Protein 4D6K (pdb70)

Radius of gyration: 29.52 Å; Cα contacts (8 Å, |Δi|>4): 409; chains: 6; bounding box: 36×89×62 Å

Secondary structure (DSSP, 8-state):
-TTHHHHHHHHHHHHHHHHHHHHHHHTTHHHHHHHHHHHHHHS-TT--HHHHHHHHHHHHHHHHGGGG--------/-HHHHHHHHHHHHHHHHHHHHHHHHHTTHHHHHHHHHHHHHHH-TT--HHHHHHHHHHHHHHHHGGGG-/--HHHHHHHHHHHHHHHHHHHHHHTTHHHHHHHHHHHHHHH-TT--HHHHHHHHHHHHHHHHGGGG-/-TT-THHHHHHHHHHHHHHHHHHHHHHHHTTHHHHHHHHHHHHHH-SS---HHHHHHHHHHHHHHHHGGGG-/-HHHHHHHHHHHHHHHHHHHHHHHHHTTHHHHHHHHHHHHHH---HHHHHHHHHHHHHHHHGGGG--/-HHHHHHHHHHHHHHHHHHHHHTTHHHHHHHHHHHHHTS-----HHHHHHHHHHHHHHHHGGGG-

Sequence (416 aa):
DPAISMDLLRRAVLQPSSINEEIQTVFNKYMKFFQKAALNVRDNVGEEVDAEQLIQEACRSCCLEQAKLLFSDELPGIKDPAISMDLLRAVLQPSINEEIQTVFNKYMKFFQKAALNVRDNVGEEVDAEQLIQEACRSCLEQAKLLFSAISMDLLRRAVLQPSSINEEIQTVFNKYMKFFQKAALNVRDNVGEEVDAEQLIQEACRSCCLEQAKLLFSSFTDPAISMDLLRRAVLQPSSINEEIQTVFNKYMKFFQKAALNVRDNVGEEVDAEQLIQEACRSCCLEQAKLLFSDPAISMDLLRAVLQPSSINEEIQTVFNKYMKFFQKAALNVRDNVGDAEQLIQEACRSCLEQAKLLFSDSMDLLRAVLQPSSINEEIQTVFNKYMKFFQKAALNVRDNVGEEVDAEQLIQEACRSCCLEQAKLLFS

GO terms:
  GO:0005634 nucleus (C, IDA)
  GO:0003677 DNA binding (F, IDA)
  GO:0031491 nucleosome binding (F, IDA)
  GO:0042803 protein homodimerization activity (F, IDA)
  GO:0000118 histone deacetylase complex (C, IDA)
  GO:0005515 protein binding (F, IPI)
  GO:0005654 nucleoplasm (C, TAS)
  GO:0005654 nucleoplasm (C, IDA)
  GO:0005694 chromosome (C, IDA)
  GO:0005730 nucleolus (C, IDA)
  GO:0006325 chromatin organization (P, IDA)

InterPro domains:
  IPR026064 Terminal deoxynucleotidyltransferase-interacting factor 1 [PTHR23399] (1-328)
  IPR041384 DNTTIP1, dimerisation domain [PF18192] (66-131)
  IPR049121 TdIF1, C-terminal [PF21229] (211-307)

Solvent-accessible surface area: 22385 Å² total; per-residue (Å²): 145,80,24,101,42,8,65,114,37,43,58,103,19,21,83,45,0,31,127,39,0,58,78,6,0,90,114,25,32,98,13,0,80,83,22,0,75,71,17,95,105,125,70,28,168,141,14,86,10,101,84,13,14,33,64,6,0,78,38,0,0,73,65,0,34,84,36,8,50,184,216,59,59,26,10,154,126,36,37,103,56,5,55,120,15,25,50,44,0,5,17,14,0,1,39,36,0,58,76,7,0,80,113,18,29,85,94,0,79,147,20,0,70,81,4,100,108,113,61,24,168,128,24,79,9,101,95,24,14,25,73,6,0,72,37,0,0,71,68,0,34,127,59,9,103,92,46,47,22,48,44,28,38,14,70,14,8,28,52,0,0,88,44,0,49,79,7,0,89,114,22,31,124,85,0,82,151,19,0,94,87,11,96,114,112,72,24,148,138,10,79,17,102,98,15,13,41,68,8,0,72,46,0,0,74,64,0,32,127,57,8,92,98,81,92,47,51,27,0,31,4,49,43,34,42,30,84,20,16,79,38,0,30,117,40,0,58,81,7,0,91,114,18,33,129,88,0,80,128,17,0,65,67,20,115,105,125,48,92,134,168,24,81,11,102,97,39,15,42,70,4,0,71,33,0,0,71,72,0,36,84,24,8,92,131,33,49,101,53,5,57,120,14,24,51,58,9,15,84,52,0,30,123,43,0,55,79,7,0,86,111,20,31,130,86,0,82,141,15,0,78,73,44,133,113,121,104,125,128,11,103,98,52,14,38,94,8,0,63,43,0,0,74,65,0,35,129,58,10,53,148,94,16,113,118,32,50,48,97,18,15,85,44,0,31,128,39,0,59,82,7,0,89,112,19,29,53,20,0,54,81,20,0,41,67,8,101,90,121,76,74,58,166,38,80,10,82,96,15,15,19,63,6,0,70,41,0,0,72,65,0,33,129,59,8,91

Nearest PDB structures (foldseek):
  4d6k-assembly1_A  TM=1.004E+00  e=2.657E-08  Homo sapiens
  4biz-assembly2_D  TM=3.777E-01  e=4.155E+00  Escherichia coli K-12
  4d6k-assembly3_D  TM=1.014E+00  e=1.732E-10  Homo sapiens
  4biz-assembly2_D  TM=3.624E-01  e=3.843E+00  Escherichia coli K-12
  4d6k-assembly1_B  TM=1.015E+00  e=1.263E-09  Homo sapiens

Foldseek 3Di:
DVCCVVVVVCVVCVVVVVVVVVVVVVVVLVVLQVVLVVVCVVPHPPRDSVVSSVVVSVVVVVLCCVVVPVVRDDPD/DVVVVVVVVVVVCVVVVVVVVVVVVVVVLVVLLVVLVVVCVPPHDPRDSVVSSVVVSVVVVVVVCVVVD/DCVVVVVCVVCVVVVVVVVVVVVVVCLVVLLVVLVVVCVVPHDPRDSVVSSVVVSVVVVVVCCVVVD/DVVPPCPVVVVVCVVCVVVVVVVVVVVVVVVLVVLQVVLVVVCVPDPDDGDSVVSSVVVSVVVVVVCCVVVD/DVVVVVVVVCVVCVVVVVVVLVVVVVVVLVVLQVVLVVVCVVPVPSVVSSVVVSVVVVVVCCVVVDD/DVVVVCVVCVVVVVVVLVVVVVVVLVVLLVVLCCVVPVNPDPDDSVVSSVVVSVVVVVVVCVVVD

Organism: Homo sapiens (NCBI:txid9606)

B-factor: mean 36.53, std 17.02, range [12.86, 111.18]

Structure (mmCIF, N/CA/C/O backbone):
data_4D6K
#
_entry.id   4D6K
#
_cell.length_a   54.910
_cell.length_b   103.051
_cell.length_c   108.931
_cell.angle_alpha   90.00
_cell.angle_beta   90.00
_cell.angle_gamma   90.00
#
_symmetry.space_group_name_H-M   'P 21 21 21'
#
loop_
_entity.id
_entity.type
_entity.pdbx_description
1 polymer 'DEOXYNUCLEOTIDYLTRANSFERASE TERMINAL-INTERACTING PROTEIN 1'
2 water water
#
loop_
_atom_site.group_PDB
_atom_site.id
_atom_site.type_symbol
_atom_site.label_atom_id
_atom_site.label_alt_id
_atom_site.label_comp_id
_atom_site.label_asym_id
_atom_site.label_entity_id
_atom_site.label_seq_id
_atom_site.pdbx_PDB_ins_code
_atom_site.Cartn_x
_atom_site.Cartn_y
_atom_site.Cartn_z
_atom_site.occupancy
_atom_site.B_iso_or_equiv
_atom_site.auth_seq_id
_atom_site.auth_comp_id
_atom_site.auth_asym_id
_atom_site.auth_atom_id
_atom_site.pdbx_PDB_model_num
ATOM 1 N N . ASP A 1 7 ? 54.992 5.030 32.700 1.00 53.85 62 ASP A N 1
ATOM 2 C CA . ASP A 1 7 ? 53.977 6.075 32.414 1.00 52.81 62 ASP A CA 1
ATOM 3 C C . ASP A 1 7 ? 54.725 7.432 32.366 1.00 51.84 62 ASP A C 1
ATOM 4 O O . ASP A 1 7 ? 55.376 7.810 33.344 1.00 50.43 62 ASP A O 1
ATOM 9 N N . PRO A 1 8 ? 54.685 8.145 31.215 1.00 48.22 63 PRO A N 1
ATOM 10 C CA . PRO A 1 8 ? 55.348 9.466 31.071 1.00 47.32 63 PRO A CA 1
ATOM 11 C C . PRO A 1 8 ? 54.946 10.523 32.119 1.00 44.23 63 PRO A C 1
ATOM 12 O O . PRO A 1 8 ? 55.751 11.383 32.466 1.00 41.22 63 PRO A O 1
ATOM 16 N N . ALA A 1 9 ? 53.715 10.457 32.631 1.00 44.91 64 ALA A N 1
ATOM 17 C CA . ALA A 1 9 ? 53.274 11.417 33.659 1.00 43.16 64 ALA A CA 1
ATOM 18 C C . ALA A 1 9 ? 54.050 11.323 35.015 1.00 41.54 64 ALA A C 1
ATOM 19 O O . ALA A 1 9 ? 53.987 12.230 35.841 1.00 40.91 64 ALA A O 1
ATOM 21 N N . ILE A 1 10 ? 54.836 10.271 35.204 1.00 36.15 65 ILE A N 1
ATOM 22 C CA . ILE A 1 10 ? 55.817 10.239 36.292 1.00 34.62 65 ILE A CA 1
ATOM 23 C C . ILE A 1 10 ? 56.823 11.392 36.194 1.00 31.77 65 ILE A C 1
ATOM 24 O O . ILE A 1 10 ? 57.503 11.725 37.179 1.00 30.70 65 ILE A O 1
ATOM 29 N N . SER A 1 11 ? 56.961 12.008 35.019 1.00 29.27 66 SER A N 1
ATOM 30 C CA . SER A 1 11 ? 57.760 13.247 34.927 1.00 32.55 66 SER A CA 1
ATOM 31 C C . SER A 1 11 ? 57.224 14.324 35.879 1.00 28.46 66 SER A C 1
ATOM 32 O O . SER A 1 11 ? 58.009 15.088 36.360 1.00 26.88 66 SER A O 1
ATOM 35 N N . MET A 1 12 ? 55.915 14.332 36.181 1.00 28.49 67 MET A N 1
ATOM 36 C CA . MET A 1 12 ? 55.370 15.265 37.161 1.00 26.71 67 MET A CA 1
ATOM 37 C C . MET A 1 12 ? 55.926 15.015 38.589 1.00 26.59 67 MET A C 1
ATOM 38 O O . MET A 1 12 ? 56.320 15.963 39.252 1.00 22.77 67 MET A O 1
ATOM 43 N N . ASP A 1 13 ? 55.993 13.767 38.989 1.00 25.77 68 ASP A N 1
ATOM 44 C CA . ASP A 1 13 ? 56.521 13.367 40.257 1.00 28.71 68 ASP A CA 1
ATOM 45 C C . ASP A 1 13 ? 57.990 13.724 40.417 1.00 27.12 68 ASP A C 1
ATOM 46 O O . ASP A 1 13 ? 58.405 14.144 41.475 1.00 25.03 68 ASP A O 1
ATOM 51 N N . LEU A 1 14 ? 58.752 13.530 39.366 1.00 24.83 69 LEU A N 1
ATOM 52 C CA . LEU A 1 14 ? 60.124 13.821 39.460 1.00 26.21 69 LEU A CA 1
ATOM 53 C C . LEU A 1 14 ? 60.388 15.293 39.584 1.00 26.65 69 LEU A C 1
ATOM 54 O O . LEU A 1 14 ? 61.240 15.683 40.340 1.00 24.90 69 LEU A O 1
ATOM 59 N N . LEU A 1 15 ? 59.654 16.101 38.814 1.00 24.19 70 LEU A N 1
ATOM 60 C CA . LEU A 1 15 ? 59.743 17.525 38.961 1.00 24.54 70 LEU A CA 1
ATOM 61 C C . LEU A 1 15 ? 59.356 17.951 40.366 1.00 24.14 70 LEU A C 1
ATOM 62 O O . LEU A 1 15 ? 60.014 18.801 41.019 1.00 22.67 70 LEU A O 1
ATOM 67 N N . ARG A 1 16 ? 58.270 17.385 40.844 1.00 22.53 71 ARG A N 1
ATOM 68 C CA A ARG A 1 16 ? 57.794 17.669 42.179 0.50 25.27 71 ARG A CA 1
ATOM 69 C CA B ARG A 1 16 ? 57.801 17.664 42.188 0.50 24.49 71 ARG A CA 1
ATOM 70 C C . ARG A 1 16 ? 58.923 17.437 43.224 1.00 24.49 71 ARG A C 1
ATOM 71 O O . ARG A 1 16 ? 59.186 18.298 44.086 1.00 21.71 71 ARG A O 1
ATOM 86 N N . ALA A 1 17 ? 59.563 16.275 43.148 1.00 22.81 72 ALA A N 1
ATOM 87 C CA . ALA A 1 17 ? 60.656 15.917 44.061 1.00 24.13 72 ALA A CA 1
ATOM 88 C C . ALA A 1 17 ? 61.816 16.896 43.972 1.00 22.94 72 ALA A C 1
ATOM 89 O O . ALA A 1 17 ? 62.420 17.263 44.982 1.00 26.09 72 ALA A O 1
ATOM 91 N N . VAL A 1 18 ? 62.083 17.401 42.774 1.00 19.55 73 VAL A N 1
ATOM 92 C CA . VAL A 1 18 ? 63.113 18.383 42.587 1.00 23.82 73 VAL A CA 1
ATOM 93 C C . VAL A 1 18 ? 62.781 19.745 43.218 1.00 21.67 73 VAL A C 1
ATOM 94 O O . VAL A 1 18 ? 63.656 20.417 43.792 1.00 21.58 73 VAL A O 1
ATOM 98 N N . LEU A 1 19 ? 61.509 20.129 43.161 1.00 21.00 74 LEU A N 1
ATOM 99 C CA . LEU A 1 19 ? 61.077 21.423 43.660 1.00 20.65 74 LEU A CA 1
ATOM 100 C C . LEU A 1 19 ? 60.787 21.416 45.143 1.00 18.98 74 LEU A C 1
ATOM 101 O O . LEU A 1 19 ? 60.786 22.462 45.791 1.00 20.67 74 LEU A O 1
ATOM 106 N N . GLN A 1 20 ? 60.477 20.247 45.680 1.00 17.11 75 GLN A N 1
ATOM 107 C CA . GLN A 1 20 ? 60.075 20.123 47.040 1.00 17.81 75 GLN A CA 1
ATOM 108 C C . GLN A 1 20 ? 60.973 20.826 48.078 1.00 18.35 75 GLN A C 1
ATOM 109 O O . GLN A 1 20 ? 60.447 21.452 49.001 1.00 17.02 75 GLN A O 1
ATOM 115 N N . PRO A 1 21 ? 62.304 20.710 47.942 1.00 18.79 76 PRO A N 1
ATOM 116 C CA . PRO A 1 21 ? 63.123 21.330 48.995 1.00 17.74 76 PRO A CA 1
ATOM 117 C C . PRO A 1 21 ? 62.938 22.824 49.018 1.00 17.45 76 PRO A C 1
ATOM 118 O O . PRO A 1 21 ? 62.822 23.396 50.101 1.00 18.15 76 PRO A O 1
ATOM 122 N N . SER A 1 22 ? 62.866 23.463 47.825 1.00 18.59 77 SER A N 1
ATOM 123 C CA A SER A 1 22 ? 62.666 24.890 47.773 0.50 20.28 77 SER A CA 1
ATOM 124 C CA B SER A 1 22 ? 62.641 24.917 47.783 0.50 19.75 77 SER A CA 1
ATOM 125 C C . SER A 1 22 ? 61.268 25.286 48.318 1.00 21.08 77 SER A C 1
ATOM 126 O O . SER A 1 22 ? 61.118 26.238 49.093 1.00 19.75 77 SER A O 1
ATOM 131 N N . ILE A 1 23 ? 60.242 24.520 47.905 1.00 22.19 78 ILE A N 1
ATOM 132 C CA . ILE A 1 23 ? 58.915 24.784 48.351 1.00 19.76 78 ILE A CA 1
ATOM 133 C C . ILE A 1 23 ? 58.790 24.609 49.889 1.00 19.51 78 ILE A C 1
ATOM 134 O O . ILE A 1 23 ? 58.204 25.422 50.551 1.00 19.86 78 ILE A O 1
ATOM 139 N N . ASN A 1 24 ? 59.380 23.553 50.445 1.00 18.89 79 ASN A N 1
ATOM 140 C CA . ASN A 1 24 ? 59.432 23.345 51.845 1.00 18.81 79 ASN A CA 1
ATOM 141 C C . ASN A 1 24 ? 60.077 24.509 52.633 1.00 21.11 79 ASN A C 1
ATOM 142 O O . ASN A 1 24 ? 59.526 24.915 53.677 1.00 18.09 79 ASN A O 1
ATOM 147 N N . GLU A 1 25 ? 61.152 25.076 52.126 1.00 18.98 80 GLU A N 1
ATOM 148 C CA . GLU A 1 25 ? 61.759 26.235 52.812 1.00 19.80 80 GLU A CA 1
ATOM 149 C C . GLU A 1 25 ? 60.769 27.401 52.871 1.00 21.26 80 GLU A C 1
ATOM 150 O O . GLU A 1 25 ? 60.636 28.089 53.899 1.00 21.37 80 GLU A O 1
ATOM 156 N N . GLU A 1 26 ? 60.051 27.661 51.780 1.00 22.31 81 GLU A N 1
ATOM 157 C CA . GLU A 1 26 ? 59.123 28.814 51.776 1.00 21.68 81 GLU A CA 1
ATOM 158 C C . GLU A 1 26 ? 57.901 28.523 52.646 1.00 24.36 81 GLU A C 1
ATOM 159 O O . GLU A 1 26 ? 57.373 29.410 53.319 1.00 22.14 81 GLU A O 1
ATOM 165 N N . ILE A 1 27 ? 57.466 27.264 52.667 1.00 21.38 82 ILE A N 1
ATOM 166 C CA . ILE A 1 27 ? 56.342 26.898 53.537 1.00 21.25 82 ILE A CA 1
ATOM 167 C C . ILE A 1 27 ? 56.738 27.095 55.004 1.00 21.51 82 ILE A C 1
ATOM 168 O O . ILE A 1 27 ? 55.939 27.586 55.838 1.00 18.93 82 ILE A O 1
ATOM 173 N N . GLN A 1 28 ? 57.934 26.672 55.349 1.00 21.12 83 GLN A N 1
ATOM 174 C CA . GLN A 1 28 ? 58.418 26.880 56.717 1.00 24.13 83 GLN A CA 1
ATOM 175 C C . GLN A 1 28 ? 58.380 28.347 57.118 1.00 25.25 83 GLN A C 1
ATOM 176 O O . GLN A 1 28 ? 57.971 28.689 58.216 1.00 25.16 83 GLN A O 1
ATOM 182 N N . THR A 1 29 ? 58.832 29.206 56.207 1.00 26.21 84 THR A N 1
ATOM 183 C CA . THR A 1 29 ? 58.842 30.642 56.454 1.00 28.29 84 THR A CA 1
ATOM 184 C C . THR A 1 29 ? 57.448 31.181 56.677 1.00 28.83 84 THR A C 1
ATOM 185 O O . THR A 1 29 ? 57.221 31.953 57.592 1.00 27.47 84 THR A O 1
ATOM 189 N N . VAL A 1 30 ? 56.484 30.703 55.893 1.00 27.56 85 VAL A N 1
ATOM 190 C CA . VAL A 1 30 ? 55.097 31.060 56.141 1.00 24.66 85 VAL A CA 1
ATOM 191 C C . VAL A 1 30 ? 54.641 30.642 57.549 1.00 23.06 85 VAL A C 1
ATOM 192 O O . VAL A 1 30 ? 54.118 31.466 58.301 1.00 22.74 85 VAL A O 1
ATOM 196 N N . PHE A 1 31 ? 54.819 29.357 57.905 1.00 22.56 86 PHE A N 1
ATOM 197 C CA . PHE A 1 31 ? 54.335 28.858 59.178 1.00 21.03 86 PHE A CA 1
ATOM 198 C C . PHE A 1 31 ? 55.030 29.498 60.406 1.00 26.66 86 PHE A C 1
ATOM 199 O O . PHE A 1 31 ? 54.383 29.683 61.450 1.00 24.66 86 PHE A O 1
ATOM 207 N N . ASN A 1 32 ? 56.292 29.878 60.276 1.00 25.99 87 ASN A N 1
ATOM 208 C CA . ASN A 1 32 ? 56.981 30.593 61.371 1.00 28.59 87 ASN A CA 1
ATOM 209 C C . ASN A 1 32 ? 56.243 31.833 61.818 1.00 28.54 87 ASN A C 1
ATOM 210 O O . ASN A 1 32 ? 56.250 32.121 62.964 1.00 30.11 87 ASN A O 1
ATOM 215 N N . LYS A 1 33 ? 55.602 32.539 60.916 1.00 30.84 88 LYS A N 1
ATOM 216 C CA . LYS A 1 33 ? 54.819 33.705 61.308 1.00 34.98 88 LYS A CA 1
ATOM 217 C C . LYS A 1 33 ? 53.573 33.410 62.148 1.00 33.61 88 LYS A C 1
ATOM 218 O O . LYS A 1 33 ? 53.139 34.283 62.878 1.00 34.38 88 LYS A O 1
ATOM 224 N N . TYR A 1 34 ? 53.029 32.189 62.067 1.00 26.99 89 TYR A N 1
ATOM 225 C CA . TYR A 1 34 ? 51.824 31.803 62.800 1.00 26.82 89 TYR A CA 1
ATOM 226 C C . TYR A 1 34 ? 52.076 30.915 63.982 1.00 27.21 89 TYR A C 1
ATOM 227 O O . TYR A 1 34 ? 51.151 30.601 64.768 1.00 27.12 89 TYR A O 1
ATOM 236 N N . MET A 1 35 ? 53.333 30.494 64.160 1.00 26.38 90 MET A N 1
ATOM 237 C CA . MET A 1 35 ? 53.613 29.454 65.117 1.00 27.63 90 MET A CA 1
ATOM 238 C C . MET A 1 35 ? 53.286 29.861 66.542 1.00 28.78 90 MET A C 1
ATOM 239 O O . MET A 1 35 ? 52.854 29.024 67.369 1.00 27.75 90 MET A O 1
ATOM 244 N N . LYS A 1 36 ? 53.509 31.123 66.842 1.00 29.43 91 LYS A N 1
ATOM 245 C CA . LYS A 1 36 ? 53.232 31.617 68.193 1.00 35.37 91 LYS A CA 1
ATOM 246 C C . LYS A 1 36 ? 51.744 31.457 68.587 1.00 33.30 91 LYS A C 1
ATOM 247 O O . LYS A 1 36 ? 51.462 31.132 69.728 1.00 32.26 91 LYS A O 1
ATOM 253 N N . PHE A 1 37 ? 50.827 31.553 67.615 1.00 31.84 92 PHE A N 1
ATOM 254 C CA . PHE A 1 37 ? 49.423 31.309 67.898 1.00 27.86 92 PHE A CA 1
ATOM 255 C C . PHE A 1 37 ? 49.220 29.871 68.243 1.00 29.51 92 PHE A C 1
ATOM 256 O O . PHE A 1 37 ? 48.530 29.552 69.217 1.00 29.25 92 PHE A O 1
ATOM 264 N N . PHE A 1 38 ? 49.797 28.954 67.453 1.00 27.74 93 PHE A N 1
ATOM 265 C CA . PHE A 1 38 ? 49.565 27.544 67.738 1.00 26.35 93 PHE A CA 1
ATOM 266 C C . PHE A 1 38 ? 50.204 27.152 69.093 1.00 27.54 93 PHE A C 1
ATOM 267 O O . PHE A 1 38 ? 49.653 26.340 69.856 1.00 27.26 93 PHE A O 1
ATOM 275 N N . GLN A 1 39 ? 51.367 27.705 69.377 1.00 31.02 94 GLN A N 1
ATOM 276 C CA . GLN A 1 39 ? 52.097 27.350 70.640 1.00 35.77 94 GLN A CA 1
ATOM 277 C C . GLN A 1 39 ? 51.310 27.803 71.856 1.00 35.27 94 GLN A C 1
ATOM 278 O O . GLN A 1 39 ? 51.020 27.014 72.750 1.00 36.64 94 GLN A O 1
ATOM 284 N N . LYS A 1 40 ? 50.865 29.041 71.838 1.00 35.99 95 LYS A N 1
ATOM 285 C CA . LYS A 1 40 ? 50.032 29.532 72.918 1.00 43.33 95 LYS A CA 1
ATOM 286 C C . LYS A 1 40 ? 48.747 28.726 73.120 1.00 39.83 95 LYS A C 1
ATOM 287 O O . LYS A 1 40 ? 48.366 28.422 74.259 1.00 43.49 95 LYS A O 1
ATOM 293 N N . ALA A 1 41 ? 48.068 28.380 72.038 1.00 36.82 96 ALA A N 1
ATOM 294 C CA . ALA A 1 41 ? 46.831 27.615 72.156 1.00 33.97 96 ALA A CA 1
ATOM 295 C C . ALA A 1 41 ? 47.096 26.220 72.710 1.00 36.98 96 ALA A C 1
ATOM 296 O O . ALA A 1 41 ? 46.326 25.707 73.524 1.00 34.90 96 ALA A O 1
ATOM 298 N N . ALA A 1 42 ? 48.175 25.585 72.260 1.00 36.32 97 ALA A N 1
ATOM 299 C CA . ALA A 1 42 ? 48.494 24.246 72.733 1.00 37.11 97 ALA A CA 1
ATOM 300 C C . ALA A 1 42 ? 48.892 24.231 74.226 1.00 41.05 97 ALA A C 1
ATOM 301 O O . ALA A 1 42 ? 48.488 23.329 74.962 1.00 36.71 97 ALA A O 1
ATOM 303 N N . LEU A 1 43 ? 49.658 25.228 74.660 1.00 42.91 98 LEU A N 1
ATOM 304 C CA . LEU A 1 43 ? 49.971 25.401 76.094 1.00 49.44 98 LEU A CA 1
ATOM 305 C C . LEU A 1 43 ? 48.713 25.649 76.942 1.00 50.02 98 LEU A C 1
ATOM 306 O O . LEU A 1 43 ? 48.562 25.065 78.001 1.00 54.44 98 LEU A O 1
ATOM 311 N N . ASN A 1 44 ? 47.816 26.498 76.448 1.00 51.43 99 ASN A N 1
ATOM 312 C CA . ASN A 1 44 ? 46.497 26.695 77.056 1.00 49.61 99 ASN A CA 1
ATOM 313 C C . ASN A 1 44 ? 45.711 25.395 77.223 1.00 55.00 99 ASN A C 1
ATOM 314 O O . ASN A 1 44 ? 45.153 25.141 78.290 1.00 58.16 99 ASN A O 1
ATOM 319 N N . VAL A 1 45 ? 45.702 24.537 76.216 1.00 51.76 100 VAL A N 1
ATOM 320 C CA . VAL A 1 45 ? 45.028 23.260 76.348 1.00 54.17 100 VAL A CA 1
ATOM 321 C C . VAL A 1 45 ? 45.725 22.398 77.422 1.00 64.31 100 VAL A C 1
ATOM 322 O O . VAL A 1 45 ? 45.059 21.832 78.291 1.00 65.48 100 VAL A O 1
ATOM 326 N N . ARG A 1 46 ? 47.055 22.334 77.404 1.00 59.78 101 ARG A N 1
ATOM 327 C CA . ARG A 1 46 ? 47.766 21.500 78.369 1.00 66.72 101 ARG A CA 1
ATOM 328 C C . ARG A 1 46 ? 47.552 21.985 79.799 1.00 66.84 101 ARG A C 1
ATOM 329 O O . ARG A 1 46 ? 47.410 21.192 80.708 1.00 72.84 101 ARG A O 1
ATOM 337 N N . ASP A 1 47 ? 47.594 23.296 79.990 1.00 71.52 102 ASP A N 1
ATOM 338 C CA . ASP A 1 47 ? 47.330 23.895 81.294 1.00 67.40 102 ASP A CA 1
ATOM 339 C C . ASP A 1 47 ? 45.934 23.604 81.824 1.00 70.73 102 ASP A C 1
ATOM 340 O O . ASP A 1 47 ? 45.760 23.505 83.027 1.00 81.97 102 ASP A O 1
ATOM 345 N N . ASN A 1 48 ? 44.953 23.473 80.942 1.00 72.76 103 ASN A N 1
ATOM 346 C CA . ASN A 1 48 ? 43.550 23.280 81.339 1.00 75.82 103 ASN A CA 1
ATOM 347 C C . ASN A 1 48 ? 43.046 21.853 81.306 1.00 72.36 103 ASN A C 1
ATOM 348 O O . ASN A 1 48 ? 42.004 21.569 81.850 1.00 71.41 103 ASN A O 1
ATOM 353 N N . VAL A 1 49 ? 43.758 20.992 80.603 1.00 68.94 104 VAL A N 1
ATOM 354 C CA . VAL A 1 49 ? 43.640 19.565 80.725 1.00 70.93 104 VAL A CA 1
ATOM 355 C C . VAL A 1 49 ? 45.016 19.412 81.416 1.00 74.29 104 VAL A C 1
ATOM 356 O O . VAL A 1 49 ? 45.585 20.443 81.859 1.00 83.80 104 VAL A O 1
ATOM 360 N N . GLY A 1 50 ? 45.599 18.217 81.457 1.00 80.33 105 GLY A N 1
ATOM 361 C CA . GLY A 1 50 ? 46.737 17.906 82.278 1.00 83.03 105 GLY A CA 1
ATOM 362 C C . GLY A 1 50 ? 48.021 17.581 81.547 1.00 85.28 105 GLY A C 1
ATOM 363 O O . GLY A 1 50 ? 48.179 17.820 80.345 1.00 86.27 105 GLY A O 1
ATOM 364 N N . GLU A 1 51 ? 48.889 16.909 82.290 1.00 86.23 106 GLU A N 1
ATOM 365 C CA . GLU A 1 51 ? 50.237 16.546 81.880 1.00 86.67 106 GLU A CA 1
ATOM 366 C C . GLU A 1 51 ? 50.225 15.619 80.661 1.00 83.62 106 GLU A C 1
ATOM 367 O O . GLU A 1 51 ? 51.076 15.739 79.796 1.00 83.85 106 GLU A O 1
ATOM 373 N N . GLU A 1 52 ? 49.219 14.746 80.576 1.00 80.86 107 GLU A N 1
ATOM 374 C CA . GLU A 1 52 ? 49.062 13.788 79.477 1.00 85.57 107 GLU A CA 1
ATOM 375 C C . GLU A 1 52 ? 48.720 14.422 78.107 1.00 84.45 107 GLU A C 1
ATOM 376 O O . GLU A 1 52 ? 48.462 13.699 77.151 1.00 79.24 107 GLU A O 1
ATOM 382 N N . VAL A 1 53 ? 48.647 15.751 78.024 1.00 75.34 108 VAL A N 1
ATOM 383 C CA . VAL A 1 53 ? 48.516 16.440 76.742 1.00 68.85 108 VAL A CA 1
ATOM 384 C C . VAL A 1 53 ? 49.926 16.741 76.272 1.00 60.34 108 VAL A C 1
ATOM 385 O O . VAL A 1 53 ? 50.688 17.398 76.970 1.00 58.92 108 VAL A O 1
ATOM 389 N N . ASP A 1 54 ? 50.260 16.275 75.080 1.00 51.41 109 ASP A N 1
ATOM 390 C CA . ASP A 1 54 ? 51.535 16.588 74.455 1.00 42.14 109 ASP A CA 1
ATOM 391 C C . ASP A 1 54 ? 51.348 17.855 73.563 1.00 42.89 109 ASP A C 1
ATOM 392 O O . ASP A 1 54 ? 50.806 17.770 72.458 1.00 38.93 109 ASP A O 1
ATOM 397 N N . ALA A 1 55 ? 51.819 19.002 74.036 1.00 41.91 110 ALA A N 1
ATOM 398 C CA . ALA A 1 55 ? 51.605 20.280 73.350 1.00 43.15 110 ALA A CA 1
ATOM 399 C C . ALA A 1 55 ? 52.261 20.322 71.962 1.00 44.40 110 ALA A C 1
ATOM 400 O O . ALA A 1 55 ? 51.696 20.867 71.004 1.00 40.93 110 ALA A O 1
ATOM 402 N N . GLU A 1 56 ? 53.438 19.718 71.860 1.00 42.79 111 GLU A N 1
ATOM 403 C CA . GLU A 1 56 ? 54.181 19.693 70.606 1.00 43.26 111 GLU A CA 1
ATOM 404 C C . GLU A 1 56 ? 53.396 18.930 69.541 1.00 37.86 111 GLU A C 1
ATOM 405 O O . GLU A 1 56 ? 53.292 19.370 68.411 1.00 36.01 111 GLU A O 1
ATOM 411 N N . GLN A 1 57 ? 52.840 17.794 69.929 1.00 35.36 112 GLN A N 1
ATOM 412 C CA . GLN A 1 57 ? 52.018 17.024 69.059 1.00 36.50 112 GLN A CA 1
ATOM 413 C C . GLN A 1 57 ? 50.740 17.768 68.628 1.00 35.44 112 GLN A C 1
ATOM 414 O O . GLN A 1 57 ? 50.277 17.578 67.517 1.00 30.96 112 GLN A O 1
ATOM 420 N N . LEU A 1 58 ? 50.149 18.561 69.501 1.00 32.56 113 LEU A N 1
ATOM 421 C CA . LEU A 1 58 ? 48.980 19.330 69.120 1.00 33.00 113 LEU A CA 1
ATOM 422 C C . LEU A 1 58 ? 49.348 20.370 68.051 1.00 29.25 113 LEU A C 1
ATOM 423 O O . LEU A 1 58 ? 48.586 20.552 67.130 1.00 27.13 113 LEU A O 1
ATOM 428 N N . ILE A 1 59 ? 50.497 21.016 68.201 1.00 24.48 114 ILE A N 1
ATOM 429 C CA . ILE A 1 59 ? 50.962 21.981 67.275 1.00 28.17 114 ILE A CA 1
ATOM 430 C C . ILE A 1 59 ? 51.205 21.352 65.905 1.00 29.72 114 ILE A C 1
ATOM 431 O O . ILE A 1 59 ? 50.737 21.856 64.887 1.00 26.33 114 ILE A O 1
ATOM 436 N N . GLN A 1 60 ? 51.873 20.197 65.898 1.00 27.63 115 GLN A N 1
ATOM 437 C CA . GLN A 1 60 ? 52.177 19.506 64.657 1.00 32.28 115 GLN A CA 1
ATOM 438 C C . GLN A 1 60 ? 50.960 19.029 63.889 1.00 26.96 115 GLN A C 1
ATOM 439 O O . GLN A 1 60 ? 50.900 19.169 62.660 1.00 24.23 115 GLN A O 1
ATOM 445 N N . GLU A 1 61 ? 50.015 18.457 64.600 1.00 24.40 116 GLU A N 1
ATOM 446 C CA . GLU A 1 61 ? 48.790 18.010 64.012 1.00 26.75 116 GLU A CA 1
ATOM 447 C C . GLU A 1 61 ? 48.000 19.209 63.442 1.00 23.48 116 GLU A C 1
ATOM 448 O O . GLU A 1 61 ? 47.421 19.090 62.392 1.00 21.42 116 GLU A O 1
ATOM 454 N N . ALA A 1 62 ? 48.047 20.368 64.088 1.00 22.19 117 ALA A N 1
ATOM 455 C CA . ALA A 1 62 ? 47.287 21.510 63.581 1.00 21.70 117 ALA A CA 1
ATOM 456 C C . ALA A 1 62 ? 47.969 22.035 62.312 1.00 20.93 117 ALA A C 1
ATOM 457 O O . ALA A 1 62 ? 47.326 22.384 61.340 1.00 21.97 117 ALA A O 1
ATOM 459 N N . CYS A 1 63 ? 49.280 22.042 62.295 1.00 21.68 118 CYS A N 1
ATOM 460 C CA . CYS A 1 63 ? 50.030 22.426 61.090 1.00 21.82 118 CYS A CA 1
ATOM 461 C C . CYS A 1 63 ? 49.796 21.488 59.893 1.00 23.98 118 CYS A C 1
ATOM 462 O O . CYS A 1 63 ? 49.597 21.931 58.761 1.00 23.44 118 CYS A O 1
ATOM 465 N N . ARG A 1 64 ? 49.846 20.179 60.121 1.00 22.53 119 ARG A N 1
ATOM 466 C CA . ARG A 1 64 ? 49.522 19.237 59.075 1.00 24.43 119 ARG A CA 1
ATOM 467 C C . ARG A 1 64 ? 48.097 19.464 58.566 1.00 22.37 119 ARG A C 1
ATOM 468 O O . ARG A 1 64 ? 47.850 19.307 57.365 1.00 24.01 119 ARG A O 1
ATOM 476 N N . SER A 1 65 ? 47.149 19.698 59.475 1.00 22.54 120 SER A N 1
ATOM 477 C CA . SER A 1 65 ? 45.751 19.962 59.037 1.00 21.28 120 SER A CA 1
ATOM 478 C C . SER A 1 65 ? 45.707 21.180 58.170 1.00 20.25 120 SER A C 1
ATOM 479 O O . SER A 1 65 ? 44.927 21.237 57.223 1.00 18.73 120 SER A O 1
ATOM 482 N N A CYS A 1 66 ? 46.521 22.203 58.494 0.50 19.01 121 CYS A N 1
ATOM 483 N N B CYS A 1 66 ? 46.512 22.176 58.505 0.50 18.92 121 CYS A N 1
ATOM 484 C CA A CYS A 1 66 ? 46.540 23.412 57.670 0.50 19.30 121 CYS A CA 1
ATOM 485 C CA B CYS A 1 66 ? 46.538 23.358 57.734 0.50 19.16 121 CYS A CA 1
ATOM 486 C C A CYS A 1 66 ? 46.963 23.079 56.246 0.50 18.46 121 CYS A C 1
ATOM 487 C C B CYS A 1 66 ? 46.975 23.081 56.268 0.50 18.41 121 CYS A C 1
ATOM 488 O O A CYS A 1 66 ? 46.405 23.608 55.298 0.50 19.00 121 CYS A O 1
ATOM 489 O O B CYS A 1 66 ? 46.406 23.611 55.307 0.50 18.96 121 CYS A O 1
ATOM 494 N N . LEU A 1 67 ? 47.984 22.238 56.110 1.00 16.33 122 LEU A N 1
ATOM 495 C CA . LEU A 1 67 ? 48.433 21.849 54.799 1.00 16.22 122 LEU A CA 1
ATOM 496 C C . LEU A 1 67 ? 47.389 21.011 54.070 1.00 15.50 122 LEU A C 1
ATOM 497 O O . LEU A 1 67 ? 47.184 21.172 52.864 1.00 16.05 122 LEU A O 1
ATOM 502 N N . GLU A 1 68 ? 46.718 20.130 54.795 1.00 15.35 123 GLU A N 1
ATOM 503 C CA . GLU A 1 68 ? 45.614 19.365 54.206 1.00 17.42 123 GLU A CA 1
ATOM 504 C C . GLU A 1 68 ? 44.537 20.286 53.646 1.00 17.32 123 GLU A C 1
ATOM 505 O O . GLU A 1 68 ? 44.105 20.138 52.476 1.00 19.30 123 GLU A O 1
ATOM 511 N N . GLN A 1 69 ? 44.110 21.246 54.445 1.00 19.05 124 GLN A N 1
ATOM 512 C CA . GLN A 1 69 ? 43.061 22.154 53.987 1.00 19.99 124 GLN A CA 1
ATOM 513 C C . GLN A 1 69 ? 43.522 23.050 52.843 1.00 20.56 124 GLN A C 1
ATOM 514 O O . GLN A 1 69 ? 42.717 23.442 51.944 1.00 18.34 124 GLN A O 1
ATOM 520 N N . ALA A 1 70 ? 44.810 23.393 52.846 1.00 18.71 125 ALA A N 1
ATOM 521 C CA . ALA A 1 70 ? 45.359 24.180 51.726 1.00 16.72 125 ALA A CA 1
ATOM 522 C C . ALA A 1 70 ? 45.288 23.462 50.372 1.00 18.30 125 ALA A C 1
ATOM 523 O O . ALA A 1 70 ? 45.352 24.108 49.330 1.00 19.04 125 ALA A O 1
ATOM 525 N N . LYS A 1 71 ? 45.076 22.144 50.365 1.00 17.94 126 LYS A N 1
ATOM 526 C CA . LYS A 1 71 ? 44.866 21.439 49.098 1.00 19.82 126 LYS A CA 1
ATOM 527 C C . LYS A 1 71 ? 43.629 21.916 48.350 1.00 20.95 126 LYS A C 1
ATOM 528 O O . LYS A 1 71 ? 43.577 21.777 47.108 1.00 18.81 126 LYS A O 1
ATOM 534 N N . LEU A 1 72 ? 42.666 22.526 49.064 1.00 22.65 127 LEU A N 1
ATOM 535 C CA . LEU A 1 72 ? 41.488 23.120 48.373 1.00 21.85 127 LEU A CA 1
ATOM 536 C C . LEU A 1 72 ? 41.864 24.252 47.444 1.00 23.43 127 LEU A C 1
ATOM 537 O O . LEU A 1 72 ? 41.105 24.566 46.528 1.00 24.83 127 LEU A O 1
ATOM 542 N N . LEU A 1 73 ? 43.048 24.856 47.595 1.00 22.23 128 LEU A N 1
ATOM 543 C CA . LEU A 1 73 ? 43.498 25.828 46.616 1.00 22.96 128 LEU A CA 1
ATOM 544 C C . LEU A 1 73 ? 43.654 25.217 45.231 1.00 24.96 128 LEU A C 1
ATOM 545 O O . LEU A 1 73 ? 43.643 25.943 44.252 1.00 23.96 128 LEU A O 1
ATOM 550 N N . PHE A 1 74 ? 43.850 23.914 45.147 1.00 24.80 129 PHE A N 1
ATOM 551 C CA . PHE A 1 74 ? 44.212 23.240 43.899 1.00 26.90 129 PHE A CA 1
ATOM 552 C C . PHE A 1 74 ? 43.255 22.074 43.656 1.00 33.18 129 PHE A C 1
ATOM 553 O O . PHE A 1 74 ? 43.684 20.964 43.347 1.00 37.42 129 PHE A O 1
ATOM 561 N N . SER A 1 75 ? 41.976 22.311 43.883 1.00 36.63 130 SER A N 1
ATOM 562 C CA . SER A 1 75 ? 40.929 21.295 43.677 1.00 48.18 130 SER A CA 1
ATOM 563 C C . SER A 1 75 ? 39.878 21.973 42.763 1.00 57.74 130 SER A C 1
ATOM 564 O O . SER A 1 75 ? 39.909 23.186 42.560 1.00 65.10 130 SER A O 1
ATOM 567 N N . ASP A 1 76 ? 39.002 21.209 42.140 1.00 67.69 131 ASP A N 1
ATOM 568 C CA . ASP A 1 76 ? 38.301 21.713 40.941 1.00 64.92 131 ASP A CA 1
ATOM 569 C C . ASP A 1 76 ? 37.293 22.838 41.170 1.00 66.88 131 ASP A C 1
ATOM 570 O O . ASP A 1 76 ? 36.349 22.676 41.932 1.00 70.94 131 ASP A O 1
ATOM 575 N N . GLU A 1 87 ? 34.613 31.414 48.103 1.00 63.08 142 GLU A N 1
ATOM 576 C CA . GLU A 1 87 ? 34.801 30.015 47.759 1.00 63.43 142 GLU A CA 1
ATOM 577 C C . GLU A 1 87 ? 35.884 29.432 48.684 1.00 55.86 142 GLU A C 1
ATOM 578 O O . GLU A 1 87 ? 35.557 28.866 49.733 1.00 66.23 142 GLU A O 1
ATOM 584 N N . LEU A 1 88 ? 37.150 29.586 48.304 1.00 46.15 143 LEU A N 1
ATOM 585 C CA . LEU A 1 88 ? 38.286 29.153 49.142 1.00 50.13 143 LEU A CA 1
ATOM 586 C C . LEU A 1 88 ? 38.574 30.107 50.275 1.00 39.46 143 LEU A C 1
ATOM 587 O O . LEU A 1 88 ? 38.698 31.290 50.017 1.00 47.28 143 LEU A O 1
ATOM 592 N N . PRO A 1 89 ? 38.751 29.602 51.518 1.00 39.57 144 PRO A N 1
ATOM 593 C CA . PRO A 1 89 ? 39.215 30.563 52.578 1.00 34.56 144 PRO A CA 1
ATOM 594 C C . PRO A 1 89 ? 40.530 31.264 52.086 1.00 34.48 144 PRO A C 1
ATOM 595 O O . PRO A 1 89 ? 41.516 30.576 51.693 1.00 30.40 144 PRO A O 1
ATOM 599 N N . GLY A 1 90 ? 40.497 32.594 51.970 1.00 32.36 145 GLY A N 1
ATOM 600 C CA . GLY A 1 90 ? 41.706 33.385 51.635 1.00 34.18 145 GLY A CA 1
ATOM 601 C C . GLY A 1 90 ? 41.579 34.842 52.087 1.00 35.57 145 GLY A C 1
ATOM 602 O O . GLY A 1 90 ? 40.520 35.325 52.456 1.00 33.21 145 GLY A O 1
ATOM 603 N N . ILE A 1 91 ? 42.689 35.552 52.040 1.00 36.42 146 ILE A N 1
ATOM 604 C CA . ILE A 1 91 ? 42.769 36.942 52.456 1.00 41.93 146 ILE A CA 1
ATOM 605 C C . ILE A 1 91 ? 42.263 37.841 51.292 1.00 45.98 146 ILE A C 1
ATOM 606 O O . ILE A 1 91 ? 41.710 38.929 51.524 1.00 37.54 146 ILE A O 1
ATOM 611 N N . LYS A 1 92 ? 42.341 37.236 50.106 1.00 49.85 147 LYS A N 1
ATOM 612 C CA . LYS A 1 92 ? 42.496 37.775 48.746 1.00 59.27 147 LYS A CA 1
ATOM 613 C C . LYS A 1 92 ? 43.537 38.838 48.507 1.00 61.13 147 LYS A C 1
ATOM 614 O O . LYS A 1 92 ? 44.161 38.641 47.474 1.00 46.73 147 LYS A O 1
ATOM 621 N N . ASP B 1 7 ? 37.791 18.265 73.974 1.00 55.81 62 ASP B N 1
ATOM 622 C CA . ASP B 1 7 ? 38.809 17.506 73.193 1.00 60.51 62 ASP B CA 1
ATOM 623 C C . ASP B 1 7 ? 39.858 18.527 72.730 1.00 63.21 62 ASP B C 1
ATOM 624 O O . ASP B 1 7 ? 39.524 19.500 72.063 1.00 66.56 62 ASP B O 1
ATOM 629 N N . PRO B 1 8 ? 41.117 18.335 73.125 1.00 61.96 63 PRO B N 1
ATOM 630 C CA . PRO B 1 8 ? 42.183 19.274 72.762 1.00 58.12 63 PRO B CA 1
ATOM 631 C C . PRO B 1 8 ? 42.348 19.504 71.256 1.00 50.12 63 PRO B C 1
ATOM 632 O O . PRO B 1 8 ? 42.768 20.589 70.845 1.00 43.19 63 PRO B O 1
ATOM 636 N N . ALA B 1 9 ? 42.079 18.480 70.451 1.00 43.96 64 ALA B N 1
ATOM 637 C CA . ALA B 1 9 ? 42.231 18.615 69.001 1.00 47.94 64 ALA B CA 1
ATOM 638 C C . ALA B 1 9 ? 41.211 19.607 68.335 1.00 47.23 64 ALA B C 1
ATOM 639 O O . ALA B 1 9 ? 41.482 20.094 67.238 1.00 41.61 64 ALA B O 1
ATOM 641 N N . ILE B 1 10 ? 40.127 19.932 69.053 1.00 50.56 65 ILE B N 1
ATOM 642 C CA . ILE B 1 10 ? 38.987 20.659 68.566 1.00 48.60 65 ILE B CA 1
ATOM 643 C C . ILE B 1 10 ? 39.262 22.117 68.777 1.00 46.30 65 ILE B C 1
ATOM 644 O O . ILE B 1 10 ? 39.126 22.941 67.863 1.00 42.17 65 ILE B O 1
ATOM 649 N N . SER B 1 11 ? 39.710 22.457 69.977 1.00 38.22 66 SER B N 1
ATOM 650 C CA . SER B 1 11 ? 40.163 23.822 70.186 1.00 38.23 66 SER B CA 1
ATOM 651 C C . SER B 1 11 ? 41.292 24.223 69.232 1.00 34.29 66 SER B C 1
ATOM 652 O O . SER B 1 11 ? 41.394 25.392 68.821 1.00 37.13 66 SER B O 1
ATOM 655 N N . MET B 1 12 ? 42.251 23.324 69.032 1.00 29.97 67 MET B N 1
ATOM 656 C CA . MET B 1 12 ? 43.337 23.588 68.086 1.00 30.14 67 MET B CA 1
ATOM 657 C C . MET B 1 12 ? 42.735 23.771 66.685 1.00 24.36 67 MET B C 1
ATOM 658 O O . MET B 1 12 ? 43.207 24.608 65.894 1.00 24.27 67 MET B O 1
ATOM 663 N N . ASP B 1 13 ? 41.769 22.920 66.337 1.00 24.97 68 ASP B N 1
ATOM 664 C CA . ASP B 1 13 ? 41.193 23.006 65.040 1.00 26.47 68 ASP B CA 1
ATOM 665 C C . ASP B 1 13 ? 40.430 24.329 64.808 1.00 26.72 68 ASP B C 1
ATOM 666 O O . ASP B 1 13 ? 40.420 24.828 63.691 1.00 26.47 68 ASP B O 1
ATOM 671 N N . LEU B 1 14 ? 39.771 24.864 65.834 1.00 23.47 69 LEU B N 1
ATOM 672 C CA . LEU B 1 14 ? 39.067 26.165 65.729 1.00 24.36 69 LEU B CA 1
ATOM 673 C C . LEU B 1 14 ? 40.090 27.287 65.418 1.00 22.51 69 LEU B C 1
ATOM 674 O O . LEU B 1 14 ? 39.894 28.134 64.556 1.00 21.87 69 LEU B O 1
ATOM 679 N N . LEU B 1 15 ? 41.251 27.240 66.073 1.00 22.85 70 LEU B N 1
ATOM 680 C CA . LEU B 1 15 ? 42.340 28.224 65.759 1.00 22.27 70 LEU B CA 1
ATOM 681 C C . LEU B 1 15 ? 42.858 28.041 64.337 1.00 19.43 70 LEU B C 1
ATOM 682 O O . LEU B 1 15 ? 43.074 28.997 63.556 1.00 20.01 70 LEU B O 1
ATOM 687 N N . ARG B 1 16 ? 43.077 26.790 63.981 1.00 21.41 71 ARG B N 1
ATOM 688 C CA . ARG B 1 16 ? 43.514 26.437 62.639 1.00 22.26 71 ARG B CA 1
ATOM 689 C C . ARG B 1 16 ? 42.561 27.060 61.546 1.00 22.93 71 ARG B C 1
ATOM 690 O O . ARG B 1 16 ? 42.975 27.755 60.611 1.00 20.63 71 ARG B O 1
ATOM 698 N N . ALA B 1 17 ? 41.270 26.859 61.743 1.00 20.29 72 ALA B N 1
ATOM 699 C CA . ALA B 1 17 ? 40.251 27.435 60.820 1.00 19.69 72 ALA B CA 1
ATOM 700 C C . ALA B 1 17 ? 40.335 28.948 60.754 1.00 19.95 72 ALA B C 1
ATOM 701 O O . ALA B 1 17 ? 40.124 29.567 59.698 1.00 20.01 72 ALA B O 1
ATOM 703 N N . VAL B 1 18 ? 40.583 29.563 61.904 1.00 21.28 73 VAL B N 1
ATOM 704 C CA . VAL B 1 18 ? 40.724 31.039 61.941 1.00 23.99 73 VAL B CA 1
ATOM 705 C C . VAL B 1 18 ? 41.925 31.516 61.100 1.00 22.67 73 VAL B C 1
ATOM 706 O O . VAL B 1 18 ? 41.867 32.558 60.420 1.00 19.46 73 VAL B O 1
ATOM 710 N N . LEU B 1 19 ? 43.019 30.772 61.183 1.00 20.95 74 LEU B N 1
ATOM 711 C CA . LEU B 1 19 ? 44.251 31.186 60.505 1.00 21.87 74 LEU B CA 1
ATOM 712 C C . LEU B 1 19 ? 44.286 30.754 59.041 1.00 22.63 74 LEU B C 1
ATOM 713 O O . LEU B 1 19 ? 45.086 31.288 58.232 1.00 22.45 74 LEU B O 1
ATOM 718 N N . GLN B 1 20 ? 43.480 29.754 58.690 1.00 19.83 75 GLN B N 1
ATOM 719 C CA . GLN B 1 20 ? 43.536 29.199 57.336 1.00 19.84 75 GLN B CA 1
ATOM 720 C C . GLN B 1 20 ? 43.504 30.198 56.181 1.00 20.97 75 GLN B C 1
ATOM 721 O O . GLN B 1 20 ? 44.271 30.026 55.222 1.00 19.52 75 GLN B O 1
ATOM 727 N N . PRO B 1 21 ? 42.627 31.233 56.237 1.00 20.60 76 PRO B N 1
ATOM 728 C CA . PRO B 1 21 ? 42.567 32.101 55.106 1.00 19.18 76 PRO B CA 1
ATOM 729 C C . PRO B 1 21 ? 43.875 32.821 54.887 1.00 20.07 76 PRO B C 1
ATOM 730 O O . PRO B 1 21 ? 44.300 32.925 53.726 1.00 20.37 76 PRO B O 1
ATOM 734 N N . SER B 1 22 ? 44.517 33.267 55.948 1.00 20.59 77 SER B N 1
ATOM 735 C CA . SER B 1 22 ? 45.816 33.966 55.808 1.00 22.16 77 SER B CA 1
ATOM 736 C C . SER B 1 22 ? 46.885 33.008 55.352 1.00 22.49 77 SER B C 1
ATOM 737 O O . SER B 1 22 ? 47.676 33.343 54.520 1.00 25.06 77 SER B O 1
ATOM 740 N N . ILE B 1 23 ? 46.905 31.819 55.927 1.00 23.42 78 ILE B N 1
ATOM 741 C CA . ILE B 1 23 ? 47.899 30.828 55.555 1.00 20.80 78 ILE B CA 1
ATOM 742 C C . ILE B 1 23 ? 47.711 30.418 54.085 1.00 22.60 78 ILE B C 1
ATOM 743 O O . ILE B 1 23 ? 48.680 30.393 53.342 1.00 22.95 78 ILE B O 1
ATOM 748 N N . ASN B 1 24 ? 46.469 30.161 53.651 1.00 21.54 79 ASN B N 1
ATOM 749 C CA . ASN B 1 24 ? 46.193 29.923 52.245 1.00 21.15 79 ASN B CA 1
ATOM 750 C C . ASN B 1 24 ? 46.755 31.019 51.294 1.00 20.59 79 ASN B C 1
ATOM 751 O O . ASN B 1 24 ? 47.290 30.694 50.259 1.00 19.51 79 ASN B O 1
ATOM 756 N N . GLU B 1 25 ? 46.547 32.268 51.624 1.00 21.70 80 GLU B N 1
ATOM 757 C CA . GLU B 1 25 ? 46.999 33.363 50.786 1.00 25.07 80 GLU B CA 1
ATOM 758 C C . GLU B 1 25 ? 48.513 33.312 50.626 1.00 22.23 80 GLU B C 1
ATOM 759 O O . GLU B 1 25 ? 49.019 33.465 49.536 1.00 21.35 80 GLU B O 1
ATOM 765 N N . GLU B 1 26 ? 49.220 33.036 51.692 1.00 20.94 81 GLU B N 1
ATOM 766 C CA . GLU B 1 26 ? 50.679 32.967 51.600 1.00 24.77 81 GLU B CA 1
ATOM 767 C C . GLU B 1 26 ? 51.137 31.732 50.871 1.00 22.16 81 GLU B C 1
ATOM 768 O O . GLU B 1 26 ? 52.090 31.780 50.092 1.00 21.34 81 GLU B O 1
ATOM 774 N N . ILE B 1 27 ? 50.403 30.625 51.029 1.00 19.90 82 ILE B N 1
ATOM 775 C CA . ILE B 1 27 ? 50.730 29.412 50.290 1.00 18.39 82 ILE B CA 1
ATOM 776 C C . ILE B 1 27 ? 50.517 29.600 48.808 1.00 20.10 82 ILE B C 1
ATOM 777 O O . ILE B 1 27 ? 51.344 29.189 47.978 1.00 19.06 82 ILE B O 1
ATOM 782 N N . GLN B 1 28 ? 49.426 30.262 48.432 1.00 20.55 83 GLN B N 1
ATOM 783 C CA . GLN B 1 28 ? 49.182 30.561 47.030 1.00 21.23 83 GLN B CA 1
ATOM 784 C C . GLN B 1 28 ? 50.332 31.390 46.447 1.00 22.39 83 GLN B C 1
ATOM 785 O O . GLN B 1 28 ? 50.784 31.137 45.355 1.00 20.28 83 GLN B O 1
ATOM 791 N N . THR B 1 29 ? 50.757 32.401 47.168 1.00 22.80 84 THR B N 1
ATOM 792 C CA . THR B 1 29 ? 51.888 33.251 46.741 1.00 24.63 84 THR B CA 1
ATOM 793 C C . THR B 1 29 ? 53.173 32.432 46.565 1.00 26.13 84 THR B C 1
ATOM 794 O O . THR B 1 29 ? 53.859 32.568 45.558 1.00 26.05 84 THR B O 1
ATOM 798 N N . VAL B 1 30 ? 53.427 31.487 47.469 1.00 25.21 85 VAL B N 1
ATOM 799 C CA . VAL B 1 30 ? 5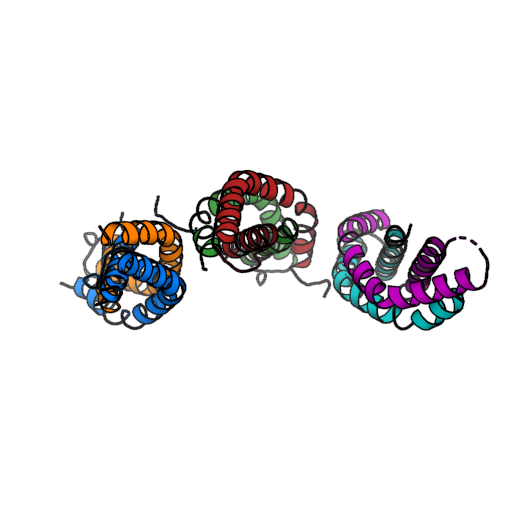4.531 30.561 47.279 1.00 25.07 85 VAL B CA 1
ATOM 800 C C . VAL B 1 30 ? 54.390 29.772 45.973 1.00 24.37 85 VAL B C 1
ATOM 801 O O . VAL B 1 30 ? 55.319 29.707 45.148 1.00 21.55 85 VAL B O 1
ATOM 805 N N . PHE B 1 31 ? 53.262 29.114 45.804 1.00 23.51 86 PHE B N 1
ATOM 806 C CA . PHE B 1 31 ? 53.071 28.249 44.635 1.00 24.13 86 PHE B CA 1
ATOM 807 C C . PHE B 1 31 ? 53.073 28.987 43.313 1.00 26.34 86 PHE B C 1
ATOM 808 O O . PHE B 1 31 ? 53.504 28.409 42.287 1.00 21.67 86 PHE B O 1
ATOM 816 N N . ASN B 1 32 ? 52.615 30.236 43.305 1.00 24.80 87 ASN B N 1
ATOM 817 C CA . ASN B 1 32 ? 52.637 31.037 42.069 1.00 28.93 87 ASN B CA 1
ATOM 818 C C . ASN B 1 32 ? 54.026 31.129 41.512 1.00 29.20 87 ASN B C 1
ATOM 819 O O . ASN B 1 32 ? 54.176 31.171 40.322 1.00 30.31 87 ASN B O 1
ATOM 824 N N . LYS B 1 33 ? 55.031 31.145 42.357 1.00 29.14 88 LYS B N 1
ATOM 825 C CA . LYS B 1 33 ? 56.398 31.176 41.875 1.00 34.70 88 LYS B CA 1
ATOM 826 C C . LYS B 1 33 ? 56.823 29.932 41.157 1.00 34.31 88 LYS B C 1
ATOM 827 O O . LYS B 1 33 ? 57.773 30.014 40.378 1.00 34.03 88 LYS B O 1
ATOM 833 N N . TYR B 1 34 ? 56.158 28.796 41.405 1.00 27.58 89 TYR B N 1
ATOM 834 C CA . TYR B 1 34 ? 56.600 27.526 40.853 1.00 27.05 89 TYR B CA 1
ATOM 835 C C . TYR B 1 34 ? 55.672 27.027 39.769 1.00 31.45 89 TYR B C 1
ATOM 836 O O . TYR B 1 34 ? 55.970 25.999 39.102 1.00 25.87 89 TYR B O 1
ATOM 845 N N . MET B 1 35 ? 54.550 27.728 39.581 1.00 27.98 90 MET B N 1
ATOM 846 C CA . MET B 1 35 ? 53.499 27.181 38.762 1.00 29.27 90 MET B CA 1
ATOM 847 C C . MET B 1 35 ? 53.942 26.959 37.315 1.00 25.63 90 MET B C 1
ATOM 848 O O . MET B 1 35 ? 53.512 26.024 36.642 1.00 24.24 90 MET B O 1
ATOM 853 N N . LYS B 1 36 ? 54.777 27.854 36.820 1.00 27.28 91 LYS B N 1
ATOM 854 C CA . LYS B 1 36 ? 55.241 27.802 35.460 1.00 31.02 91 LYS B CA 1
ATOM 855 C C . LYS B 1 36 ? 55.977 26.492 35.213 1.00 26.53 91 LYS B C 1
ATOM 856 O O . LYS B 1 36 ? 55.881 25.941 34.136 1.00 28.29 91 LYS B O 1
ATOM 862 N N . PHE B 1 37 ? 56.742 26.015 36.193 1.00 23.11 92 PHE B N 1
ATOM 863 C CA . PHE B 1 37 ? 57.449 24.737 36.012 1.00 22.54 92 PHE B CA 1
ATOM 864 C C . PHE B 1 37 ? 56.463 23.606 35.888 1.00 23.64 92 PHE B C 1
ATOM 865 O O . PHE B 1 37 ? 56.601 22.774 34.994 1.00 20.65 92 PHE B O 1
ATOM 873 N N . PHE B 1 38 ? 55.409 23.570 36.754 1.00 20.11 93 PHE B N 1
ATOM 874 C CA . PHE B 1 38 ? 54.453 22.519 36.657 1.00 19.44 93 PHE B CA 1
ATOM 875 C C . PHE B 1 38 ? 53.698 22.589 35.347 1.00 21.52 93 PHE B C 1
ATOM 876 O O . PHE B 1 38 ? 53.373 21.548 34.729 1.00 24.71 93 PHE B O 1
ATOM 884 N N . GLN B 1 39 ? 53.356 23.806 34.927 1.00 23.20 94 GLN B N 1
ATOM 885 C CA . GLN B 1 39 ? 52.585 23.986 33.659 1.00 26.65 94 GLN B CA 1
ATOM 886 C C . GLN B 1 39 ? 53.369 23.448 32.467 1.00 25.12 94 GLN B C 1
ATOM 887 O O . GLN B 1 39 ? 52.861 22.675 31.682 1.00 26.26 94 GLN B O 1
ATOM 893 N N . LYS B 1 40 ? 54.620 23.841 32.356 1.00 27.43 95 LYS B N 1
ATOM 894 C CA . LYS B 1 40 ? 55.504 23.363 31.264 1.00 30.96 95 LYS B CA 1
ATOM 895 C C . LYS B 1 40 ? 55.617 21.863 31.241 1.00 28.60 95 LYS B C 1
ATOM 896 O O . LYS B 1 40 ? 55.550 21.242 30.196 1.00 32.83 95 LYS B O 1
ATOM 902 N N . ALA B 1 41 ? 55.864 21.281 32.393 1.00 27.07 96 ALA B N 1
ATOM 903 C CA . ALA B 1 41 ? 56.010 19.816 32.459 1.00 25.16 96 ALA B CA 1
ATOM 904 C C . ALA B 1 41 ? 54.699 19.124 32.080 1.00 24.39 96 ALA B C 1
ATOM 905 O O . ALA B 1 41 ? 54.698 18.084 31.410 1.00 26.24 96 ALA B O 1
ATOM 907 N N . ALA B 1 42 ? 53.568 19.639 32.550 1.00 25.75 97 ALA B N 1
ATOM 908 C CA . ALA B 1 42 ? 52.273 19.003 32.225 1.00 25.41 97 ALA B CA 1
ATOM 909 C C . ALA B 1 42 ? 51.904 19.137 30.714 1.00 22.34 97 ALA B C 1
ATOM 910 O O . ALA B 1 42 ? 51.430 18.184 30.085 1.00 22.27 97 ALA B O 1
ATOM 912 N N . LEU B 1 43 ? 52.182 20.290 30.139 1.00 24.11 98 LEU B N 1
ATOM 913 C CA . LEU B 1 43 ? 52.055 20.483 28.675 1.00 28.09 98 LEU B CA 1
ATOM 914 C C . LEU B 1 43 ? 52.990 19.543 27.904 1.00 27.21 98 LEU B C 1
ATOM 915 O O . LEU B 1 43 ? 52.584 18.947 26.932 1.00 26.20 98 LEU B O 1
ATOM 920 N N . ASN B 1 44 ? 54.228 19.400 28.357 1.00 26.12 99 ASN B N 1
ATOM 921 C CA . ASN B 1 44 ? 55.115 18.414 27.779 1.00 28.47 99 ASN B CA 1
ATOM 922 C C . ASN B 1 44 ? 54.536 17.013 27.751 1.00 30.77 99 ASN B C 1
ATOM 923 O O . ASN B 1 44 ? 54.696 16.299 26.771 1.00 30.51 99 ASN B O 1
ATOM 928 N N . VAL B 1 45 ? 53.935 16.588 28.859 1.00 28.30 100 VAL B N 1
ATOM 929 C CA . VAL B 1 45 ? 53.359 15.296 28.880 1.00 27.30 100 VAL B CA 1
ATOM 930 C C . VAL B 1 45 ? 52.218 15.235 27.832 1.00 30.19 100 VAL B C 1
ATOM 931 O O . VAL B 1 45 ? 52.128 14.270 27.078 1.00 27.47 100 VAL B O 1
ATOM 935 N N . ARG B 1 46 ? 51.352 16.240 27.804 1.00 29.56 101 ARG B N 1
ATOM 936 C CA . ARG B 1 46 ? 50.234 16.208 26.889 1.00 33.51 101 ARG B CA 1
ATOM 937 C C . ARG B 1 46 ? 50.678 16.226 25.408 1.00 33.14 101 ARG B C 1
ATOM 938 O O . ARG B 1 46 ? 50.098 15.559 24.575 1.00 30.19 101 ARG B O 1
ATOM 946 N N . ASP B 1 47 ? 51.681 17.025 25.127 1.00 31.83 102 ASP B N 1
ATOM 947 C CA . ASP B 1 47 ? 52.271 17.143 23.813 1.00 32.48 102 ASP B CA 1
ATOM 948 C C . ASP B 1 47 ? 52.853 15.828 23.326 1.00 34.89 102 ASP B C 1
ATOM 949 O O . ASP B 1 47 ? 52.809 15.552 22.138 1.00 42.60 102 ASP B O 1
ATOM 954 N N . ASN B 1 48 ? 53.345 14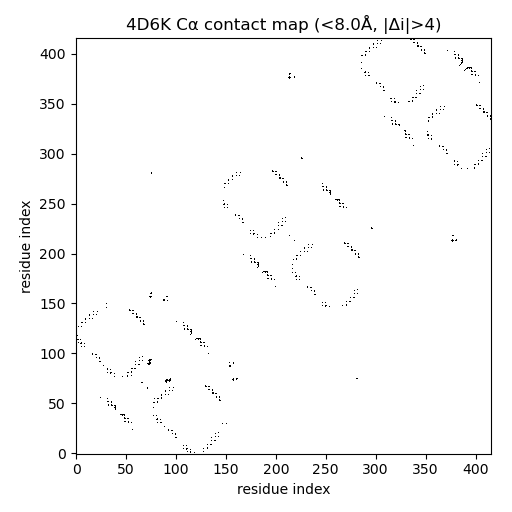.995 24.227 1.00 33.39 103 ASN B N 1
ATOM 955 C CA . ASN B 1 48 ? 53.950 13.729 23.845 1.00 34.26 103 ASN B CA 1
ATOM 956 C C . ASN B 1 48 ? 52.912 12.620 23.804 1.00 39.83 103 ASN B C 1
ATOM 957 O O . ASN B 1 48 ? 52.855 11.830 22.873 1.00 38.38 103 ASN B O 1
ATOM 962 N N . VAL B 1 49 ? 52.020 12.593 24.779 1.00 40.83 104 VAL B N 1
ATOM 963 C CA . VAL B 1 49 ? 51.090 11.472 24.923 1.00 40.98 104 VAL B CA 1
ATOM 964 C C . VAL B 1 49 ? 49.826 11.663 24.164 1.00 44.98 104 VAL B C 1
ATOM 965 O O . VAL B 1 49 ? 49.344 10.696 23.623 1.00 55.53 104 VAL B O 1
ATOM 969 N N . GLY B 1 50 ? 49.274 12.866 24.145 1.00 47.62 105 GLY B N 1
ATOM 970 C CA . GLY B 1 50 ? 47.989 13.081 23.443 1.00 50.38 105 GLY B CA 1
ATOM 971 C C . GLY B 1 50 ? 46.886 13.783 24.191 1.00 56.59 105 GLY B C 1
ATOM 972 O O . GLY B 1 50 ? 46.991 14.085 25.370 1.00 44.78 105 GLY B O 1
ATOM 973 N N . GLU B 1 51 ? 45.755 13.887 23.500 1.00 63.37 106 GLU B N 1
ATOM 974 C CA . GLU B 1 51 ? 44.605 14.700 23.896 1.00 66.03 106 GLU B CA 1
ATOM 975 C C . GLU B 1 51 ? 44.001 14.231 25.209 1.00 60.51 106 GLU B C 1
ATOM 976 O O . GLU B 1 51 ? 43.586 15.050 26.017 1.00 75.37 106 GLU B O 1
ATOM 982 N N . GLU B 1 52 ? 43.998 12.921 25.429 1.00 55.62 107 GLU B N 1
ATOM 983 C CA . GLU B 1 52 ? 43.432 12.303 26.631 1.00 59.11 107 GLU B CA 1
ATOM 984 C C . GLU B 1 52 ? 44.206 12.551 27.939 1.00 61.38 107 GLU B C 1
ATOM 985 O O . GLU B 1 52 ? 43.848 11.996 28.979 1.00 61.28 107 GLU B O 1
ATOM 991 N N . VAL B 1 53 ? 45.277 13.348 27.882 1.00 52.35 108 VAL B N 1
ATOM 992 C CA . VAL B 1 53 ? 45.955 13.818 29.077 1.00 41.58 108 VAL B CA 1
ATOM 993 C C . VAL B 1 53 ? 45.338 15.176 29.434 1.00 33.98 108 VAL B C 1
ATOM 994 O O . VAL B 1 53 ? 45.300 16.082 28.623 1.00 34.14 108 VAL B O 1
ATOM 998 N N . ASP B 1 54 ? 44.873 15.306 30.655 1.00 32.68 109 ASP B N 1
ATOM 999 C CA . ASP B 1 54 ? 44.353 16.561 31.147 1.00 31.75 109 ASP B CA 1
ATOM 1000 C C . ASP B 1 54 ? 45.505 17.264 31.887 1.00 31.04 109 ASP B C 1
ATOM 1001 O O . ASP B 1 54 ? 45.769 16.964 33.041 1.00 31.83 109 ASP B O 1
ATOM 1006 N N . ALA B 1 55 ? 46.094 18.273 31.258 1.00 31.18 110 ALA B N 1
ATOM 1007 C CA . ALA B 1 55 ? 47.217 18.980 31.806 1.00 36.27 110 ALA B CA 1
ATOM 1008 C C . ALA B 1 55 ? 46.897 19.708 33.123 1.00 35.66 110 ALA B C 1
ATOM 1009 O O . ALA B 1 55 ? 47.720 19.740 34.060 1.00 27.49 110 ALA B O 1
ATOM 1011 N N . GLU B 1 56 ? 45.709 20.297 33.186 1.00 34.50 111 GLU B N 1
ATOM 1012 C CA . GLU B 1 56 ? 45.299 21.048 34.360 1.00 35.35 111 GLU B CA 1
ATOM 1013 C C . GLU B 1 56 ? 45.218 20.127 35.556 1.00 31.13 111 GLU B C 1
ATOM 1014 O O . GLU B 1 56 ? 45.657 20.470 36.658 1.00 28.83 111 GLU B O 1
ATOM 1020 N N . GLN B 1 57 ? 44.652 18.961 35.349 1.00 30.20 112 GLN B N 1
ATOM 1021 C CA . GLN B 1 57 ? 44.595 17.977 36.389 1.00 29.65 112 GLN B CA 1
ATOM 1022 C C . GLN B 1 57 ? 45.979 17.470 36.832 1.00 29.32 112 GLN B C 1
ATOM 1023 O O . GLN B 1 57 ? 46.162 17.162 37.996 1.00 25.23 112 GLN B O 1
ATOM 1029 N N . LEU B 1 58 ? 46.926 17.343 35.919 1.00 24.92 113 LEU B N 1
ATOM 1030 C CA . LEU B 1 58 ? 48.270 16.935 36.323 1.00 25.66 113 LEU B CA 1
ATOM 1031 C C . LEU B 1 58 ? 48.876 18.008 37.199 1.00 23.32 113 LEU B C 1
ATOM 1032 O O . LEU B 1 58 ? 49.558 17.714 38.132 1.00 21.73 113 LEU B O 1
ATOM 1037 N N . ILE B 1 59 ? 48.634 19.261 36.876 1.00 21.51 114 ILE B N 1
ATOM 1038 C CA . ILE B 1 59 ? 49.211 20.371 37.639 1.00 24.50 114 ILE B CA 1
ATOM 1039 C C . ILE B 1 59 ? 48.641 20.402 39.063 1.00 25.09 114 ILE B C 1
ATOM 1040 O O . ILE B 1 59 ? 49.400 20.475 40.048 1.00 23.48 114 ILE B O 1
ATOM 1045 N N . GLN B 1 60 ? 47.333 20.247 39.148 1.00 25.69 115 GLN B N 1
ATOM 1046 C CA . GLN B 1 60 ? 46.653 20.251 40.451 1.00 28.64 115 GLN B CA 1
ATOM 1047 C C . GLN B 1 60 ? 47.062 19.116 41.344 1.00 25.50 115 GLN B C 1
ATOM 1048 O O . GLN B 1 60 ? 47.315 19.331 42.537 1.00 24.14 115 GLN B O 1
ATOM 1054 N N . GLU B 1 61 ? 47.129 17.906 40.787 1.00 23.08 116 GLU B N 1
ATOM 1055 C CA . GLU B 1 61 ? 47.614 16.737 41.539 1.00 24.96 116 GLU B CA 1
ATOM 1056 C C . GLU B 1 61 ? 49.041 16.966 42.046 1.00 23.20 116 GLU B C 1
ATOM 1057 O O . GLU B 1 61 ? 49.354 16.591 43.148 1.00 21.90 116 GLU B O 1
ATOM 1063 N N . ALA B 1 62 ? 49.911 17.556 41.221 1.00 21.87 117 ALA B N 1
ATOM 1064 C CA . ALA B 1 62 ? 51.284 17.719 41.640 1.00 24.60 117 ALA B CA 1
ATOM 1065 C C . ALA B 1 62 ? 51.328 18.758 42.808 1.00 20.61 117 ALA B C 1
ATOM 1066 O O . ALA B 1 62 ? 52.056 18.588 43.762 1.00 19.85 117 ALA B O 1
ATOM 1068 N N . CYS B 1 63 ? 50.574 19.837 42.687 1.00 20.41 118 CYS B N 1
ATOM 1069 C CA . CYS B 1 63 ? 50.472 20.817 43.767 1.00 19.75 118 CYS B CA 1
ATOM 1070 C C . CYS B 1 63 ? 49.939 20.225 45.098 1.00 18.97 118 CYS B C 1
ATOM 1071 O O . CYS B 1 63 ? 50.517 20.466 46.189 1.00 17.66 118 CYS B O 1
ATOM 1074 N N . ARG B 1 64 ? 48.877 19.436 45.013 1.00 18.79 119 ARG B N 1
ATOM 1075 C CA . ARG B 1 64 ? 48.344 18.776 46.214 1.00 20.13 119 ARG B CA 1
ATOM 1076 C C . ARG B 1 64 ? 49.379 17.824 46.789 1.00 19.73 119 ARG B C 1
ATOM 1077 O O . ARG B 1 64 ? 49.511 17.723 48.003 1.00 19.85 119 ARG B O 1
ATOM 1085 N N . SER B 1 65 ? 50.130 17.116 45.927 1.00 20.68 120 SER B N 1
ATOM 1086 C CA . SER B 1 65 ? 51.225 16.233 46.444 1.00 21.00 120 SER B CA 1
ATOM 1087 C C . SER B 1 65 ? 52.285 17.000 47.159 1.00 19.06 120 SER B C 1
ATOM 1088 O O . SER B 1 65 ? 52.803 16.506 48.119 1.00 21.10 120 SER B O 1
ATOM 1091 N N . CYS B 1 66 ? 52.679 18.155 46.629 1.00 19.14 121 CYS B N 1
ATOM 1092 C CA . CYS B 1 66 ? 53.670 18.977 47.318 1.00 19.90 121 CYS B CA 1
ATOM 1093 C C . CYS B 1 66 ? 53.215 19.312 48.716 1.00 19.76 121 CYS B C 1
ATOM 1094 O O . CYS B 1 66 ? 53.991 19.285 49.630 1.00 17.54 121 CYS B O 1
ATOM 1097 N N . LEU B 1 67 ? 51.951 19.716 48.865 1.00 18.01 122 LEU B N 1
ATOM 1098 C CA . LEU B 1 67 ? 51.419 19.993 50.191 1.00 19.87 122 LEU B CA 1
ATOM 1099 C C . LEU B 1 67 ? 51.409 18.751 51.092 1.00 18.88 122 LEU B C 1
ATOM 1100 O O . LEU B 1 67 ? 51.708 18.831 52.294 1.00 17.60 122 LEU B O 1
ATOM 1105 N N . GLU B 1 68 ? 51.065 17.605 50.527 1.00 19.16 123 GLU B N 1
ATOM 1106 C CA . GLU B 1 68 ? 51.075 16.344 51.299 1.00 19.77 123 GLU B CA 1
ATOM 1107 C C . GLU B 1 68 ? 52.511 16.076 51.820 1.00 19.44 123 GLU B C 1
ATOM 1108 O O . GLU B 1 68 ? 52.701 15.800 52.978 1.00 20.28 123 GLU B O 1
ATOM 1114 N N . GLN B 1 69 ? 53.507 16.249 50.954 1.00 20.98 124 GLN B N 1
ATOM 1115 C CA . GLN B 1 69 ? 54.848 15.930 51.333 1.00 20.38 124 GLN B CA 1
ATOM 1116 C C . GLN B 1 69 ? 55.431 16.948 52.279 1.00 21.41 124 GLN B C 1
ATOM 1117 O O . GLN B 1 69 ? 56.211 16.622 53.184 1.00 20.76 124 GLN B O 1
ATOM 1123 N N . ALA B 1 70 ? 54.955 18.192 52.164 1.00 21.20 125 ALA B N 1
ATOM 1124 C CA . ALA B 1 70 ? 55.327 19.223 53.138 1.00 18.51 125 ALA B CA 1
ATOM 1125 C C . ALA B 1 70 ? 54.869 18.928 54.548 1.00 20.10 125 ALA B C 1
ATOM 1126 O O . ALA B 1 70 ? 55.401 19.490 55.513 1.00 17.91 125 ALA B O 1
ATOM 1128 N N . LYS B 1 71 ? 53.886 18.054 54.731 1.00 17.78 126 LYS B N 1
ATOM 1129 C CA . LYS B 1 71 ? 53.557 17.644 56.105 1.00 21.00 126 LYS B CA 1
ATOM 1130 C C . LYS B 1 71 ? 54.741 17.003 56.881 1.00 25.31 126 LYS B C 1
ATOM 1131 O O . LYS B 1 71 ? 54.705 16.953 58.118 1.00 25.27 126 LYS B O 1
ATOM 1137 N N . LEU B 1 72 ? 55.757 16.517 56.179 1.00 24.95 127 LEU B N 1
ATOM 1138 C CA . LEU B 1 72 ? 56.952 15.934 56.847 1.00 27.01 127 LEU B CA 1
ATOM 1139 C C . LEU B 1 72 ? 57.761 16.990 57.537 1.00 27.24 127 LEU B C 1
ATOM 1140 O O . LEU B 1 72 ? 58.477 16.683 58.445 1.00 27.44 127 LEU B O 1
ATOM 1145 N N . LEU B 1 73 ? 57.512 18.259 57.253 1.00 26.17 128 LEU B N 1
ATOM 1146 C CA . LEU B 1 73 ? 58.042 19.319 58.114 1.00 25.84 128 LEU B CA 1
ATOM 1147 C C . LEU B 1 73 ? 57.495 19.276 59.525 1.00 29.55 128 LEU B C 1
ATOM 1148 O O . LEU B 1 73 ? 58.107 19.815 60.420 1.00 25.70 128 LEU B O 1
ATOM 1153 N N . PHE B 1 74 ? 56.343 18.651 59.724 1.00 28.54 129 PHE B N 1
ATOM 1154 C CA . PHE B 1 74 ? 55.667 18.665 61.031 1.00 29.96 129 PHE B CA 1
ATOM 1155 C C . PHE B 1 74 ? 55.371 17.264 61.510 1.00 36.40 129 PHE B C 1
ATOM 1156 O O . PHE B 1 74 ? 54.233 16.992 61.921 1.00 37.87 129 PHE B O 1
ATOM 1164 N N . SER B 1 75 ? 56.359 16.366 61.403 1.00 42.62 130 SER B N 1
ATOM 1165 C CA . SER B 1 75 ? 56.236 14.952 61.868 1.00 51.86 130 SER B CA 1
ATOM 1166 C C . SER B 1 75 ? 56.597 14.758 63.331 1.00 61.29 130 SER B C 1
ATOM 1167 O O . SER B 1 75 ? 57.787 14.693 63.650 1.00 63.50 130 SER B O 1
ATOM 1170 N N . ALA C 1 9 ? 48.734 39.899 75.071 1.00 61.61 64 ALA C N 1
ATOM 1171 C CA . ALA C 1 9 ? 49.169 38.476 75.070 1.00 66.49 64 ALA C CA 1
ATOM 1172 C C . ALA C 1 9 ? 49.223 37.811 73.632 1.00 75.76 64 ALA C C 1
ATOM 1173 O O . ALA C 1 9 ? 49.753 36.713 73.518 1.00 88.12 64 ALA C O 1
ATOM 1175 N N . ILE C 1 10 ? 48.721 38.489 72.574 1.00 73.07 65 ILE C N 1
ATOM 1176 C CA . ILE C 1 10 ? 48.509 37.962 71.113 1.00 62.33 65 ILE C CA 1
ATOM 1177 C C . ILE C 1 10 ? 47.008 38.122 70.756 1.00 47.97 65 ILE C C 1
ATOM 1178 O O . ILE C 1 10 ? 46.614 37.988 69.621 1.00 42.02 65 ILE C O 1
ATOM 1183 N N . SER C 1 11 ? 46.182 38.370 71.745 1.00 37.89 66 SER C N 1
ATOM 1184 C CA . SER C 1 11 ? 44.769 38.335 71.582 1.00 39.16 66 SER C CA 1
ATOM 1185 C C . SER C 1 11 ? 44.227 39.361 70.596 1.00 32.49 66 SER C C 1
ATOM 1186 O O . SER C 1 11 ? 43.333 39.058 69.805 1.00 26.48 66 SER C O 1
ATOM 1189 N N . MET C 1 12 ? 44.770 40.565 70.584 1.00 30.46 67 MET C N 1
ATOM 1190 C CA . MET C 1 12 ? 44.384 41.538 69.553 1.00 31.08 67 MET C CA 1
ATOM 1191 C C . MET C 1 12 ? 44.814 41.128 68.128 1.00 29.40 67 MET C C 1
ATOM 1192 O O . MET C 1 12 ? 44.015 41.250 67.158 1.00 28.41 67 MET C O 1
ATOM 1197 N N . ASP C 1 13 ? 46.015 40.590 67.980 1.00 30.89 68 ASP C N 1
ATOM 1198 C CA . ASP C 1 13 ? 46.459 40.062 66.662 1.00 35.46 68 ASP C CA 1
ATOM 1199 C C . ASP C 1 13 ? 45.587 38.909 66.157 1.00 29.93 68 ASP C C 1
ATOM 1200 O O . ASP C 1 13 ? 45.277 38.767 64.971 1.00 33.76 68 ASP C O 1
ATOM 1205 N N . LEU C 1 14 ? 45.179 38.052 67.073 1.00 31.57 69 LEU C N 1
ATOM 1206 C CA . LEU C 1 14 ? 44.333 36.973 66.668 1.00 28.94 69 LEU C CA 1
ATOM 1207 C C . LEU C 1 14 ? 43.003 37.491 66.239 1.00 27.53 69 LEU C C 1
ATOM 1208 O O . LEU C 1 14 ? 42.410 36.916 65.354 1.00 30.82 69 LEU C O 1
ATOM 1213 N N . LEU C 1 15 ? 42.426 38.440 66.980 1.00 25.99 70 LEU C N 1
ATOM 1214 C CA . LEU C 1 15 ? 41.115 38.998 66.589 1.00 27.82 70 LEU C CA 1
ATOM 1215 C C . LEU C 1 15 ? 41.203 39.598 65.189 1.00 27.33 70 LEU C C 1
ATOM 1216 O O . LEU C 1 15 ? 40.343 39.417 64.336 1.00 28.11 70 LEU C O 1
ATOM 1221 N N . ARG C 1 16 ? 42.301 40.307 64.975 1.00 29.45 71 ARG C N 1
ATOM 1222 C CA A ARG C 1 16 ? 42.582 40.923 63.689 0.50 34.88 71 ARG C CA 1
ATOM 1223 C CA B ARG C 1 16 ? 42.584 40.919 63.684 0.50 33.31 71 ARG C CA 1
ATOM 1224 C C . ARG C 1 16 ? 42.535 39.846 62.573 1.00 33.27 71 ARG C C 1
ATO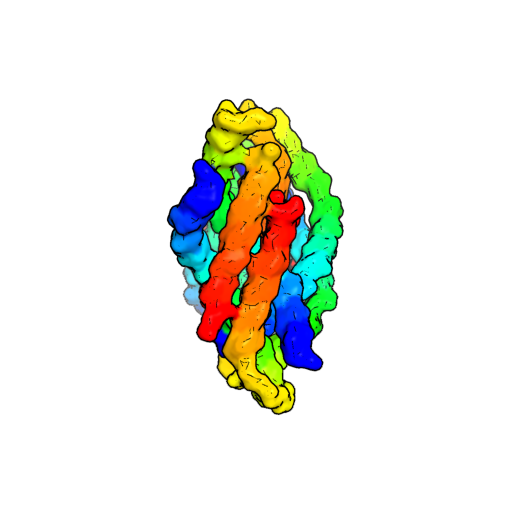M 1225 O O . ARG C 1 16 ? 41.862 40.012 61.584 1.00 31.72 71 ARG C O 1
ATOM 1240 N N . ALA C 1 17 ? 43.240 38.737 62.781 1.00 31.64 72 ALA C N 1
ATOM 1241 C CA . ALA C 1 17 ? 43.253 37.613 61.832 1.00 29.63 72 ALA C CA 1
ATOM 1242 C C . ALA C 1 17 ? 41.865 36.981 61.617 1.00 31.36 72 ALA C C 1
ATOM 1243 O O . ALA C 1 17 ? 41.500 36.660 60.477 1.00 34.86 72 ALA C O 1
ATOM 1245 N N . VAL C 1 18 ? 41.057 36.943 62.679 1.00 28.98 73 VAL C N 1
ATOM 1246 C CA . VAL C 1 18 ? 39.706 36.472 62.571 1.00 30.78 73 VAL C CA 1
ATOM 1247 C C . VAL C 1 18 ? 38.847 37.367 61.692 1.00 30.07 73 VAL C C 1
ATOM 1248 O O . VAL C 1 18 ? 37.994 36.891 60.899 1.00 30.48 73 VAL C O 1
ATOM 1252 N N . LEU C 1 19 ? 39.076 38.678 61.776 1.00 26.52 74 LEU C N 1
ATOM 1253 C CA . LEU C 1 19 ? 38.240 39.623 61.036 1.00 25.99 74 LEU C CA 1
ATOM 1254 C C . LEU C 1 19 ? 38.774 39.980 59.628 1.00 24.48 74 LEU C C 1
ATOM 1255 O O . LEU C 1 19 ? 38.030 40.460 58.807 1.00 23.45 74 LEU C O 1
ATOM 1260 N N . GLN C 1 20 ? 40.070 39.823 59.422 1.00 21.59 75 GLN C N 1
ATOM 1261 C CA . GLN C 1 20 ? 40.731 40.332 58.218 1.00 23.63 75 GLN C CA 1
ATOM 1262 C C . GLN C 1 20 ? 40.096 39.931 56.896 1.00 29.17 75 GLN C C 1
ATOM 1263 O O . GLN C 1 20 ? 39.902 40.795 56.016 1.00 27.36 75 GLN C O 1
ATOM 1269 N N . PRO C 1 21 ? 39.727 38.631 56.734 1.00 30.01 76 PRO C N 1
ATOM 1270 C CA . PRO C 1 21 ? 39.115 38.272 55.442 1.00 28.51 76 PRO C CA 1
ATOM 1271 C C . PRO C 1 21 ? 37.844 39.015 55.175 1.00 27.99 76 PRO C C 1
ATOM 1272 O O . PRO C 1 21 ? 37.629 39.483 54.058 1.00 29.36 76 PRO C O 1
ATOM 1276 N N . SER C 1 22 ? 36.992 39.159 56.181 1.00 26.66 77 SER C N 1
ATOM 1277 C CA A SER C 1 22 ? 35.718 39.860 56.003 0.50 26.67 77 SER C CA 1
ATOM 1278 C CA B SER C 1 22 ? 35.721 39.865 55.970 0.50 24.76 77 SER C CA 1
ATOM 1279 C C . SER C 1 22 ? 35.962 41.354 55.736 1.00 26.42 77 SER C C 1
ATOM 1280 O O . SER C 1 22 ? 35.331 41.972 54.868 1.00 29.08 77 SER C O 1
ATOM 1285 N N . ILE C 1 23 ? 36.874 41.938 56.486 1.00 24.74 78 ILE C N 1
ATOM 1286 C CA . ILE C 1 23 ? 37.177 43.369 56.312 1.00 26.98 78 ILE C CA 1
ATOM 1287 C C . ILE C 1 23 ? 37.763 43.586 54.923 1.00 26.43 78 ILE C C 1
ATOM 1288 O O . ILE C 1 23 ? 37.409 44.545 54.253 1.00 23.15 78 ILE C O 1
ATOM 1293 N N . ASN C 1 24 ?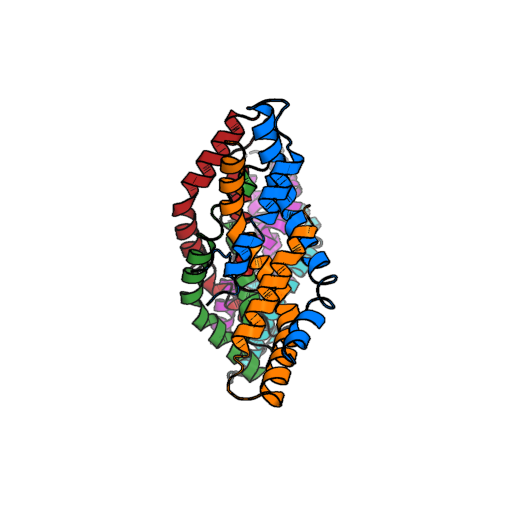 38.720 42.740 54.525 1.00 24.66 79 ASN C N 1
ATOM 1294 C CA . ASN C 1 24 ? 39.286 42.826 53.178 1.00 24.73 79 ASN C CA 1
ATOM 1295 C C . ASN C 1 24 ? 38.226 42.863 52.106 1.00 27.42 79 ASN C C 1
ATOM 1296 O O . ASN C 1 24 ? 38.343 43.642 51.126 1.00 21.36 79 ASN C O 1
ATOM 1301 N N . GLU C 1 25 ? 37.218 41.996 52.209 1.00 25.49 80 GLU C N 1
ATOM 1302 C CA . GLU C 1 25 ? 36.179 41.957 51.179 1.00 27.04 80 GLU C CA 1
ATOM 1303 C C . GLU C 1 25 ? 35.451 43.296 51.115 1.00 25.71 80 GLU C C 1
ATOM 1304 O O . GLU C 1 25 ? 35.131 43.791 50.049 1.00 25.98 80 GLU C O 1
ATOM 1310 N N . GLU C 1 26 ? 35.128 43.857 52.254 1.00 24.99 81 GLU C N 1
ATOM 1311 C CA . GLU C 1 26 ? 34.445 45.130 52.247 1.00 27.90 81 GLU C CA 1
ATOM 1312 C C . GLU C 1 26 ? 35.345 46.285 51.718 1.00 26.90 81 GLU C C 1
ATOM 1313 O O . GLU C 1 26 ? 34.852 47.188 51.057 1.00 27.70 81 GLU C O 1
ATOM 1319 N N . ILE C 1 27 ? 36.609 46.275 52.071 1.00 24.33 82 ILE C N 1
ATOM 1320 C CA . ILE C 1 27 ? 37.530 47.276 51.569 1.00 27.03 82 ILE C CA 1
ATOM 1321 C C . ILE C 1 27 ? 37.661 47.165 50.031 1.00 30.42 82 ILE C C 1
ATOM 1322 O O . ILE C 1 27 ? 37.644 48.171 49.320 1.00 29.82 82 ILE C O 1
ATOM 1327 N N . GLN C 1 28 ? 37.731 45.939 49.513 1.00 30.23 83 GLN C N 1
ATOM 1328 C CA . GLN C 1 28 ? 37.719 45.721 48.076 1.00 33.79 83 GLN C CA 1
ATOM 1329 C C . GLN C 1 28 ? 36.483 46.352 47.433 1.00 32.72 83 GLN C C 1
ATOM 1330 O O . GLN C 1 28 ? 36.583 47.022 46.402 1.00 28.03 83 GLN C O 1
ATOM 1336 N N . THR C 1 29 ? 35.322 46.104 48.016 1.00 28.17 84 THR C N 1
ATOM 1337 C CA . THR C 1 29 ? 34.105 46.671 47.521 1.00 29.41 84 THR C CA 1
ATOM 1338 C C . THR C 1 29 ? 34.158 48.209 47.524 1.00 31.80 84 THR C C 1
ATOM 1339 O O . THR C 1 29 ? 33.716 48.859 46.565 1.00 32.13 84 THR C O 1
ATOM 1343 N N . VAL C 1 30 ? 34.685 48.811 48.578 1.00 30.80 85 VAL C N 1
ATOM 1344 C CA . VAL C 1 30 ? 34.857 50.266 48.598 1.00 28.34 85 VAL C CA 1
ATOM 1345 C C . VAL C 1 30 ? 35.757 50.723 47.429 1.00 26.33 85 VAL C C 1
ATOM 1346 O O . VAL C 1 30 ? 35.385 51.632 46.677 1.00 26.88 85 VAL C O 1
ATOM 1350 N N . PHE C 1 31 ? 36.928 50.116 47.302 1.00 25.48 86 PHE C N 1
ATOM 1351 C CA . PHE C 1 31 ? 37.876 50.526 46.249 1.00 28.65 86 PHE C CA 1
ATOM 1352 C C . PHE C 1 31 ? 37.354 50.310 44.810 1.00 31.36 86 PHE C C 1
ATOM 1353 O O . PHE C 1 31 ? 37.683 51.095 43.941 1.00 26.93 86 PHE C O 1
ATOM 1361 N N . ASN C 1 32 ? 36.520 49.274 44.595 1.00 30.38 87 ASN C N 1
ATOM 1362 C CA . ASN C 1 32 ? 35.961 49.018 43.285 1.00 30.59 87 ASN C CA 1
ATOM 1363 C C . ASN C 1 32 ? 35.190 50.223 42.810 1.00 31.11 87 ASN C C 1
ATOM 1364 O O . ASN C 1 32 ? 35.179 50.491 41.643 1.00 35.19 87 ASN C O 1
ATOM 1369 N N . LYS C 1 33 ? 34.591 50.980 43.700 1.00 31.26 88 LYS C N 1
ATOM 1370 C CA . LYS C 1 33 ? 33.871 52.174 43.281 1.00 34.92 88 LYS C CA 1
ATOM 1371 C C . LYS C 1 33 ? 34.755 53.274 42.765 1.00 33.06 88 LYS C C 1
ATOM 1372 O O . LYS C 1 33 ? 34.262 54.143 42.079 1.00 34.28 88 LYS C O 1
ATOM 1378 N N . TYR C 1 34 ? 36.016 53.301 43.179 1.00 31.61 89 TYR C N 1
ATOM 1379 C CA . TYR C 1 34 ? 36.932 54.393 42.823 1.00 32.16 89 TYR C CA 1
ATOM 1380 C C . TYR C 1 34 ? 37.949 53.987 41.787 1.00 35.92 89 TYR C C 1
ATOM 1381 O O . TYR C 1 34 ? 38.708 54.835 41.282 1.00 29.82 89 TYR C O 1
ATOM 1390 N N . MET C 1 35 ? 37.957 52.693 41.435 1.00 32.00 90 MET C N 1
ATOM 1391 C CA . MET C 1 35 ? 39.016 52.162 40.624 1.00 32.97 90 MET C CA 1
ATOM 1392 C C . MET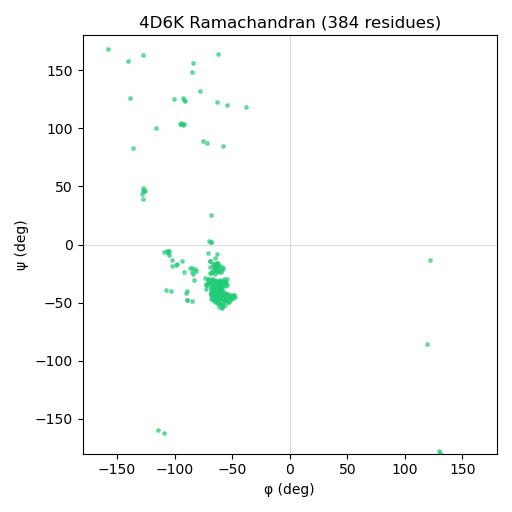 C 1 35 ? 39.072 52.807 39.232 1.00 32.72 90 MET C C 1
ATOM 1393 O O . MET C 1 35 ? 40.162 53.017 38.677 1.00 34.99 90 MET C O 1
ATOM 1398 N N . LYS C 1 36 ? 37.910 53.113 38.677 1.00 30.11 91 LYS C N 1
ATOM 1399 C CA . LYS C 1 36 ? 37.838 53.752 37.387 1.00 35.19 91 LYS C CA 1
ATOM 1400 C C . LYS C 1 36 ? 38.572 55.097 37.363 1.00 30.98 91 LYS C C 1
ATOM 1401 O O . LYS C 1 36 ? 39.222 55.404 36.357 1.00 29.76 91 LYS C O 1
ATOM 1407 N N . PHE C 1 37 ? 38.563 55.835 38.485 1.00 30.24 92 PHE C N 1
ATOM 1408 C CA . PHE C 1 37 ? 39.321 57.102 38.560 1.00 28.28 92 PHE C CA 1
ATOM 1409 C C . PHE C 1 37 ? 40.804 56.786 38.460 1.00 27.05 92 PHE C C 1
ATOM 1410 O O . PHE C 1 37 ? 41.531 57.432 37.693 1.00 26.04 92 PHE C O 1
ATOM 1418 N N . PHE C 1 38 ? 41.262 55.806 39.235 1.00 25.70 93 PHE C N 1
ATOM 1419 C CA . PHE C 1 38 ? 42.671 55.505 39.233 1.00 26.03 93 PHE C CA 1
ATOM 1420 C C . PHE C 1 38 ? 43.140 54.956 37.883 1.00 27.82 93 PHE C C 1
ATOM 1421 O O . PHE C 1 38 ? 44.248 55.292 37.392 1.00 24.55 93 PHE C O 1
ATOM 1429 N N . GLN C 1 39 ? 42.306 54.126 37.258 1.00 25.92 94 GLN C N 1
ATOM 1430 C CA . GLN C 1 39 ? 42.659 53.531 35.985 1.00 28.57 94 GLN C CA 1
ATOM 1431 C C . GLN C 1 39 ? 42.794 54.614 34.908 1.00 27.52 94 GLN C C 1
ATOM 1432 O O . GLN C 1 39 ? 43.796 54.639 34.192 1.00 27.86 94 GLN C O 1
ATOM 1438 N N . LYS C 1 40 ? 41.802 55.487 34.817 1.00 27.90 95 LYS C N 1
ATOM 1439 C CA . LYS C 1 40 ? 41.836 56.594 33.839 1.00 34.84 95 LYS C CA 1
ATOM 1440 C C . LYS C 1 40 ? 43.097 57.439 34.012 1.00 29.09 95 LYS C C 1
ATOM 1441 O O . LYS C 1 40 ? 43.771 57.799 33.052 1.00 25.49 95 LYS C O 1
ATOM 1447 N N . ALA C 1 41 ? 43.393 57.766 35.251 1.00 27.66 96 ALA C N 1
ATOM 1448 C CA . ALA C 1 41 ? 44.567 58.650 35.526 1.00 27.66 96 ALA C CA 1
ATOM 1449 C C . ALA C 1 41 ? 45.868 57.939 35.163 1.00 27.78 96 ALA C C 1
ATOM 1450 O O . ALA C 1 41 ? 46.772 58.554 34.605 1.00 27.83 96 ALA C O 1
ATOM 1452 N N . ALA C 1 42 ? 45.966 56.651 35.473 1.00 23.84 97 ALA C N 1
ATOM 1453 C CA . ALA C 1 42 ? 47.181 55.917 35.174 1.00 26.34 97 ALA C CA 1
ATOM 1454 C C . ALA C 1 42 ? 47.416 55.732 33.656 1.00 28.63 97 ALA C C 1
ATOM 1455 O O . ALA C 1 42 ? 48.541 55.851 33.192 1.00 26.57 97 ALA C O 1
ATOM 1457 N N . LEU C 1 43 ? 46.348 55.437 32.908 1.00 28.33 98 LEU C N 1
ATOM 1458 C CA . LEU C 1 43 ? 46.413 55.402 31.444 1.00 31.35 98 LEU C CA 1
ATOM 1459 C C . LEU C 1 43 ? 46.791 56.760 30.836 1.00 31.97 98 LEU C C 1
ATOM 1460 O O . LEU C 1 43 ? 47.637 56.809 29.955 1.00 27.83 98 LEU C O 1
ATOM 1465 N N . ASN C 1 44 ? 46.195 57.838 31.350 1.00 30.97 99 ASN C N 1
ATOM 1466 C CA . ASN C 1 44 ? 46.673 59.169 31.025 1.00 33.48 99 ASN C CA 1
ATOM 1467 C C . ASN C 1 44 ? 48.155 59.381 31.200 1.00 31.98 99 ASN C C 1
ATOM 1468 O O . ASN C 1 44 ? 48.801 59.996 30.333 1.00 32.50 99 ASN C O 1
ATOM 1473 N N . VAL C 1 45 ? 48.695 58.940 32.330 1.00 28.15 100 VAL C N 1
ATOM 1474 C CA . VAL C 1 45 ? 50.095 59.106 32.564 1.00 28.02 100 VAL C CA 1
ATOM 1475 C C . VAL C 1 45 ? 50.878 58.324 31.523 1.00 30.20 100 VAL C C 1
ATOM 1476 O O . VAL C 1 45 ? 51.826 58.853 30.926 1.00 28.31 100 VAL C O 1
ATOM 1480 N N . ARG C 1 46 ? 50.493 57.080 31.292 1.00 32.24 101 ARG C N 1
ATOM 1481 C CA . ARG C 1 46 ? 51.241 56.258 30.367 1.00 34.43 101 ARG C CA 1
ATOM 1482 C C . ARG C 1 46 ? 51.187 56.796 28.927 1.00 31.63 101 ARG C C 1
ATOM 1483 O O . ARG C 1 46 ? 52.173 56.768 28.217 1.00 33.49 101 ARG C O 1
ATOM 1491 N N . ASP C 1 47 ? 50.017 57.262 28.530 1.00 31.24 102 ASP C N 1
ATOM 1492 C CA . ASP C 1 47 ? 49.847 57.874 27.210 1.00 32.58 102 ASP C CA 1
ATOM 1493 C C . ASP C 1 47 ? 50.730 59.120 27.013 1.00 33.48 102 ASP C C 1
ATOM 1494 O O . ASP C 1 47 ? 51.098 59.407 25.906 1.00 35.78 102 ASP C O 1
ATOM 1499 N N . ASN C 1 48 ? 51.018 59.856 28.077 1.00 30.23 103 ASN C N 1
ATOM 1500 C CA . ASN C 1 48 ? 51.764 61.117 28.002 1.00 31.54 103 ASN C CA 1
ATOM 1501 C C . ASN C 1 48 ? 53.202 61.052 28.404 1.00 34.18 103 ASN C C 1
ATOM 1502 O O . ASN C 1 48 ? 53.944 62.010 28.148 1.00 33.22 103 ASN C O 1
ATOM 1507 N N . VAL C 1 49 ? 53.599 59.955 29.037 1.00 32.98 104 VAL C N 1
ATOM 1508 C CA . VAL C 1 49 ? 55.006 59.666 29.287 1.00 36.32 104 VAL C CA 1
ATOM 1509 C C . VAL C 1 49 ? 55.633 58.581 28.471 1.00 38.75 104 VAL C C 1
ATOM 1510 O O . VAL C 1 49 ? 56.776 58.736 28.093 1.00 39.61 104 VAL C O 1
ATOM 1514 N N . GLY C 1 50 ? 54.923 57.496 28.211 1.00 46.48 105 GLY C N 1
ATOM 1515 C CA . GLY C 1 50 ? 55.528 56.406 27.400 1.00 44.58 105 GLY C CA 1
ATOM 1516 C C . GLY C 1 50 ? 55.428 55.014 27.957 1.00 51.90 105 GLY C C 1
ATOM 1517 O O . GLY C 1 50 ? 54.914 54.779 29.039 1.00 41.56 105 GLY C O 1
ATOM 1518 N N . GLU C 1 51 ? 55.991 54.094 27.197 1.00 56.72 106 GLU C N 1
ATOM 1519 C CA . GLU C 1 51 ? 55.776 52.663 27.366 1.00 65.33 106 GLU C CA 1
ATOM 1520 C C . GLU C 1 51 ? 56.359 52.150 28.677 1.00 59.19 106 GLU C C 1
ATOM 1521 O O . GLU C 1 51 ? 55.772 51.296 29.321 1.00 60.65 106 GLU C O 1
ATOM 1527 N N . GLU C 1 52 ? 57.453 52.763 29.103 1.00 54.13 107 GLU C N 1
ATOM 1528 C CA . GLU C 1 52 ? 58.127 52.409 30.340 1.00 62.17 107 GLU C CA 1
ATOM 1529 C C . GLU C 1 52 ? 57.332 52.758 31.625 1.00 61.43 107 GLU C C 1
ATOM 1530 O O . GLU C 1 52 ? 57.871 52.634 32.723 1.00 67.92 107 GLU C O 1
ATOM 1536 N N . VAL C 1 53 ? 56.117 53.294 31.496 1.00 51.99 108 VAL C N 1
ATOM 1537 C CA . VAL C 1 53 ? 55.247 53.523 32.648 1.00 43.85 108 VAL C CA 1
ATOM 1538 C C . VAL C 1 53 ? 54.405 52.279 32.757 1.00 39.16 108 VAL C C 1
ATOM 1539 O O . VAL C 1 53 ? 53.703 51.911 31.806 1.00 39.88 108 VAL C O 1
ATOM 1543 N N . ASP C 1 54 ? 54.428 51.639 33.916 1.00 35.53 109 ASP C N 1
ATOM 1544 C CA . ASP C 1 54 ? 53.539 50.474 34.184 1.00 33.24 109 ASP C CA 1
ATOM 1545 C C . ASP C 1 54 ? 52.254 50.997 34.878 1.00 32.76 109 ASP C C 1
ATOM 1546 O O . ASP C 1 54 ? 52.267 51.314 36.071 1.00 31.70 109 ASP C O 1
ATOM 1551 N N . ALA C 1 55 ? 51.165 51.088 34.130 1.00 30.14 110 ALA C N 1
ATOM 1552 C CA . ALA C 1 55 ? 49.920 51.659 34.622 1.00 34.49 110 ALA C CA 1
ATOM 1553 C C . ALA C 1 55 ? 49.344 50.879 35.816 1.00 36.19 110 ALA C C 1
ATOM 1554 O O . ALA C 1 55 ? 48.792 51.470 36.776 1.00 30.92 110 ALA C O 1
ATOM 1556 N N . GLU C 1 56 ? 49.473 49.558 35.760 1.00 35.95 111 GLU C N 1
ATOM 1557 C CA . GLU C 1 56 ? 48.908 48.689 36.800 1.00 39.07 111 GLU C CA 1
ATOM 1558 C C . GLU C 1 56 ? 49.639 48.964 38.113 1.00 34.51 111 GLU C C 1
ATOM 1559 O O . GLU C 1 56 ? 49.012 49.068 39.171 1.00 33.16 111 GLU C O 1
ATOM 1565 N N . GLN C 1 57 ? 50.949 49.140 38.025 1.00 34.07 112 GLN C N 1
ATOM 1566 C CA . GLN C 1 57 ? 51.747 49.450 39.190 1.00 36.40 112 GLN C CA 1
ATOM 1567 C C . GLN C 1 57 ? 51.451 50.841 39.766 1.00 35.93 112 GLN C C 1
ATOM 1568 O O . GLN C 1 57 ? 51.465 51.000 40.972 1.00 32.85 112 GLN C O 1
ATOM 1574 N N . LEU C 1 58 ? 51.140 51.824 38.911 1.00 29.51 113 LEU C N 1
ATOM 1575 C CA . LEU C 1 58 ? 50.721 53.130 39.402 1.00 28.79 113 LEU C CA 1
ATOM 1576 C C . LEU C 1 58 ? 49.434 53.011 40.200 1.00 24.38 113 LEU C C 1
ATOM 1577 O O . LEU C 1 58 ? 49.297 53.640 41.230 1.00 24.85 113 LEU C O 1
ATOM 1582 N N . ILE C 1 59 ? 48.514 52.209 39.718 1.00 25.33 114 ILE C N 1
ATOM 1583 C CA . ILE C 1 59 ? 47.230 52.065 40.353 1.00 27.29 114 ILE C CA 1
ATOM 1584 C C . ILE C 1 59 ? 47.399 51.423 41.720 1.00 31.29 114 ILE C C 1
ATOM 1585 O O . ILE C 1 59 ? 46.823 51.908 42.721 1.00 28.00 114 ILE C O 1
ATOM 1590 N N . GLN C 1 60 ? 48.165 50.331 41.768 1.00 30.67 115 GLN C N 1
ATOM 1591 C CA . GLN C 1 60 ? 48.371 49.608 43.014 1.00 32.47 115 GLN C CA 1
ATOM 1592 C C . GLN C 1 60 ? 49.061 50.414 44.089 1.00 28.84 115 GLN C C 1
ATOM 1593 O O . GLN C 1 60 ? 48.640 50.386 45.263 1.00 28.44 115 GLN C O 1
ATOM 1599 N N . GLU C 1 61 ? 50.100 51.155 43.704 1.00 27.26 116 GLU C N 1
ATOM 1600 C CA . GLU C 1 61 ? 50.770 52.056 44.615 1.00 30.84 116 GLU C CA 1
ATOM 1601 C C . GLU C 1 61 ? 49.816 53.106 45.169 1.00 27.56 116 GLU C C 1
ATOM 1602 O O . GLU C 1 61 ? 49.888 53.449 46.337 1.00 24.01 116 GLU C O 1
ATOM 1608 N N . ALA C 1 62 ? 48.962 53.656 44.322 1.00 25.53 117 ALA C N 1
ATOM 1609 C CA . ALA C 1 62 ? 48.099 54.723 44.784 1.00 27.31 117 ALA C CA 1
ATOM 1610 C C . ALA C 1 62 ? 47.091 54.117 45.799 1.00 24.86 117 ALA C C 1
ATOM 1611 O O . ALA C 1 62 ? 46.753 54.729 46.793 1.00 23.59 117 ALA C O 1
ATOM 1613 N N . CYS C 1 63 ? 46.570 52.938 45.494 1.00 24.72 118 CYS C N 1
ATOM 1614 C CA . CYS C 1 63 ? 45.625 52.279 46.398 1.00 25.04 118 CYS C CA 1
ATOM 1615 C C . CYS C 1 63 ? 46.266 51.959 47.771 1.00 24.75 118 CYS C C 1
ATOM 1616 O O . CYS C 1 63 ? 45.644 52.192 48.843 1.00 24.60 118 CYS C O 1
ATOM 1619 N N . ARG C 1 64 ? 47.489 51.439 47.767 1.00 23.63 119 ARG C N 1
ATOM 1620 C CA . ARG C 1 64 ? 48.191 51.175 49.030 1.00 26.69 119 ARG C CA 1
ATOM 1621 C C . ARG C 1 64 ? 48.426 52.453 49.809 1.00 26.06 119 ARG C C 1
ATOM 1622 O O . ARG C 1 64 ? 48.293 52.504 51.032 1.00 26.74 119 ARG C O 1
ATOM 1630 N N . SER C 1 65 ? 48.781 53.509 49.112 1.00 25.37 120 SER C N 1
ATOM 1631 C CA . SER C 1 65 ? 48.943 54.817 49.775 1.00 26.44 120 SER C CA 1
ATOM 1632 C C . SER C 1 65 ? 47.621 55.350 50.366 1.00 23.32 120 SER C C 1
ATOM 1633 O O . SER C 1 65 ? 47.587 55.924 51.457 1.00 23.90 120 SER C O 1
ATOM 1636 N N A CYS C 1 66 ? 46.495 55.081 49.700 0.50 21.23 121 CYS C N 1
ATOM 1637 N N B CYS C 1 66 ? 46.519 55.081 49.694 0.50 23.80 121 CYS C N 1
ATOM 1638 C CA A CYS C 1 66 ? 45.177 55.450 50.282 0.50 21.17 121 CYS C CA 1
ATOM 1639 C CA B CYS C 1 66 ? 45.225 55.442 50.232 0.50 25.85 121 CYS C CA 1
ATOM 1640 C C A CYS C 1 66 ? 44.949 54.739 51.605 0.50 21.82 121 CYS C C 1
ATOM 1641 C C B CYS C 1 66 ? 44.949 54.735 51.582 0.50 24.49 121 CYS C C 1
ATOM 1642 O O A CYS C 1 66 ? 44.428 55.327 52.550 0.50 21.40 121 CYS C O 1
ATOM 1643 O O B CYS C 1 66 ? 44.424 55.331 52.539 0.50 23.98 121 CYS C O 1
ATOM 1648 N N . LEU C 1 67 ? 45.302 53.458 51.665 1.00 22.37 122 LEU C N 1
ATOM 1649 C CA . LEU C 1 67 ? 45.135 52.691 52.897 1.00 22.25 122 LEU C CA 1
ATOM 1650 C C . LEU C 1 67 ? 46.074 53.234 53.991 1.00 22.05 122 LEU C C 1
ATOM 1651 O O . LEU C 1 67 ? 45.689 53.306 55.152 1.00 21.97 122 LEU C O 1
ATOM 1656 N N . GLU C 1 68 ? 47.305 53.542 53.625 1.00 21.37 123 GLU C N 1
ATOM 1657 C CA . GLU C 1 68 ? 48.247 54.142 54.585 1.00 24.21 123 GLU C CA 1
ATOM 1658 C C . GLU C 1 68 ? 47.647 55.418 55.186 1.00 25.13 123 GLU C C 1
ATOM 1659 O O . GLU C 1 68 ? 47.619 55.592 56.408 1.00 27.17 123 GLU C O 1
ATOM 1665 N N . GLN C 1 69 ? 47.101 56.294 54.345 1.00 25.22 124 GLN C N 1
ATOM 1666 C CA . GLN C 1 69 ? 46.585 57.556 54.844 1.00 25.55 124 GLN C CA 1
ATOM 1667 C C . GLN C 1 69 ? 45.321 57.366 55.660 1.00 27.98 124 GLN C C 1
ATOM 1668 O O . GLN C 1 69 ? 45.041 58.118 56.597 1.00 29.01 124 GLN C O 1
ATOM 1674 N N . ALA C 1 70 ? 44.544 56.349 55.313 1.00 24.79 125 ALA C N 1
ATOM 1675 C CA . ALA C 1 70 ? 43.359 56.027 56.095 1.00 24.85 125 ALA C CA 1
ATOM 1676 C C . ALA C 1 70 ? 43.650 55.604 57.538 1.00 24.46 125 ALA C C 1
ATOM 1677 O O . ALA C 1 70 ? 42.779 55.651 58.391 1.00 25.16 125 ALA C O 1
ATOM 1679 N N . LYS C 1 71 ? 44.876 55.233 57.831 1.00 24.75 126 LYS C N 1
ATOM 1680 C CA . LYS C 1 71 ? 45.239 54.984 59.210 1.00 26.97 126 LYS C CA 1
ATOM 1681 C C . LYS C 1 71 ? 45.024 56.189 60.105 1.00 29.42 126 LYS C C 1
ATOM 1682 O O . LYS C 1 71 ? 44.931 56.026 61.346 1.00 30.30 126 LYS C O 1
ATOM 1688 N N . LEU C 1 72 ? 44.975 57.397 59.534 1.00 33.02 127 LEU C N 1
ATOM 1689 C CA . LEU C 1 72 ? 44.767 58.623 60.356 1.00 33.93 127 LEU C CA 1
ATOM 1690 C C . LEU C 1 72 ? 43.387 58.615 60.974 1.00 33.94 127 LEU C C 1
ATOM 1691 O O . LEU C 1 72 ? 43.160 59.298 61.939 1.00 39.75 127 LEU C O 1
ATOM 1696 N N . LEU C 1 73 ? 42.467 57.813 60.450 1.00 29.17 128 LEU C N 1
ATOM 1697 C CA . LEU C 1 73 ? 41.211 57.627 61.123 1.00 31.05 128 LEU C CA 1
ATOM 1698 C C . LEU C 1 73 ? 41.362 57.049 62.550 1.00 30.71 128 LEU C C 1
ATOM 1699 O O . LEU C 1 73 ? 40.459 57.168 63.320 1.00 27.51 128 LEU C O 1
ATOM 1704 N N . PHE C 1 74 ? 42.456 56.358 62.811 1.00 31.55 129 PHE C N 1
ATOM 1705 C CA . PHE C 1 74 ? 42.635 55.606 64.018 1.00 37.48 129 PHE C CA 1
ATOM 1706 C C . PHE C 1 74 ? 43.958 56.016 64.684 1.00 42.68 129 PHE C C 1
ATOM 1707 O O . PHE C 1 74 ? 44.743 55.144 65.072 1.00 46.78 129 PHE C O 1
ATOM 1715 N N . SER C 1 75 ? 44.208 57.314 64.774 1.00 48.18 130 SER C N 1
ATOM 1716 C CA . SER C 1 75 ? 45.450 57.819 65.363 1.00 58.47 130 SER C CA 1
ATOM 1717 C C . SER C 1 75 ? 45.197 59.017 66.252 1.00 56.41 130 SER C C 1
ATOM 1718 O O . SER C 1 75 ? 44.048 59.389 66.448 1.00 65.41 130 SER C O 1
ATOM 1721 N N . SER D 1 4 ? 61.134 65.767 41.326 1.00 53.60 59 SER D N 1
ATOM 1722 C CA . SER D 1 4 ? 61.004 66.254 39.926 1.00 50.97 59 SER D CA 1
ATOM 1723 C C . SER D 1 4 ? 59.525 66.411 39.550 1.00 42.49 59 SER D C 1
ATOM 1724 O O . SER D 1 4 ? 58.727 65.542 39.783 1.00 37.33 59 SER D O 1
ATOM 1727 N N . PHE D 1 5 ? 59.200 67.524 38.927 1.00 43.78 60 PHE D N 1
ATOM 1728 C CA . PHE D 1 5 ? 57.881 67.725 38.364 1.00 42.95 60 PHE D CA 1
ATOM 1729 C C . PHE D 1 5 ? 57.530 66.718 37.230 1.00 43.63 60 PHE D C 1
ATOM 1730 O O . PHE D 1 5 ? 56.394 66.738 36.787 1.00 42.62 60 PHE D O 1
ATOM 1738 N N . THR D 1 6 ? 58.481 65.888 36.743 1.00 40.34 61 THR D N 1
ATOM 1739 C CA . THR D 1 6 ? 58.180 64.881 35.711 1.00 40.57 61 THR D CA 1
ATOM 1740 C C . THR D 1 6 ? 57.839 63.519 36.276 1.00 40.24 61 THR D C 1
ATOM 1741 O O . THR D 1 6 ? 57.385 62.662 35.527 1.00 37.50 61 THR D O 1
ATOM 1745 N N . ASP D 1 7 ? 58.116 63.293 37.564 1.00 42.69 62 ASP D N 1
ATOM 1746 C CA . ASP D 1 7 ? 57.683 62.070 38.270 1.00 43.07 62 ASP D CA 1
ATOM 1747 C C . ASP D 1 7 ? 56.255 61.582 37.843 1.00 37.22 62 ASP D C 1
ATOM 1748 O O . ASP D 1 7 ? 55.267 62.307 38.015 1.00 39.41 62 ASP D O 1
ATOM 1753 N N . PRO D 1 8 ? 56.154 60.373 37.279 1.00 36.12 63 PRO D N 1
ATOM 1754 C CA . PRO D 1 8 ? 54.861 59.815 36.852 1.00 37.63 63 PRO D CA 1
ATOM 1755 C C . PRO D 1 8 ? 53.778 59.725 37.944 1.00 37.42 63 PRO D C 1
ATOM 1756 O O . PRO D 1 8 ? 52.584 59.812 37.661 1.00 33.60 63 PRO D O 1
ATOM 1760 N N . ALA D 1 9 ? 54.199 59.522 39.184 1.00 33.55 64 ALA D N 1
ATOM 1761 C CA . ALA D 1 9 ? 53.246 59.391 40.289 1.00 36.70 64 ALA D CA 1
ATOM 1762 C C . ALA D 1 9 ? 52.525 60.690 40.630 1.00 36.17 64 ALA D C 1
ATOM 1763 O O . ALA D 1 9 ? 51.504 60.677 41.323 1.00 29.78 64 ALA D O 1
ATOM 1765 N N . ILE D 1 10 ? 53.006 61.831 40.139 1.00 33.40 65 ILE D N 1
ATOM 1766 C CA . ILE D 1 10 ? 52.459 63.072 40.655 1.00 31.98 65 ILE D CA 1
ATOM 1767 C C . ILE D 1 10 ? 50.963 63.138 40.502 1.00 29.59 65 ILE D C 1
ATOM 1768 O O . ILE D 1 10 ? 50.234 63.447 41.454 1.00 32.29 65 ILE D O 1
ATOM 1773 N N . SER D 1 11 ? 50.498 62.889 39.289 1.00 27.38 66 SER D N 1
ATOM 1774 C CA . SER D 1 11 ? 49.082 62.998 39.019 1.00 30.77 66 SER D CA 1
ATOM 1775 C C . SER D 1 11 ? 48.357 61.914 39.787 1.00 28.44 66 SER D C 1
ATOM 1776 O O . SER D 1 11 ? 47.276 62.146 40.160 1.00 24.26 66 SER D O 1
ATOM 1779 N N . MET D 1 12 ? 48.987 60.766 40.033 1.00 27.18 67 MET D N 1
ATOM 1780 C CA . MET D 1 12 ? 48.349 59.730 40.872 1.00 26.62 67 MET D CA 1
ATOM 1781 C C . MET D 1 12 ? 48.187 60.195 42.325 1.00 25.74 67 MET D C 1
ATOM 1782 O O . MET D 1 12 ? 47.123 60.022 42.929 1.00 23.51 67 MET D O 1
ATOM 1787 N N . ASP D 1 13 ? 49.220 60.840 42.872 1.00 27.47 68 ASP D N 1
ATOM 1788 C CA . ASP D 1 13 ? 49.171 61.396 44.230 1.00 27.19 68 ASP D CA 1
ATOM 1789 C C . ASP D 1 13 ? 48.125 62.482 44.392 1.00 28.19 68 ASP D C 1
ATOM 1790 O O . ASP D 1 13 ? 47.441 62.570 45.434 1.00 26.28 68 ASP D O 1
ATOM 1795 N N . LEU D 1 14 ? 48.002 63.343 43.377 1.00 26.87 69 LEU D N 1
ATOM 1796 C CA . LEU D 1 14 ? 46.992 64.413 43.428 1.00 27.07 69 LEU D CA 1
ATOM 1797 C C . LEU D 1 14 ? 45.613 63.839 43.426 1.00 22.86 69 LEU D C 1
ATOM 1798 O O . LEU D 1 14 ? 44.747 64.297 44.167 1.00 24.09 69 LEU D O 1
ATOM 1803 N N . LEU D 1 15 ? 45.395 62.835 42.570 1.00 25.84 70 LEU D N 1
ATOM 1804 C CA . LEU D 1 15 ? 44.090 62.172 42.528 1.00 25.02 70 LEU D CA 1
ATOM 1805 C C . LEU D 1 15 ? 43.751 61.514 43.861 1.00 24.45 70 LEU D C 1
ATOM 1806 O O . LEU D 1 15 ? 42.673 61.658 44.406 1.00 26.62 70 LEU D O 1
ATOM 1811 N N . ARG D 1 16 ? 44.757 60.880 44.421 1.00 28.23 71 ARG D N 1
ATOM 1812 C CA A ARG D 1 16 ? 44.644 60.257 45.729 0.50 28.54 71 ARG D CA 1
ATOM 1813 C CA B ARG D 1 16 ? 44.641 60.253 45.726 0.50 28.76 71 ARG D CA 1
ATOM 1814 C C . ARG D 1 16 ? 44.190 61.278 46.790 1.00 29.95 71 ARG D C 1
ATOM 1815 O O . ARG D 1 16 ? 43.228 61.027 47.518 1.00 28.09 71 ARG D O 1
ATOM 1830 N N . ALA D 1 17 ? 44.877 62.433 46.852 1.00 25.27 72 ALA D N 1
ATOM 1831 C CA . ALA D 1 17 ? 44.506 63.515 47.808 1.00 27.57 72 ALA D CA 1
ATOM 1832 C C . ALA D 1 17 ? 43.101 64.055 47.605 1.00 26.68 72 ALA D C 1
ATOM 1833 O O . ALA D 1 17 ? 42.337 64.237 48.577 1.00 29.63 72 ALA D O 1
ATOM 1835 N N . VAL D 1 18 ? 42.681 64.122 46.343 1.00 25.97 73 VAL D N 1
ATOM 1836 C CA . VAL D 1 18 ? 41.287 64.498 46.050 1.00 26.64 73 VAL D CA 1
ATOM 1837 C C . VAL D 1 18 ? 40.257 63.455 46.525 1.00 24.96 73 VAL D C 1
ATOM 1838 O O . VAL D 1 18 ? 39.176 63.794 47.051 1.00 26.02 73 VAL D O 1
ATOM 1842 N N . LEU D 1 19 ? 40.605 62.178 46.390 1.00 24.85 74 LEU D N 1
ATOM 1843 C CA . LEU D 1 19 ? 39.648 61.111 46.738 1.00 24.22 74 LEU D CA 1
ATOM 1844 C C . LEU D 1 19 ? 39.670 60.707 48.183 1.00 22.19 74 LEU D C 1
ATOM 1845 O O . LEU D 1 19 ? 38.726 60.080 48.672 1.00 24.50 74 LEU D O 1
ATOM 1850 N N . GLN D 1 20 ? 40.773 61.009 48.868 1.00 22.60 75 GLN D N 1
ATOM 1851 C CA . GLN D 1 20 ? 40.969 60.537 50.231 1.00 24.43 75 GLN D CA 1
ATOM 1852 C C . GLN D 1 20 ? 39.836 60.776 51.210 1.00 27.55 75 GLN D C 1
ATOM 1853 O O . GLN D 1 20 ? 39.441 59.876 51.939 1.00 25.13 75 GLN D O 1
ATOM 1859 N N . PRO D 1 21 ? 39.249 61.993 51.206 1.00 29.06 76 PRO D N 1
ATOM 1860 C CA . PRO D 1 21 ? 38.147 62.189 52.135 1.00 25.07 76 PRO D CA 1
ATOM 1861 C C . PRO D 1 21 ? 36.995 61.255 51.902 1.00 26.92 76 PRO D C 1
ATOM 1862 O O . PRO D 1 21 ? 36.439 60.743 52.849 1.00 24.80 76 PRO D O 1
ATOM 1866 N N . SER D 1 22 ? 36.597 61.047 50.650 1.00 26.01 77 SER D N 1
ATOM 1867 C CA A SER D 1 22 ? 35.479 60.166 50.382 0.50 29.89 77 SER D CA 1
ATOM 1868 C CA B SER D 1 22 ? 35.478 60.162 50.354 0.50 25.45 77 SER D CA 1
ATOM 1869 C C . SER D 1 22 ? 35.842 58.726 50.694 1.00 27.99 77 SER D C 1
ATOM 1870 O O . SER D 1 22 ? 35.039 58.000 51.239 1.00 30.46 77 SER D O 1
ATOM 1875 N N . ILE D 1 23 ? 37.057 58.308 50.343 1.00 28.01 78 ILE D N 1
ATOM 1876 C CA . ILE D 1 23 ? 37.508 56.941 50.666 1.00 28.99 78 ILE D CA 1
ATOM 1877 C C . ILE D 1 23 ? 37.574 56.711 52.195 1.00 28.93 78 ILE D C 1
ATOM 1878 O O . ILE D 1 23 ? 37.060 55.718 52.675 1.00 27.05 78 ILE D O 1
ATOM 1883 N N . ASN D 1 24 ? 38.126 57.660 52.930 1.00 26.90 79 ASN D N 1
ATOM 1884 C CA . ASN D 1 24 ? 38.057 57.637 54.386 1.00 26.15 79 ASN D CA 1
ATOM 1885 C C . ASN D 1 24 ? 36.662 57.474 54.960 1.00 28.42 79 ASN D C 1
ATOM 1886 O O . ASN D 1 24 ? 36.483 56.686 55.884 1.00 26.85 79 ASN D O 1
ATOM 1891 N N . GLU D 1 25 ? 35.672 58.196 54.433 1.00 27.97 80 GLU D N 1
ATOM 1892 C CA . GLU D 1 25 ? 34.330 58.071 54.916 1.00 28.39 80 GLU D CA 1
ATOM 1893 C C . GLU D 1 25 ? 33.819 56.653 54.731 1.00 27.81 80 GLU D C 1
ATOM 1894 O O . GLU D 1 25 ? 33.162 56.123 55.598 1.00 26.44 80 GLU D O 1
ATOM 1900 N N . GLU D 1 26 ? 34.088 56.045 53.589 1.00 25.73 81 GLU D N 1
ATOM 1901 C CA . GLU D 1 26 ? 33.597 54.711 53.339 1.00 28.03 81 GLU D CA 1
ATOM 1902 C C . GLU D 1 26 ? 34.348 53.671 54.175 1.00 27.35 81 GLU D C 1
ATOM 1903 O O . GLU D 1 26 ? 33.736 52.723 54.685 1.00 27.36 81 GLU D O 1
ATOM 1909 N N . ILE D 1 27 ? 35.624 53.890 54.393 1.00 24.24 82 ILE D N 1
ATOM 1910 C CA . ILE D 1 27 ? 36.393 52.993 55.256 1.00 27.66 82 ILE D CA 1
ATOM 1911 C C . ILE D 1 27 ? 35.856 53.099 56.718 1.00 31.84 82 ILE D C 1
ATOM 1912 O O . ILE D 1 27 ? 35.728 52.093 57.418 1.00 26.43 82 ILE D O 1
ATOM 1917 N N . GLN D 1 28 ? 35.561 54.312 57.174 1.00 28.44 83 GLN D N 1
ATOM 1918 C CA . GLN D 1 28 ? 34.977 54.495 58.517 1.00 31.57 83 GLN D CA 1
ATOM 1919 C C . GLN D 1 28 ? 33.699 53.719 58.655 1.00 32.14 83 GLN D C 1
ATOM 1920 O O . GLN D 1 28 ? 33.471 53.056 59.679 1.00 30.78 83 GLN D O 1
ATOM 1926 N N . THR D 1 29 ? 32.850 53.796 57.643 1.00 31.21 84 THR D N 1
ATOM 1927 C CA . THR D 1 29 ? 31.611 53.086 57.663 1.00 31.54 84 THR D CA 1
ATOM 1928 C C . THR D 1 29 ? 31.865 51.584 57.761 1.00 31.60 84 THR D C 1
ATOM 1929 O O . THR D 1 29 ? 31.155 50.877 58.485 1.00 29.26 84 THR D O 1
ATOM 1933 N N . VAL D 1 30 ? 32.837 51.075 57.005 1.00 29.97 85 VAL D N 1
ATOM 1934 C CA . VAL D 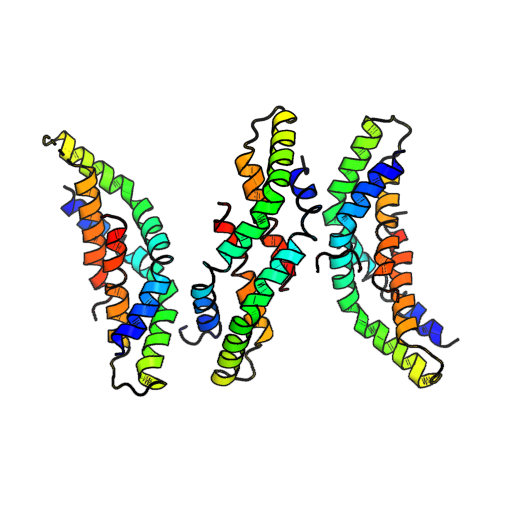1 30 ? 33.187 49.636 57.106 1.00 28.67 85 VAL D CA 1
ATOM 1935 C C . VAL D 1 30 ? 33.625 49.281 58.539 1.00 27.54 85 VAL D C 1
ATOM 1936 O O . VAL D 1 30 ? 33.059 48.354 59.134 1.00 23.51 85 VAL D O 1
ATOM 1940 N N . PHE D 1 31 ? 34.585 50.025 59.093 1.00 23.48 86 PHE D N 1
ATOM 1941 C CA . PHE D 1 31 ? 35.101 49.741 60.415 1.00 26.82 86 PHE D CA 1
ATOM 1942 C C . PHE D 1 31 ? 34.056 49.888 61.562 1.00 30.15 86 PHE D C 1
ATOM 1943 O O . PHE D 1 31 ? 34.118 49.123 62.512 1.00 27.40 86 PHE D O 1
ATOM 1951 N N . ASN D 1 32 ? 33.085 50.796 61.421 1.00 30.58 87 ASN D N 1
ATOM 1952 C CA . ASN D 1 32 ? 32.025 50.938 62.412 1.00 32.44 87 ASN D CA 1
ATOM 1953 C C . ASN D 1 32 ? 31.260 49.638 62.614 1.00 35.72 87 ASN D C 1
ATOM 1954 O O . ASN D 1 32 ? 30.894 49.347 63.715 1.00 36.48 87 ASN D O 1
ATOM 1959 N N . LYS D 1 33 ? 31.077 48.850 61.571 1.00 35.17 88 LYS D N 1
ATOM 1960 C CA . LYS D 1 33 ? 30.458 47.557 61.719 1.00 35.92 88 LYS D CA 1
ATOM 1961 C C . LYS D 1 33 ? 31.239 46.547 62.544 1.00 32.48 88 LYS D C 1
ATOM 1962 O O . LYS D 1 33 ? 30.650 45.631 63.045 1.00 35.01 88 LYS D O 1
ATOM 1968 N N . TYR D 1 34 ? 32.551 46.680 62.624 1.00 28.22 89 TYR D N 1
ATOM 1969 C CA . TYR D 1 34 ? 33.413 45.728 63.327 1.00 28.00 89 TYR D CA 1
ATOM 1970 C C . TYR D 1 34 ? 33.942 46.237 64.671 1.00 29.20 89 TYR D C 1
ATOM 1971 O O . TYR D 1 34 ? 34.592 45.480 65.422 1.00 26.54 89 TYR D O 1
ATOM 1980 N N . MET D 1 35 ? 33.686 47.514 64.975 1.00 27.92 90 MET D N 1
ATOM 1981 C CA . MET D 1 35 ? 34.291 48.157 66.149 1.00 30.49 90 MET D CA 1
ATOM 1982 C C . MET D 1 35 ? 33.922 47.495 67.471 1.00 29.81 90 MET D C 1
ATOM 1983 O O . MET D 1 35 ? 34.762 47.327 68.353 1.00 30.88 90 MET D O 1
ATOM 1988 N N . LYS D 1 36 ? 32.699 47.000 67.554 1.00 30.34 91 LYS D N 1
ATOM 1989 C CA . LYS D 1 36 ? 32.265 46.28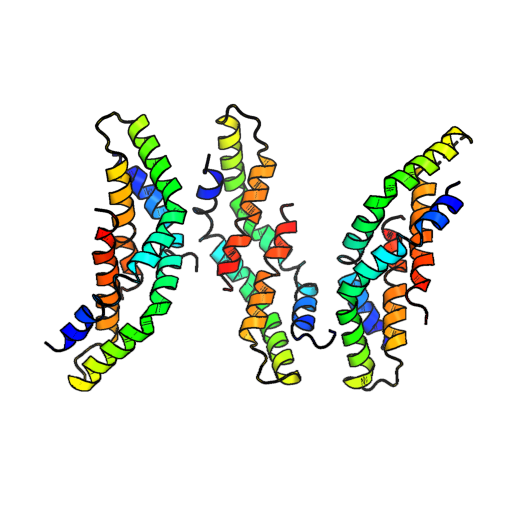1 68.740 1.00 28.84 91 LYS D CA 1
ATOM 1990 C C . LYS D 1 36 ? 33.138 45.040 69.018 1.00 29.91 91 LYS D C 1
ATOM 1991 O O . LYS D 1 36 ? 33.382 44.725 70.188 1.00 29.09 91 LYS D O 1
ATOM 1997 N N . PHE D 1 37 ? 33.637 44.357 67.974 1.00 25.62 92 PHE D N 1
ATOM 1998 C CA . PHE D 1 37 ? 34.489 43.185 68.196 1.00 24.77 92 PHE D CA 1
ATOM 1999 C C . PHE D 1 37 ? 35.800 43.651 68.798 1.00 27.45 92 PHE D C 1
ATOM 2000 O O . PHE D 1 37 ? 36.276 43.056 69.767 1.00 26.50 92 PHE D O 1
ATOM 2008 N N . PHE D 1 38 ? 36.392 44.697 68.232 1.00 27.98 93 PHE D N 1
ATOM 2009 C CA . PHE D 1 38 ? 37.654 45.179 68.754 1.00 27.23 93 PHE D CA 1
ATOM 2010 C C . PHE D 1 38 ? 37.512 45.712 70.179 1.00 27.30 93 PHE D C 1
ATOM 2011 O O . PHE D 1 38 ? 38.387 45.480 71.061 1.00 24.39 93 PHE D O 1
ATOM 2019 N N . GLN D 1 39 ? 36.426 46.399 70.435 1.00 26.01 94 GLN D N 1
ATOM 2020 C CA . GLN D 1 39 ? 36.180 46.951 71.781 1.00 31.58 94 GLN D CA 1
ATOM 2021 C C . GLN D 1 39 ? 36.064 45.843 72.835 1.00 27.63 94 GLN D C 1
ATOM 2022 O O . GLN D 1 39 ? 36.714 45.873 73.869 1.00 27.82 94 GLN D O 1
ATOM 2028 N N . LYS D 1 40 ? 35.227 44.861 72.560 1.00 27.42 95 LYS D N 1
ATOM 2029 C CA . LYS D 1 40 ? 35.028 43.750 73.509 1.00 26.97 95 LYS D CA 1
ATOM 2030 C C . LYS D 1 40 ? 36.311 42.996 73.758 1.00 27.58 95 LYS D C 1
ATOM 2031 O O . LYS D 1 40 ? 36.631 42.649 74.902 1.00 31.05 95 LYS D O 1
ATOM 2037 N N . ALA D 1 41 ? 37.095 42.767 72.715 1.00 28.71 96 ALA D N 1
ATOM 2038 C CA . ALA D 1 41 ? 38.359 42.061 72.905 1.00 25.57 96 ALA D CA 1
ATOM 2039 C C . ALA D 1 41 ? 39.306 42.894 73.729 1.00 25.55 96 ALA D C 1
ATOM 2040 O O . ALA D 1 41 ? 40.079 42.370 74.548 1.00 27.40 96 ALA D O 1
ATOM 2042 N N . ALA D 1 42 ? 39.360 44.187 73.466 1.00 28.81 97 ALA D N 1
ATOM 2043 C CA . ALA D 1 42 ? 40.324 45.061 74.200 1.00 28.23 97 ALA D CA 1
ATOM 2044 C C . ALA D 1 42 ? 39.935 45.147 75.710 1.00 29.87 97 ALA D C 1
ATOM 2045 O O . ALA D 1 42 ? 40.805 45.165 76.558 1.00 29.99 97 ALA D O 1
ATOM 2047 N N . LEU D 1 43 ? 38.642 45.239 75.996 1.00 31.78 98 LEU D N 1
ATOM 2048 C CA . LEU D 1 43 ? 38.145 45.196 77.382 1.00 33.34 98 LEU D CA 1
ATOM 2049 C C . LEU D 1 43 ? 38.455 43.859 78.079 1.00 34.75 98 LEU D C 1
ATOM 2050 O O . LEU D 1 43 ? 38.906 43.871 79.208 1.00 28.62 98 LEU D O 1
ATOM 2055 N N . ASN D 1 44 ? 38.238 42.751 77.366 1.00 31.09 99 ASN D N 1
ATOM 2056 C CA . ASN D 1 44 ? 38.670 41.436 77.809 1.00 32.46 99 ASN D CA 1
ATOM 2057 C C . ASN D 1 44 ? 40.167 41.382 78.162 1.00 33.87 99 ASN D C 1
ATOM 2058 O O . ASN D 1 44 ? 40.543 40.875 79.222 1.00 32.32 99 ASN D O 1
ATOM 2063 N N . VAL D 1 45 ? 41.022 41.997 77.352 1.00 33.65 100 VAL D N 1
ATOM 2064 C CA . VAL D 1 45 ? 42.442 42.022 77.676 1.00 34.97 100 VAL D CA 1
ATOM 2065 C C . VAL D 1 45 ? 42.684 42.847 78.931 1.00 32.79 100 VAL D C 1
ATOM 2066 O O . VAL D 1 45 ? 43.403 42.422 79.841 1.00 37.78 100 VAL D O 1
ATOM 2070 N N . ARG D 1 46 ? 42.088 44.034 79.007 1.00 38.19 101 ARG D N 1
ATOM 2071 C CA . ARG D 1 46 ? 42.310 44.911 80.168 1.00 42.21 101 ARG D CA 1
ATOM 2072 C C . ARG D 1 46 ? 41.827 44.284 81.467 1.00 43.92 101 ARG D C 1
ATOM 2073 O O . ARG D 1 46 ? 42.469 44.380 82.489 1.00 41.72 101 ARG D O 1
ATOM 2081 N N . ASP D 1 47 ? 40.672 43.638 81.407 1.00 38.83 102 ASP D N 1
ATOM 2082 C CA . ASP D 1 47 ? 40.132 42.930 82.564 1.00 38.09 102 ASP D CA 1
ATOM 2083 C C . ASP D 1 47 ? 41.046 41.805 83.050 1.00 43.99 102 ASP D C 1
ATOM 2084 O O . ASP D 1 47 ? 41.022 41.491 84.215 1.00 42.36 102 ASP D O 1
ATOM 2089 N N . ASN D 1 48 ? 41.760 41.152 82.145 1.00 51.40 103 ASN D N 1
ATOM 2090 C CA . ASN D 1 48 ? 42.526 39.935 82.469 1.00 56.31 103 ASN D CA 1
ATOM 2091 C C . ASN D 1 48 ? 43.992 40.116 82.637 1.00 59.70 103 ASN D C 1
ATOM 2092 O O . ASN D 1 48 ? 44.632 39.242 83.187 1.00 70.13 103 ASN D O 1
ATOM 2097 N N . VAL D 1 49 ? 44.548 41.204 82.144 1.00 65.28 104 VAL D N 1
ATOM 2098 C CA . VAL D 1 49 ? 45.955 41.460 82.492 1.00 67.79 104 VAL D CA 1
ATOM 2099 C C . VAL D 1 49 ? 45.968 42.169 83.824 1.00 69.13 104 VAL D C 1
ATOM 2100 O O . VAL D 1 49 ? 45.027 42.877 84.117 1.00 56.19 104 VAL D O 1
ATOM 2104 N N . GLY D 1 50 ? 47.010 41.942 84.627 1.00 70.19 105 GLY D N 1
ATOM 2105 C CA . GLY D 1 50 ? 47.167 42.568 85.918 1.00 67.24 105 GLY D CA 1
ATOM 2106 C C . GLY D 1 50 ? 47.780 43.947 85.751 1.00 77.16 105 GLY D C 1
ATOM 2107 O O . GLY D 1 50 ? 47.528 44.860 86.547 1.00 72.24 105 GLY D O 1
ATOM 2108 N N . GLU D 1 51 ? 48.594 44.049 84.703 1.00 74.95 106 GLU D N 1
ATOM 2109 C CA . GLU D 1 51 ? 49.173 45.309 84.178 1.00 84.07 106 GLU D CA 1
ATOM 2110 C C . GLU D 1 51 ? 48.230 46.408 83.645 1.00 87.70 106 GLU D C 1
ATOM 2111 O O . GLU D 1 51 ? 47.066 46.197 83.293 1.00 79.49 106 GLU D O 1
ATOM 2117 N N . GLU D 1 52 ? 48.839 47.582 83.533 1.00 82.66 107 GLU D N 1
ATOM 2118 C CA . GLU D 1 52 ? 48.235 48.800 82.987 1.00 82.01 107 GLU D CA 1
ATOM 2119 C C . GLU D 1 52 ? 47.958 48.904 81.446 1.00 74.01 107 GLU D C 1
ATOM 2120 O O . GLU D 1 52 ? 48.722 49.474 80.656 1.00 78.68 107 GLU D O 1
ATOM 2126 N N . VAL D 1 53 ? 46.786 48.428 81.052 1.00 70.24 108 VAL D N 1
ATOM 2127 C CA . VAL D 1 53 ? 46.391 48.309 79.639 1.00 59.95 108 VAL D CA 1
ATOM 2128 C C . VAL D 1 53 ? 45.477 49.458 79.212 1.00 50.98 108 VAL D C 1
ATOM 2129 O O . VAL D 1 53 ? 44.442 49.674 79.822 1.00 46.32 108 VAL D O 1
ATOM 2133 N N . ASP D 1 54 ? 45.851 50.172 78.157 1.00 44.81 109 ASP D N 1
ATOM 2134 C CA . ASP D 1 54 ? 45.009 51.216 77.583 1.00 44.96 109 ASP D CA 1
ATOM 2135 C C . ASP D 1 54 ? 44.151 50.617 76.442 1.00 42.49 109 ASP D C 1
ATOM 2136 O O . ASP D 1 54 ? 44.657 50.351 75.362 1.00 40.88 109 ASP D O 1
ATOM 2141 N N . ALA D 1 55 ? 42.873 50.366 76.726 1.00 40.45 110 ALA D N 1
ATOM 2142 C CA . ALA D 1 55 ? 42.012 49.647 75.797 1.00 44.91 110 ALA D CA 1
ATOM 2143 C C . ALA D 1 55 ? 41.852 50.415 74.457 1.00 48.80 110 ALA D C 1
ATOM 2144 O O . ALA D 1 55 ? 41.778 49.801 73.387 1.00 42.57 110 ALA D O 1
ATOM 2146 N N . GLU D 1 56 ? 41.746 51.733 74.552 1.00 46.42 111 GLU D N 1
ATOM 2147 C CA . GLU D 1 56 ? 41.511 52.574 73.382 1.00 49.97 111 GLU D CA 1
ATOM 2148 C C . GLU D 1 56 ? 42.687 52.477 72.446 1.00 43.47 111 GLU D C 1
ATOM 2149 O O . GLU D 1 56 ? 42.532 52.341 71.237 1.00 35.92 111 GLU D O 1
ATOM 2155 N N . GLN D 1 57 ? 43.870 52.477 73.022 1.00 39.49 112 GLN D N 1
ATOM 2156 C CA . GLN D 1 57 ? 45.083 52.314 72.255 1.00 41.47 112 GLN D CA 1
ATOM 2157 C C . GLN D 1 57 ? 45.217 50.925 71.617 1.00 41.23 112 GLN D C 1
ATOM 2158 O O . GLN D 1 57 ? 45.723 50.813 70.506 1.00 33.40 112 GLN D O 1
ATOM 2164 N N . LEU D 1 58 ? 44.755 49.878 72.298 1.00 34.64 113 LEU D N 1
ATOM 2165 C CA . LEU D 1 58 ? 44.747 48.565 71.676 1.00 32.98 113 LEU D CA 1
ATOM 2166 C C . LEU D 1 58 ? 43.821 48.559 70.456 1.00 28.99 113 LEU D C 1
ATOM 2167 O O . LEU D 1 58 ? 44.154 47.946 69.465 1.00 29.14 113 LEU D O 1
ATOM 2172 N N . ILE D 1 59 ? 42.658 49.186 70.571 1.00 26.29 114 ILE D N 1
ATOM 2173 C CA . ILE D 1 59 ? 41.681 49.208 69.511 1.00 29.48 114 ILE D CA 1
ATOM 2174 C C . ILE D 1 59 ? 42.267 49.920 68.279 1.00 32.96 114 ILE D C 1
ATOM 2175 O O . ILE D 1 59 ? 42.212 49.386 67.149 1.00 29.05 114 ILE D O 1
ATOM 2180 N N . GLN D 1 60 ? 42.861 51.077 68.511 1.00 30.69 115 GLN D N 1
ATOM 2181 C CA . GLN D 1 60 ? 43.441 51.860 67.423 1.00 33.82 115 GLN D CA 1
ATOM 2182 C C . GLN D 1 60 ? 44.563 51.171 66.690 1.00 32.67 115 GLN D C 1
ATOM 2183 O O . GLN D 1 60 ? 44.606 51.211 65.447 1.00 28.91 115 GLN D O 1
ATOM 2189 N N . GLU D 1 61 ? 45.465 50.558 67.443 1.00 28.43 116 GLU D N 1
ATOM 2190 C CA . GLU D 1 61 ? 46.559 49.802 66.873 1.00 32.39 116 GLU D CA 1
ATOM 2191 C C . GLU D 1 61 ? 46.049 48.642 66.024 1.00 28.81 116 GLU D C 1
ATOM 2192 O O . GLU D 1 61 ? 46.582 48.385 64.984 1.00 26.63 116 GLU D O 1
ATOM 2198 N N . ALA D 1 62 ? 45.045 47.926 66.501 1.00 23.87 117 ALA D N 1
ATOM 2199 C CA . ALA D 1 62 ? 44.526 46.800 65.781 1.00 27.20 117 ALA D CA 1
ATOM 2200 C C . ALA D 1 62 ? 43.872 47.288 64.475 1.00 26.62 117 ALA D C 1
ATOM 2201 O O . ALA D 1 62 ? 44.032 46.676 63.438 1.00 26.84 117 ALA D O 1
ATOM 2203 N N . CYS D 1 63 ? 43.123 48.405 64.520 1.00 26.38 118 CYS D N 1
ATOM 2204 C CA . CYS D 1 63 ? 42.516 48.964 63.318 1.00 25.11 118 CYS D CA 1
ATOM 2205 C C . CYS D 1 63 ? 43.586 49.402 62.279 1.00 26.63 118 CYS D C 1
ATOM 2206 O O . CYS D 1 63 ? 43.470 49.106 61.062 1.00 25.22 118 CYS D O 1
ATOM 2209 N N . ARG D 1 64 ? 44.627 50.087 62.730 1.00 23.86 119 ARG D N 1
ATOM 2210 C CA . ARG D 1 64 ? 45.713 50.440 61.822 1.00 25.57 119 ARG D CA 1
ATOM 2211 C C . ARG D 1 64 ? 46.400 49.230 61.226 1.00 26.99 119 ARG D C 1
ATOM 2212 O O . ARG D 1 64 ? 46.774 49.224 60.042 1.00 25.75 119 ARG D O 1
ATOM 2220 N N . SER D 1 65 ? 46.593 48.195 62.038 1.00 23.58 120 SER D N 1
ATOM 2221 C CA . SER D 1 65 ? 47.182 46.986 61.549 1.00 26.54 120 SER D CA 1
ATOM 2222 C C . SER D 1 65 ? 46.266 46.276 60.505 1.00 25.65 120 SER D C 1
ATOM 2223 O O . SER D 1 65 ? 46.745 45.739 59.488 1.00 28.25 120 SER D O 1
ATOM 2226 N N A CYS D 1 66 ? 44.957 46.364 60.687 0.50 24.02 121 CYS D N 1
ATOM 2227 N N B CYS D 1 66 ? 44.976 46.366 60.705 0.50 25.07 121 CYS D N 1
ATOM 2228 C CA A CYS D 1 66 ? 44.015 45.866 59.653 0.50 25.08 121 CYS D CA 1
ATOM 2229 C CA B CYS D 1 66 ? 44.037 45.878 59.722 0.50 27.32 121 CYS D CA 1
ATOM 2230 C C A CYS D 1 66 ? 44.188 46.577 58.328 0.50 25.08 121 CYS D C 1
ATOM 2231 C C B CYS D 1 66 ? 44.181 46.581 58.353 0.50 26.28 121 CYS D C 1
ATOM 2232 O O A CYS D 1 66 ? 44.163 45.952 57.274 0.50 24.62 121 CYS D O 1
ATOM 2233 O O B CYS D 1 66 ? 44.159 45.950 57.293 0.50 25.73 121 CYS D O 1
ATOM 2238 N N . LEU D 1 67 ? 44.339 47.898 58.378 1.00 26.20 122 LEU D N 1
ATOM 2239 C CA . LEU D 1 67 ? 44.580 48.666 57.137 1.00 25.73 122 LEU D CA 1
ATOM 2240 C C . LEU D 1 67 ? 45.919 48.268 56.484 1.00 23.33 122 LEU D C 1
ATOM 2241 O O . LEU D 1 67 ? 46.035 48.173 55.273 1.00 23.19 122 LEU D O 1
ATOM 2246 N N . GLU D 1 68 ? 46.954 48.076 57.296 1.00 24.08 123 GLU D N 1
ATOM 2247 C CA . GLU D 1 68 ? 48.247 47.651 56.789 1.00 24.56 123 GLU D CA 1
ATOM 2248 C C . GLU D 1 68 ? 48.091 46.310 56.038 1.00 26.49 123 GLU D C 1
ATOM 2249 O O . GLU D 1 68 ? 48.572 46.140 54.898 1.00 25.92 123 GLU D O 1
ATOM 2255 N N . GLN D 1 69 ? 47.405 45.351 56.650 1.00 26.31 124 GLN D N 1
ATOM 2256 C CA . GLN D 1 69 ? 47.270 44.038 56.030 1.00 25.36 124 GLN D CA 1
ATOM 2257 C C . GLN D 1 69 ? 46.378 44.103 54.790 1.00 25.33 124 GLN D C 1
ATOM 2258 O O . GLN D 1 69 ? 46.554 43.334 53.812 1.00 23.24 124 GLN D O 1
ATOM 2264 N N . ALA D 1 70 ? 45.418 45.029 54.783 1.00 22.31 125 ALA D N 1
ATOM 2265 C CA . ALA D 1 70 ? 44.583 45.195 53.607 1.00 24.40 125 ALA D CA 1
ATOM 2266 C C . ALA D 1 70 ? 45.383 45.651 52.362 1.00 23.01 125 ALA D C 1
ATOM 2267 O O . ALA D 1 70 ? 44.882 45.565 51.251 1.00 21.62 125 ALA D O 1
ATOM 2269 N N . LYS D 1 71 ? 46.589 46.166 52.553 1.00 25.08 126 LYS D N 1
ATOM 2270 C CA . LYS D 1 71 ? 47.427 46.530 51.379 1.00 28.12 126 LYS D CA 1
ATOM 2271 C C . LYS D 1 71 ? 47.745 45.327 50.507 1.00 31.88 126 LYS D C 1
ATOM 2272 O O . LYS D 1 71 ? 48.066 45.490 49.330 1.00 28.35 126 LYS D O 1
ATOM 2278 N N . LEU D 1 72 ? 47.572 44.109 51.041 1.00 33.41 127 LEU D N 1
ATOM 2279 C CA . LEU D 1 72 ? 47.746 42.899 50.223 1.00 32.74 127 LEU D CA 1
ATOM 2280 C C . LEU D 1 72 ? 46.725 42.808 49.127 1.00 34.16 127 LEU D C 1
ATOM 2281 O O . LEU D 1 72 ? 46.937 42.070 48.184 1.00 34.99 127 LEU D O 1
ATOM 2286 N N . LEU D 1 73 ? 45.603 43.517 49.243 1.00 28.02 128 LEU D N 1
ATOM 2287 C CA . LEU D 1 73 ? 44.668 43.532 48.158 1.00 28.27 128 LEU D CA 1
ATOM 2288 C C . LEU D 1 73 ? 45.291 44.161 46.914 1.00 28.94 128 LEU D C 1
ATOM 2289 O O . LEU D 1 73 ? 44.798 43.959 45.846 1.00 26.59 128 LEU D O 1
ATOM 2294 N N . PHE D 1 74 ? 46.324 44.967 47.080 1.00 29.09 129 PHE D N 1
ATOM 2295 C CA . PHE D 1 74 ? 46.877 45.738 45.990 1.00 33.04 129 PHE D CA 1
ATOM 2296 C C . PHE D 1 74 ? 48.386 45.469 45.881 1.00 39.82 129 PHE D C 1
ATOM 2297 O O . PHE D 1 74 ? 49.172 46.419 45.776 1.00 40.36 129 PHE D O 1
ATOM 2305 N N . SER D 1 75 ? 48.766 44.192 45.920 1.00 46.24 130 SER D N 1
ATOM 2306 C CA . SER D 1 75 ? 50.176 43.757 46.036 1.00 57.96 130 SER D CA 1
ATOM 2307 C C . SER D 1 75 ? 50.483 42.610 45.085 1.00 58.27 130 SER D C 1
ATOM 2308 O O . SER D 1 75 ? 50.033 42.626 43.945 1.00 65.86 130 SER D O 1
ATOM 2311 N N . ASP E 1 7 ? 41.364 81.140 33.601 1.00 79.22 62 ASP E N 1
ATOM 2312 C CA . ASP E 1 7 ? 42.359 82.024 34.269 1.00 81.36 62 ASP E CA 1
ATOM 2313 C C . ASP E 1 7 ? 43.410 81.111 34.918 1.00 78.49 62 ASP E C 1
ATOM 2314 O O . ASP E 1 7 ? 43.075 80.273 35.739 1.00 70.52 62 ASP E O 1
ATOM 2319 N N . PRO E 1 8 ? 44.687 81.257 34.520 1.00 74.39 63 PRO E N 1
ATOM 2320 C CA . PRO E 1 8 ? 45.762 80.422 35.071 1.00 71.62 63 PRO E CA 1
ATOM 2321 C C . PRO E 1 8 ? 45.900 80.468 36.604 1.00 67.16 63 PRO E C 1
ATOM 2322 O O . PRO E 1 8 ? 46.305 79.473 37.219 1.00 54.09 63 PRO E O 1
ATOM 2326 N N . ALA E 1 9 ? 45.611 81.623 37.208 1.00 60.02 64 ALA E N 1
ATOM 2327 C CA . ALA E 1 9 ? 45.717 81.760 38.665 1.00 65.07 64 ALA E CA 1
ATOM 2328 C C . ALA E 1 9 ? 44.700 80.888 39.453 1.00 60.01 64 ALA E C 1
ATOM 2329 O O . ALA E 1 9 ? 44.932 80.622 40.639 1.00 56.79 64 ALA E O 1
ATOM 2331 N N . ILE E 1 10 ? 43.643 80.408 38.768 1.00 58.93 65 ILE E N 1
ATOM 2332 C CA . ILE E 1 10 ? 42.500 79.734 39.355 1.00 54.06 65 ILE E CA 1
ATOM 2333 C C . ILE E 1 10 ? 42.830 78.252 39.408 1.00 43.93 65 ILE E C 1
ATOM 2334 O O . ILE E 1 10 ? 42.669 77.609 40.415 1.00 44.45 65 ILE E O 1
ATOM 2339 N N . SER E 1 11 ? 43.319 77.725 38.313 1.00 42.75 66 SER E N 1
ATOM 2340 C CA . SER E 1 11 ? 43.855 76.382 38.295 1.00 40.91 66 SER E CA 1
ATOM 2341 C C . SER E 1 11 ? 45.002 76.121 39.326 1.00 35.72 66 SER E C 1
ATOM 2342 O O . SER E 1 11 ? 45.038 75.092 40.032 1.00 32.50 66 SER E O 1
ATOM 2345 N N . MET E 1 12 ? 45.904 77.075 39.446 1.00 29.68 67 MET E N 1
ATOM 2346 C CA . MET E 1 12 ? 46.867 77.066 40.503 1.00 28.12 67 MET E CA 1
ATOM 2347 C C . MET E 1 12 ? 46.194 77.149 41.890 1.00 28.38 67 MET E C 1
ATOM 2348 O O . MET E 1 12 ? 46.596 76.451 42.834 1.00 25.34 67 MET E O 1
ATOM 2353 N N . ASP E 1 13 ? 45.205 78.017 42.032 1.00 29.44 68 ASP E N 1
ATOM 2354 C CA . ASP E 1 13 ? 44.581 78.142 43.323 1.00 31.62 68 ASP E CA 1
ATOM 2355 C C . ASP E 1 13 ? 43.770 76.897 43.749 1.00 28.45 68 ASP E C 1
ATOM 2356 O O . ASP E 1 13 ? 43.717 76.605 44.924 1.00 27.23 68 ASP E O 1
ATOM 2361 N N . LEU E 1 14 ? 43.174 76.176 42.795 1.00 24.75 69 LEU E N 1
ATOM 2362 C CA . LEU E 1 14 ? 42.465 74.925 43.079 1.00 28.00 69 LEU E CA 1
ATOM 2363 C C . LEU E 1 14 ? 43.442 73.895 43.617 1.00 22.27 69 LEU E C 1
ATOM 2364 O O . LEU E 1 14 ? 43.168 73.206 44.599 1.00 21.96 69 LEU E O 1
ATOM 2369 N N . LEU E 1 15 ? 44.612 73.811 42.995 1.00 21.60 70 LEU E N 1
ATOM 2370 C CA . LEU E 1 15 ? 45.635 72.869 43.486 1.00 21.77 70 LEU E CA 1
ATOM 2371 C C . LEU E 1 15 ? 46.077 73.248 44.866 1.00 19.84 70 LEU E C 1
ATOM 2372 O O . LEU E 1 15 ? 46.280 72.428 45.771 1.00 21.60 70 LEU E O 1
ATOM 2377 N N . ARG E 1 16 ? 46.323 74.546 45.038 1.00 22.25 71 ARG E N 1
ATOM 2378 C CA . ARG E 1 16 ? 46.762 75.059 46.301 1.00 22.60 71 ARG E CA 1
ATOM 2379 C C . ARG E 1 16 ? 45.795 74.617 47.399 1.00 18.68 71 ARG E C 1
ATOM 2380 O O . ARG E 1 16 ? 46.185 74.136 48.489 1.00 18.31 71 ARG E O 1
ATOM 2388 N N . ALA E 1 17 ? 44.522 74.827 47.146 1.00 19.16 72 ALA E N 1
ATOM 2389 C CA . ALA E 1 17 ? 43.452 74.468 48.138 1.00 18.89 72 ALA E CA 1
ATOM 2390 C C . ALA E 1 17 ? 43.481 72.979 48.468 1.00 18.88 72 ALA E C 1
ATOM 2391 O O . ALA E 1 17 ? 43.260 72.581 49.614 1.00 18.22 72 ALA E O 1
ATOM 2393 N N . VAL E 1 18 ? 43.723 72.165 47.448 1.00 19.48 73 VAL E N 1
ATOM 2394 C CA . VAL E 1 18 ? 43.823 70.732 47.632 1.00 20.40 73 VAL E CA 1
ATOM 2395 C C . VAL E 1 18 ? 44.981 70.365 48.529 1.00 19.78 73 VAL E C 1
ATOM 2396 O O . VAL E 1 18 ? 44.887 69.497 49.413 1.00 18.99 73 VAL E O 1
ATOM 2400 N N . LEU E 1 19 ? 46.118 71.035 48.334 1.00 21.03 74 LEU E N 1
ATOM 2401 C CA . LEU E 1 19 ? 47.301 70.712 49.132 1.00 19.86 74 LEU E CA 1
ATOM 2402 C C . LEU E 1 19 ? 47.347 71.354 50.528 1.00 20.68 74 LEU E C 1
ATOM 2403 O O . LEU E 1 19 ? 48.146 70.945 51.398 1.00 20.29 74 LEU E O 1
ATOM 2408 N N . GLN E 1 20 ? 46.597 72.437 50.712 1.00 20.37 75 GLN E N 1
ATOM 2409 C CA . GLN E 1 20 ? 46.680 73.236 51.955 1.00 19.04 75 GLN E CA 1
ATOM 2410 C C . GLN E 1 20 ? 46.590 72.473 53.227 1.00 21.30 75 GLN E C 1
ATOM 2411 O O . GLN E 1 20 ? 47.381 72.709 54.141 1.00 19.36 75 GLN E O 1
ATOM 2417 N N . PRO E 1 21 ? 45.629 71.525 53.324 1.00 22.18 76 PRO E N 1
ATOM 2418 C CA . PRO E 1 21 ? 45.601 70.750 54.571 1.00 23.34 76 PRO E CA 1
ATOM 2419 C C . PRO E 1 21 ? 46.891 70.026 54.892 1.00 21.03 76 PRO E C 1
ATOM 2420 O O . PRO E 1 21 ? 47.329 70.047 56.058 1.00 22.74 76 PRO E O 1
ATOM 2424 N N . SER E 1 22 ? 47.487 69.380 53.924 1.00 20.39 77 SER E N 1
ATOM 2425 C CA A SER E 1 22 ? 48.729 68.639 54.172 0.50 22.40 77 SER E CA 1
ATOM 2426 C CA B SER E 1 22 ? 48.745 68.642 54.194 0.50 20.24 77 SER E CA 1
ATOM 2427 C C . SER E 1 22 ? 49.881 69.624 54.509 1.00 21.59 77 SER E C 1
ATOM 2428 O O . SER E 1 22 ? 50.684 69.413 55.431 1.00 21.18 77 SER E O 1
ATOM 2433 N N . ILE E 1 23 ? 49.950 70.710 53.751 1.00 22.41 78 ILE E N 1
ATOM 2434 C CA . ILE E 1 23 ? 51.009 71.723 54.023 1.00 24.01 78 ILE E CA 1
ATOM 2435 C C . ILE E 1 23 ? 50.805 72.327 55.409 1.00 24.08 78 ILE E C 1
ATOM 2436 O O . ILE E 1 23 ? 51.774 72.512 56.145 1.00 21.20 78 ILE E O 1
ATOM 2441 N N . ASN E 1 24 ? 49.553 72.694 55.763 1.00 19.87 79 ASN E N 1
ATOM 2442 C CA . ASN E 1 24 ? 49.281 73.176 57.092 1.00 21.28 79 ASN E CA 1
ATOM 2443 C C . ASN E 1 24 ? 49.777 72.268 58.199 1.00 21.85 79 ASN E C 1
ATOM 2444 O O . ASN E 1 24 ? 50.322 72.760 59.197 1.00 22.05 79 ASN E O 1
ATOM 2449 N N . GLU E 1 25 ? 49.579 70.970 58.071 1.00 24.70 80 GLU E N 1
ATOM 2450 C CA . GLU E 1 25 ? 50.050 70.027 59.107 1.00 28.51 80 GLU E CA 1
ATOM 2451 C C . GLU E 1 25 ? 51.576 70.126 59.264 1.00 25.63 80 GLU E C 1
ATOM 2452 O O . GLU E 1 25 ? 52.069 70.115 60.356 1.00 22.53 80 GLU E O 1
ATOM 2458 N N . GLU E 1 26 ? 52.307 70.189 58.163 1.00 22.28 81 GLU E N 1
ATOM 2459 C CA . GLU E 1 26 ? 53.776 70.284 58.234 1.00 23.54 81 GLU E CA 1
ATOM 2460 C C . GLU E 1 26 ? 54.246 71.641 58.768 1.00 23.01 81 GLU E C 1
ATOM 2461 O O . GLU E 1 26 ? 55.166 71.704 59.562 1.00 22.38 81 GLU E O 1
ATOM 2467 N N . ILE E 1 27 ? 53.511 72.706 58.462 1.00 20.29 82 ILE E N 1
ATOM 2468 C CA . ILE E 1 27 ? 53.816 74.005 59.011 1.00 22.59 82 ILE E CA 1
ATOM 2469 C C . ILE E 1 27 ? 53.563 74.061 60.509 1.00 24.18 82 ILE E C 1
ATOM 2470 O O . ILE E 1 27 ? 54.384 74.582 61.303 1.00 21.47 82 ILE E O 1
ATOM 2475 N N . GLN E 1 28 ? 52.468 73.447 60.947 1.00 23.46 83 GLN E N 1
ATOM 2476 C CA . GLN E 1 28 ? 52.211 73.311 62.352 1.00 26.02 83 GLN E CA 1
ATOM 2477 C C . GLN E 1 28 ? 53.335 72.574 63.072 1.00 24.42 83 GLN E C 1
ATOM 2478 O O . GLN E 1 28 ? 53.765 72.975 64.154 1.00 26.48 83 GLN E O 1
ATOM 2484 N N . THR E 1 29 ? 53.778 71.479 62.503 1.00 26.93 84 THR E N 1
ATOM 2485 C CA . THR E 1 29 ? 54.888 70.712 63.088 1.00 28.47 84 THR E CA 1
ATOM 2486 C C . THR E 1 29 ? 56.159 71.575 63.182 1.00 31.72 84 THR E C 1
ATOM 2487 O O . THR E 1 29 ? 56.857 71.542 64.192 1.00 32.11 84 THR E O 1
ATOM 2491 N N . VAL E 1 30 ? 56.443 72.385 62.156 1.00 29.26 85 VAL E N 1
ATOM 2492 C CA . VAL E 1 30 ? 57.575 73.310 62.261 1.00 30.02 85 VAL E CA 1
ATOM 2493 C C . VAL E 1 30 ? 57.414 74.278 63.452 1.00 30.59 85 VAL E C 1
ATOM 2494 O O . VAL E 1 30 ? 58.331 74.405 64.296 1.00 26.87 85 VAL E O 1
ATOM 2498 N N . PHE E 1 31 ? 56.280 74.961 63.522 1.00 25.44 86 PHE E N 1
ATOM 2499 C CA . PHE E 1 31 ? 56.073 75.962 64.552 1.00 28.47 86 PHE E CA 1
ATOM 2500 C C . PHE E 1 31 ? 56.003 75.377 65.979 1.00 32.77 86 PHE E C 1
ATOM 2501 O O . PHE E 1 31 ? 56.453 76.027 66.933 1.00 28.06 86 PHE E O 1
ATOM 2509 N N . ASN E 1 32 ? 55.526 74.136 66.125 1.00 31.80 87 ASN E N 1
ATOM 2510 C CA . ASN E 1 32 ? 55.539 73.466 67.441 1.00 33.03 87 ASN E CA 1
ATOM 2511 C C . ASN E 1 32 ? 56.948 73.420 68.033 1.00 31.90 87 ASN E C 1
ATOM 2512 O O . ASN E 1 32 ? 57.075 73.516 69.200 1.00 31.56 87 ASN E O 1
ATOM 2517 N N . LYS E 1 33 ? 57.975 73.259 67.220 1.00 32.69 88 LYS E N 1
ATOM 2518 C CA . LYS E 1 33 ? 59.330 73.263 67.736 1.00 39.72 88 LYS E CA 1
ATOM 2519 C C . LYS E 1 33 ? 59.764 74.591 68.316 1.00 39.76 88 LYS E C 1
ATOM 2520 O O . LYS E 1 33 ? 60.675 74.602 69.138 1.00 37.49 88 LYS E O 1
ATOM 2526 N N . TYR E 1 34 ? 59.131 75.688 67.913 1.00 32.40 89 TYR E N 1
ATOM 2527 C CA . TYR E 1 34 ? 59.529 77.026 68.383 1.00 34.73 89 TYR E CA 1
ATOM 2528 C C . TYR E 1 34 ? 58.568 77.662 69.383 1.00 36.28 89 TYR E C 1
ATOM 2529 O O . TYR E 1 34 ? 58.852 78.738 69.924 1.00 32.05 89 TYR E O 1
ATOM 2538 N N . MET E 1 35 ? 57.448 76.991 69.625 1.00 36.88 90 MET E N 1
ATOM 2539 C CA . MET E 1 35 ? 56.363 77.584 70.352 1.00 38.74 90 MET E CA 1
ATOM 2540 C C . MET E 1 35 ? 56.742 77.925 71.800 1.00 37.89 90 MET E C 1
ATOM 2541 O O . MET E 1 35 ? 56.346 78.969 72.307 1.00 36.66 90 MET E O 1
ATOM 2546 N N . LYS E 1 36 ? 57.563 77.087 72.412 1.00 33.97 91 LYS E N 1
ATOM 2547 C CA . LYS E 1 36 ? 58.043 77.345 73.750 1.00 40.82 91 LYS E CA 1
ATOM 2548 C C . LYS E 1 36 ? 58.815 78.659 73.861 1.00 43.60 91 LYS E C 1
ATOM 2549 O O . LYS E 1 36 ? 58.662 79.372 74.860 1.00 41.72 91 LYS E O 1
ATOM 2555 N N . PHE E 1 37 ? 59.575 79.039 72.828 1.00 39.27 92 PHE E N 1
ATOM 2556 C CA . PHE E 1 37 ? 60.246 80.346 72.861 1.00 34.58 92 PHE E CA 1
ATOM 2557 C C . PHE E 1 37 ? 59.216 81.437 72.849 1.00 36.46 92 PHE E C 1
ATOM 2558 O O . PHE E 1 37 ? 59.335 82.429 73.587 1.00 36.36 92 PHE E O 1
ATOM 2566 N N . PHE E 1 38 ? 58.220 81.340 71.961 1.00 30.59 93 PHE E N 1
ATOM 2567 C CA . PHE E 1 38 ? 57.261 82.416 71.867 1.00 34.42 93 PHE E CA 1
ATOM 2568 C C . PHE E 1 38 ? 56.478 82.541 73.195 1.00 32.07 93 PHE E C 1
ATOM 2569 O O . PHE E 1 38 ? 56.103 83.636 73.612 1.00 31.92 93 PHE E O 1
ATOM 2577 N N . GLN E 1 39 ? 56.140 81.403 73.761 1.00 36.15 94 GLN E N 1
ATOM 2578 C CA . GLN E 1 39 ? 55.310 81.364 74.963 1.00 42.94 94 GLN E CA 1
ATOM 2579 C C . GLN E 1 39 ? 56.064 82.049 76.094 1.00 46.40 94 GLN E C 1
ATOM 2580 O O . GLN E 1 39 ? 55.525 82.909 76.755 1.00 43.50 94 GLN E O 1
ATOM 2586 N N . LYS E 1 40 ? 57.311 81.667 76.295 1.00 42.93 95 LYS E N 1
ATOM 2587 C CA . LYS E 1 40 ? 58.137 82.291 77.319 1.00 44.92 95 LYS E CA 1
ATOM 2588 C C . LYS E 1 40 ? 58.294 83.788 77.159 1.00 48.73 95 LYS E C 1
ATOM 2589 O O . LYS E 1 40 ? 58.155 84.534 78.127 1.00 48.19 95 LYS E O 1
ATOM 2595 N N . ALA E 1 41 ? 58.518 84.246 75.936 1.00 45.38 96 ALA E N 1
ATOM 2596 C CA . ALA E 1 41 ? 58.623 85.658 75.713 1.00 42.08 96 ALA E CA 1
ATOM 2597 C C . ALA E 1 41 ? 57.306 86.364 76.005 1.00 45.73 96 ALA E C 1
ATOM 2598 O O . ALA E 1 41 ? 57.289 87.493 76.523 1.00 52.08 96 ALA E O 1
ATOM 2600 N N . ALA E 1 42 ? 56.194 85.773 75.587 1.00 45.73 97 ALA E N 1
ATOM 2601 C CA . ALA E 1 42 ? 54.897 86.439 75.766 1.00 49.20 97 ALA E CA 1
ATOM 2602 C C . ALA E 1 42 ? 54.531 86.516 77.269 1.00 55.00 97 ALA E C 1
ATOM 2603 O O . ALA E 1 42 ? 53.965 87.516 77.718 1.00 53.97 97 ALA E O 1
ATOM 2605 N N . LEU E 1 43 ? 54.833 85.457 78.021 1.00 57.11 98 LEU E N 1
ATOM 2606 C CA . LEU E 1 43 ? 54.634 85.445 79.475 1.00 64.82 98 LEU E CA 1
ATOM 2607 C C . LEU E 1 43 ? 55.516 86.471 80.172 1.00 74.43 98 LEU E C 1
ATOM 2608 O O . LEU E 1 43 ? 55.034 87.186 81.046 1.00 76.08 98 LEU E O 1
ATOM 2613 N N . ASN E 1 44 ? 56.778 86.562 79.755 1.00 71.69 99 ASN E N 1
ATOM 2614 C CA . ASN E 1 44 ? 57.670 87.632 80.189 1.00 73.95 99 ASN E CA 1
ATOM 2615 C C . ASN E 1 44 ? 57.087 89.023 79.972 1.00 76.96 99 ASN E C 1
ATOM 2616 O O . ASN E 1 44 ? 57.117 89.863 80.880 1.00 89.01 99 ASN E O 1
ATOM 2621 N N . VAL E 1 45 ? 56.487 89.266 78.820 1.00 74.09 100 VAL E N 1
ATOM 2622 C CA . VAL E 1 45 ? 55.850 90.550 78.593 1.00 80.11 100 VAL E CA 1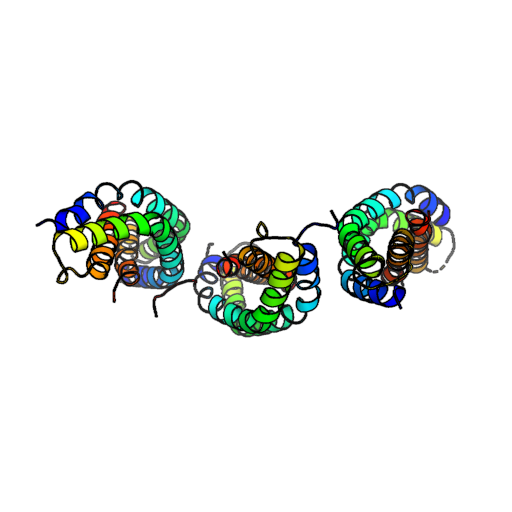
ATOM 2623 C C . VAL E 1 45 ? 54.669 90.741 79.563 1.00 90.68 100 VAL E C 1
ATOM 2624 O O . VAL E 1 45 ? 54.540 91.789 80.183 1.00 86.40 100 VAL E O 1
ATOM 2628 N N . ARG E 1 46 ? 53.816 89.734 79.715 1.00 96.93 101 ARG E N 1
ATOM 2629 C CA . ARG E 1 46 ? 52.639 89.881 80.576 1.00 100.10 101 ARG E CA 1
ATOM 2630 C C . ARG E 1 46 ? 53.014 90.083 82.045 1.00 101.95 101 ARG E C 1
ATOM 2631 O O . ARG E 1 46 ? 52.408 90.877 82.744 1.00 97.06 101 ARG E O 1
ATOM 2639 N N . ASP E 1 47 ? 54.013 89.347 82.498 1.00 97.96 102 ASP E N 1
ATOM 2640 C CA . ASP E 1 47 ? 54.547 89.524 83.852 1.00 94.78 102 ASP E CA 1
ATOM 2641 C C . ASP E 1 47 ? 55.104 90.925 84.116 1.00 96.36 102 ASP E C 1
ATOM 2642 O O . ASP E 1 47 ? 55.041 91.391 85.235 1.00 103.44 102 ASP E O 1
ATOM 2647 N N . ASN E 1 48 ? 55.654 91.575 83.096 1.00 92.89 103 ASN E N 1
ATOM 2648 C CA . ASN E 1 48 ? 56.277 92.892 83.241 1.00 93.09 103 ASN E CA 1
ATOM 2649 C C . ASN E 1 48 ? 55.388 94.062 82.859 1.00 96.82 103 ASN E C 1
ATOM 2650 O O . ASN E 1 48 ? 55.738 95.192 83.146 1.00 100.16 103 ASN E O 1
ATOM 2655 N N . VAL E 1 49 ? 54.310 93.799 82.128 1.00 98.72 104 VAL E N 1
ATOM 2656 C CA . VAL E 1 49 ? 53.214 94.774 81.949 1.00 96.12 104 VAL E CA 1
ATOM 2657 C C . VAL E 1 49 ? 51.786 94.146 82.019 1.00 97.36 104 VAL E C 1
ATOM 2658 O O . VAL E 1 49 ? 51.486 93.222 81.291 1.00 100.02 104 VAL E O 1
ATOM 2662 N N . GLY E 1 50 ? 50.897 94.662 82.871 1.00 96.93 105 GLY E N 1
ATOM 2663 C CA . GLY E 1 50 ? 49.590 94.047 83.103 1.00 89.80 105 GLY E CA 1
ATOM 2664 C C . GLY E 1 50 ? 48.530 94.221 82.016 1.00 88.24 105 GLY E C 1
ATOM 2665 O O . GLY E 1 50 ? 47.564 93.433 81.908 1.00 84.72 105 GLY E O 1
ATOM 2666 N N . ASP E 1 54 ? 47.391 90.198 76.546 1.00 55.93 109 ASP E N 1
ATOM 2667 C CA . ASP E 1 54 ? 46.884 88.895 76.161 1.00 58.90 109 ASP E CA 1
ATOM 2668 C C . ASP E 1 54 ? 48.035 88.091 75.533 1.00 60.68 109 ASP E C 1
ATOM 2669 O O . ASP E 1 54 ? 48.389 88.292 74.370 1.00 61.86 109 ASP E O 1
ATOM 2674 N N . ALA E 1 55 ? 48.623 87.195 76.315 1.00 57.20 110 ALA E N 1
ATOM 2675 C CA . ALA E 1 55 ? 49.800 86.450 75.901 1.00 58.60 110 ALA E CA 1
ATOM 2676 C C . ALA E 1 55 ? 49.547 85.575 74.652 1.00 61.32 110 ALA E C 1
ATOM 2677 O O . ALA E 1 55 ? 50.411 85.463 73.779 1.00 53.37 110 ALA E O 1
ATOM 2679 N N . GLU E 1 56 ? 48.365 84.976 74.591 1.00 54.84 111 GLU E N 1
ATOM 2680 C CA . GLU E 1 56 ? 48.008 84.089 73.504 1.00 57.41 111 GLU E CA 1
ATOM 2681 C C . GLU E 1 56 ? 47.960 84.866 72.197 1.00 50.10 111 GLU E C 1
ATOM 2682 O O . GLU E 1 56 ? 48.464 84.424 71.176 1.00 46.80 111 GLU E O 1
ATOM 2688 N N . GLN E 1 57 ? 47.373 86.039 72.249 1.00 44.75 112 GLN E N 1
ATOM 2689 C CA . GLN E 1 57 ? 47.339 86.895 71.106 1.00 47.01 112 GLN E CA 1
ATOM 2690 C C . GLN E 1 57 ? 48.746 87.341 70.654 1.00 48.65 112 GLN E C 1
ATOM 2691 O O . GLN E 1 57 ? 48.959 87.569 69.473 1.00 46.21 112 GLN E O 1
ATOM 2697 N N . LEU E 1 58 ? 49.659 87.584 71.587 1.00 43.68 113 LEU E N 1
ATOM 2698 C CA . LEU E 1 58 ? 51.015 87.984 71.205 1.00 43.36 113 LEU E CA 1
ATOM 2699 C C . LEU E 1 58 ? 51.669 86.850 70.435 1.00 35.96 113 LEU E C 1
ATOM 2700 O O . LEU E 1 58 ? 52.364 87.098 69.496 1.00 37.04 113 LEU E O 1
ATOM 2705 N N . ILE E 1 59 ? 51.470 85.635 70.904 1.00 32.13 114 ILE E N 1
ATOM 2706 C CA . ILE E 1 59 ? 52.050 84.466 70.312 1.00 36.52 114 ILE E CA 1
ATOM 2707 C C . ILE E 1 59 ? 51.512 84.289 68.879 1.00 42.89 114 ILE E C 1
ATOM 2708 O O . ILE E 1 59 ? 52.300 84.109 67.925 1.00 36.44 114 ILE E O 1
ATOM 2713 N N . GLN E 1 60 ? 50.199 84.433 68.712 1.00 34.73 115 GLN E N 1
ATOM 2714 C CA . GLN E 1 60 ? 49.577 84.251 67.400 1.00 36.80 115 GLN E CA 1
ATOM 2715 C C . GLN E 1 60 ? 49.992 85.270 66.378 1.00 37.64 115 GLN E C 1
ATOM 2716 O O . GLN E 1 60 ? 50.275 84.937 65.221 1.00 30.01 115 GLN E O 1
ATOM 2722 N N . GLU E 1 61 ? 50.059 86.511 66.802 1.00 30.53 116 GLU E N 1
ATOM 2723 C CA . GLU E 1 61 ? 50.519 87.554 65.945 1.00 33.26 116 GLU E CA 1
ATOM 2724 C C . GLU E 1 61 ? 51.982 87.340 65.512 1.00 28.22 116 GLU E C 1
ATOM 2725 O O . GLU E 1 61 ? 52.333 87.625 64.399 1.00 28.83 116 GLU E O 1
ATOM 2731 N N . ALA E 1 62 ? 52.829 86.906 66.416 1.00 27.52 117 ALA E N 1
ATOM 2732 C CA . ALA E 1 62 ? 54.250 86.693 66.069 1.00 30.98 117 ALA E CA 1
ATOM 2733 C C . ALA E 1 62 ? 54.340 85.524 65.049 1.00 28.74 117 ALA E C 1
ATOM 2734 O O . ALA E 1 62 ? 55.086 85.584 64.095 1.00 26.53 117 ALA E O 1
ATOM 2736 N N . CYS E 1 63 ? 53.543 84.468 65.252 1.00 29.68 118 CYS E N 1
ATOM 2737 C CA . CYS E 1 63 ? 53.502 83.354 64.281 1.00 28.25 118 CYS E CA 1
ATOM 2738 C C . CYS E 1 63 ? 53.009 83.782 62.886 1.00 26.08 118 CYS E C 1
ATOM 2739 O O . CYS E 1 63 ? 53.608 83.437 61.855 1.00 24.37 118 CYS E O 1
ATOM 2742 N N . ARG E 1 64 ? 51.947 84.591 62.837 1.00 25.12 119 ARG E N 1
ATOM 2743 C CA . ARG E 1 64 ? 51.487 85.098 61.584 1.00 24.81 119 ARG E CA 1
ATOM 2744 C C . ARG E 1 64 ? 52.548 85.956 60.890 1.00 25.51 119 ARG E C 1
ATOM 2745 O O . ARG E 1 64 ? 52.679 85.940 59.673 1.00 22.47 119 ARG E O 1
ATOM 2753 N N . SER E 1 65 ? 53.225 86.780 61.665 1.00 23.78 120 SER E N 1
ATOM 2754 C CA . SER E 1 65 ? 54.253 87.610 61.106 1.00 25.20 120 SER E CA 1
ATOM 2755 C C . SER E 1 65 ? 55.445 86.761 60.534 1.00 21.24 120 SER E C 1
ATOM 2756 O O . SER E 1 65 ? 55.962 87.098 59.489 1.00 22.18 120 SER E O 1
ATOM 2759 N N . CYS E 1 66 ? 55.742 85.642 61.158 1.00 20.02 121 CYS E N 1
ATOM 2760 C CA . CYS E 1 66 ? 56.752 84.723 60.629 1.00 24.72 121 CYS E CA 1
ATOM 2761 C C . CYS E 1 66 ? 56.341 84.187 59.284 1.00 24.53 121 CYS E C 1
ATOM 2762 O O . CYS E 1 66 ? 57.142 84.131 58.390 1.00 21.61 121 CYS E O 1
ATOM 2765 N N . LEU E 1 67 ? 55.048 83.816 59.139 1.00 23.03 122 LEU E N 1
ATOM 2766 C CA . LEU E 1 67 ? 54.541 83.372 57.833 1.00 21.49 122 LEU E CA 1
ATOM 2767 C C . LEU E 1 67 ? 54.590 84.459 56.784 1.00 20.37 122 LEU E C 1
ATOM 2768 O O . LEU E 1 67 ? 54.932 84.215 55.620 1.00 18.27 122 LEU E O 1
ATOM 2773 N N . GLU E 1 68 ? 54.249 85.695 57.169 1.00 19.75 123 GLU E N 1
ATOM 2774 C CA . GLU E 1 68 ? 54.298 86.804 56.253 1.00 18.40 123 GLU E CA 1
ATOM 2775 C C . GLU E 1 68 ? 55.733 86.993 55.752 1.00 18.27 123 GLU E C 1
ATOM 2776 O O . GLU E 1 68 ? 55.979 87.144 54.538 1.00 21.50 123 GLU E O 1
ATOM 2782 N N . GLN E 1 69 ? 56.693 86.985 56.658 1.00 20.04 124 GLN E N 1
ATOM 2783 C CA . GLN E 1 69 ? 58.056 87.249 56.275 1.00 19.44 124 GLN E CA 1
ATOM 2784 C C . GLN E 1 69 ? 58.645 86.102 55.467 1.00 19.23 124 GLN E C 1
ATOM 2785 O O . GLN E 1 69 ? 59.472 86.304 54.550 1.00 19.54 124 GLN E O 1
ATOM 2791 N N . ALA E 1 70 ? 58.157 84.894 55.747 1.00 20.89 125 ALA E N 1
ATOM 2792 C CA . ALA E 1 70 ? 58.574 83.735 54.960 1.00 18.62 125 ALA E CA 1
ATOM 2793 C C . ALA E 1 70 ? 58.171 83.837 53.492 1.00 19.95 125 ALA E C 1
ATOM 2794 O O . ALA E 1 70 ? 58.740 83.119 52.657 1.00 18.90 125 ALA E O 1
ATOM 2796 N N . LYS E 1 71 ? 57.249 84.723 53.132 1.00 18.05 126 LYS E N 1
ATOM 2797 C CA . LYS E 1 71 ? 56.932 84.904 51.702 1.00 20.41 126 LYS E CA 1
ATOM 2798 C C . LYS E 1 71 ? 58.105 85.427 50.890 1.00 23.95 126 LYS E C 1
ATOM 2799 O O . LYS E 1 71 ? 58.103 85.238 49.677 1.00 21.12 126 LYS E O 1
ATOM 2805 N N . LEU E 1 72 ? 59.136 85.965 51.566 1.00 21.84 127 LEU E N 1
ATOM 2806 C CA . LEU E 1 72 ? 60.337 86.420 50.854 1.00 23.46 127 LEU E CA 1
ATOM 2807 C C . LEU E 1 72 ? 61.113 85.252 50.283 1.00 24.52 127 LEU E C 1
ATOM 2808 O O . LEU E 1 72 ? 61.870 85.436 49.356 1.00 25.59 127 LEU E O 1
ATOM 2813 N N . LEU E 1 73 ? 60.895 84.048 50.778 1.00 25.36 128 LEU E N 1
ATOM 2814 C CA . LEU E 1 73 ? 61.504 82.854 50.154 1.00 24.08 128 LEU E CA 1
ATOM 2815 C C . LEU E 1 73 ? 60.948 82.642 48.773 1.00 25.25 128 LEU E C 1
ATOM 2816 O O . LEU E 1 73 ? 61.595 82.025 47.974 1.00 24.10 128 LEU E O 1
ATOM 2821 N N . PHE E 1 74 ? 59.787 83.209 48.462 1.00 25.90 129 PHE E N 1
ATOM 2822 C CA . PHE E 1 74 ? 59.148 82.973 47.159 1.00 29.06 129 PHE E CA 1
ATOM 2823 C C . PHE E 1 74 ? 58.801 84.277 46.477 1.00 34.47 129 PHE E C 1
ATOM 2824 O O . PHE E 1 74 ? 57.670 84.445 45.967 1.00 34.18 129 PHE E O 1
ATOM 2832 N N . SER E 1 75 ? 59.773 85.189 46.421 1.00 36.75 130 SER E N 1
ATOM 2833 C CA . SER E 1 75 ? 59.602 86.488 45.775 1.00 43.37 130 SER E CA 1
ATOM 2834 C C . SER E 1 75 ? 60.860 86.798 44.920 1.00 48.88 130 SER E C 1
ATOM 2835 O O . SER E 1 75 ? 61.735 87.465 45.388 1.00 46.13 130 SER E O 1
ATOM 2838 N N . ASP E 1 76 ? 60.972 86.299 43.686 1.00 60.08 131 ASP E N 1
ATOM 2839 C CA . ASP E 1 76 ? 62.218 86.462 42.853 1.00 61.21 131 ASP E CA 1
ATOM 2840 C C . ASP E 1 76 ? 62.763 87.884 42.764 1.00 58.37 131 ASP E C 1
ATOM 2841 O O . ASP E 1 76 ? 62.022 88.767 42.332 1.00 56.92 131 ASP E O 1
ATOM 2846 N N . SER F 1 11 ? 60.889 90.964 74.478 1.00 52.17 66 SER F N 1
ATOM 2847 C CA . SER F 1 11 ? 60.123 91.517 73.313 1.00 42.38 66 SER F CA 1
ATOM 2848 C C . SER F 1 11 ? 59.848 90.382 72.249 1.00 44.01 66 SER F C 1
ATOM 2849 O O . SER F 1 11 ? 60.749 89.645 71.795 1.00 34.54 66 SER F O 1
ATOM 2852 N N . MET F 1 12 ? 58.573 90.267 71.896 1.00 40.84 67 MET F N 1
ATOM 2853 C CA . MET F 1 12 ? 58.107 89.352 70.879 1.00 43.86 67 MET F CA 1
ATOM 2854 C C . MET F 1 12 ? 58.757 89.638 69.511 1.00 38.43 67 MET F C 1
ATOM 2855 O O . MET F 1 12 ? 59.106 88.725 68.812 1.00 32.10 67 MET F O 1
ATOM 2860 N N . ASP F 1 13 ? 58.831 90.908 69.126 1.00 38.34 68 ASP F N 1
ATOM 2861 C CA . ASP F 1 13 ? 59.326 91.276 67.803 1.00 38.34 68 ASP F CA 1
ATOM 2862 C C . ASP F 1 13 ? 60.788 90.918 67.581 1.00 32.92 68 ASP F C 1
ATOM 2863 O O . ASP F 1 13 ? 61.177 90.467 66.489 1.00 36.39 68 ASP F O 1
ATOM 2868 N N . LEU F 1 14 ? 61.580 91.101 68.625 1.00 29.96 69 LEU F N 1
ATOM 2869 C CA . LEU F 1 14 ? 62.932 90.740 68.556 1.00 31.36 69 LEU F CA 1
ATOM 2870 C C . LEU F 1 14 ? 63.052 89.267 68.465 1.00 30.43 69 LEU F C 1
ATOM 2871 O O . LEU F 1 14 ? 63.912 88.797 67.754 1.00 28.09 69 LEU F O 1
ATOM 2876 N N . LEU F 1 15 ? 62.291 88.534 69.267 1.00 27.81 70 LEU F N 1
ATOM 2877 C CA . LEU F 1 15 ? 62.392 87.075 69.242 1.00 28.31 70 LEU F CA 1
ATOM 2878 C C . LEU F 1 15 ? 62.013 86.554 67.824 1.00 27.49 70 LEU F C 1
ATOM 2879 O O . LEU F 1 15 ? 62.687 85.680 67.268 1.00 23.91 70 LEU F O 1
ATOM 2884 N N . ARG F 1 16 ? 60.987 87.160 67.263 1.00 24.68 71 ARG F N 1
ATOM 2885 C CA . ARG F 1 16 ? 60.503 86.820 65.938 1.00 27.32 71 ARG F CA 1
ATOM 2886 C C . ARG F 1 16 ? 61.627 86.964 64.889 1.00 25.80 71 ARG F C 1
ATOM 2887 O O . ARG F 1 16 ? 61.935 86.019 64.132 1.00 24.72 71 ARG F O 1
ATOM 2895 N N . ALA F 1 17 ? 62.327 88.097 64.959 1.00 22.16 72 ALA F N 1
ATOM 2896 C CA . ALA F 1 17 ? 63.457 88.346 64.060 1.00 23.34 72 ALA F CA 1
ATOM 2897 C C . ALA F 1 17 ? 64.599 87.350 64.274 1.00 23.78 72 ALA F C 1
ATOM 2898 O O . ALA F 1 17 ? 65.248 86.930 63.308 1.00 24.28 72 ALA F O 1
ATOM 2900 N N . VAL F 1 18 ? 64.859 86.978 65.532 1.00 22.27 73 VAL F N 1
ATOM 2901 C CA . VAL F 1 18 ? 65.917 86.046 65.876 1.00 21.47 73 VAL F CA 1
ATOM 2902 C C . VAL F 1 18 ? 65.617 84.637 65.338 1.00 23.07 73 VAL F C 1
ATOM 2903 O O . VAL F 1 18 ? 66.508 83.941 64.790 1.00 23.42 73 VAL F O 1
ATOM 2907 N N . LEU F 1 19 ? 64.349 84.252 65.391 1.00 23.20 74 LEU F N 1
ATOM 2908 C CA . LEU F 1 19 ? 63.931 82.950 64.943 1.00 23.90 74 LEU F CA 1
ATOM 2909 C C . LEU F 1 19 ? 63.668 82.822 63.465 1.00 21.70 74 LEU F C 1
ATOM 2910 O O . LEU F 1 19 ? 63.748 81.700 62.920 1.00 20.71 74 LEU F O 1
ATOM 2915 N N . GLN F 1 20 ? 63.340 83.936 62.810 1.00 19.74 75 GLN F N 1
ATOM 2916 C CA . GLN F 1 20 ? 63.010 83.883 61.398 1.00 19.41 75 GLN F CA 1
ATOM 2917 C C . GLN F 1 20 ? 63.977 83.076 60.470 1.00 19.14 75 GLN F C 1
ATOM 2918 O O . GLN F 1 20 ? 63.516 82.302 59.641 1.00 18.25 75 GLN F O 1
ATOM 2924 N N . PRO F 1 21 ? 65.302 83.252 60.622 1.00 20.03 76 PRO F N 1
ATOM 2925 C CA . PRO F 1 21 ? 66.181 82.506 59.692 1.00 19.64 76 PRO F CA 1
ATOM 2926 C C . PRO F 1 21 ? 66.051 81.006 59.848 1.00 18.32 76 PRO F C 1
ATOM 2927 O O . PRO F 1 21 ? 66.000 80.288 58.854 1.00 18.85 76 PRO F O 1
ATOM 2931 N N . SER F 1 22 ? 65.939 80.536 61.081 1.00 20.35 77 SER F N 1
ATOM 2932 C CA A SER F 1 22 ? 65.785 79.104 61.325 0.50 23.43 77 SER F CA 1
ATOM 2933 C CA B SER F 1 22 ? 65.759 79.100 61.343 0.50 22.36 77 SER F CA 1
ATOM 2934 C C . SER F 1 22 ? 64.414 78.599 60.829 1.00 24.28 77 SER F C 1
ATOM 2935 O O . SER F 1 22 ? 64.311 77.552 60.190 1.00 21.86 77 SER F O 1
ATOM 2940 N N . ILE F 1 23 ? 63.360 79.353 61.134 1.00 23.31 78 ILE F N 1
ATOM 2941 C CA . ILE F 1 23 ? 62.038 78.998 60.676 1.00 21.30 78 ILE F CA 1
ATOM 2942 C C . ILE F 1 23 ? 61.979 78.998 59.153 1.00 20.52 78 ILE F C 1
ATOM 2943 O O . ILE F 1 23 ? 61.410 78.092 58.578 1.00 19.88 78 ILE F O 1
ATOM 2948 N N . ASN F 1 24 ? 62.556 80.015 58.492 1.00 18.09 79 ASN F N 1
ATOM 2949 C CA . ASN F 1 24 ? 62.653 80.015 57.066 1.00 18.44 79 ASN F CA 1
ATOM 2950 C C . ASN F 1 24 ? 63.274 78.738 56.470 1.00 21.60 79 ASN F C 1
ATOM 2951 O O . ASN F 1 24 ? 62.780 78.227 55.463 1.00 17.88 79 ASN F O 1
ATOM 2956 N N . GLU F 1 25 ? 64.363 78.246 57.067 1.00 19.62 80 GLU F N 1
ATOM 2957 C CA . GLU F 1 25 ? 65.015 77.026 56.531 1.00 18.90 80 GLU F CA 1
ATOM 2958 C C . GLU F 1 25 ? 64.012 75.866 56.618 1.00 18.62 80 GLU F C 1
ATOM 2959 O O . GLU F 1 25 ? 63.918 75.050 55.722 1.00 19.62 80 GLU F O 1
ATOM 2965 N N . GLU F 1 26 ? 63.315 75.741 57.730 1.00 19.48 81 GLU F N 1
ATOM 2966 C CA . GLU F 1 26 ? 62.388 74.603 57.882 1.00 20.44 81 GLU F CA 1
ATOM 2967 C C . GLU F 1 26 ? 61.151 74.778 56.958 1.00 22.96 81 GLU F C 1
ATOM 2968 O O . GLU F 1 26 ? 60.671 73.781 56.379 1.00 22.13 81 GLU F O 1
ATOM 2974 N N . ILE F 1 27 ? 60.698 76.024 56.725 1.00 20.12 82 ILE F N 1
ATOM 2975 C CA . ILE F 1 27 ? 59.637 76.254 55.756 1.00 20.36 82 ILE F CA 1
ATOM 2976 C C . ILE F 1 27 ? 60.075 75.832 54.347 1.00 21.15 82 ILE F C 1
ATOM 2977 O O . ILE F 1 27 ? 59.310 75.229 53.591 1.00 18.17 82 ILE F O 1
ATOM 2982 N N . GLN F 1 28 ? 61.301 76.217 53.971 1.00 22.34 83 GLN F N 1
ATOM 2983 C CA . GLN F 1 28 ? 61.832 75.852 52.688 1.00 23.09 83 GLN F CA 1
ATOM 2984 C C . GLN F 1 28 ? 61.832 74.314 52.517 1.00 23.12 83 GLN F C 1
ATOM 2985 O O . GLN F 1 28 ? 61.433 73.818 51.467 1.00 22.13 83 GLN F O 1
ATOM 2991 N N . THR F 1 29 ? 62.246 73.595 53.553 1.00 22.54 84 THR F N 1
ATOM 2992 C CA . THR F 1 29 ? 62.270 72.132 53.521 1.00 25.81 84 THR F CA 1
ATOM 2993 C C . THR F 1 29 ? 60.840 71.596 53.317 1.00 25.01 84 THR F C 1
ATOM 2994 O O . THR F 1 29 ? 60.633 70.688 52.551 1.00 24.93 84 THR F O 1
ATOM 2998 N N . VAL F 1 30 ? 59.847 72.184 53.996 1.00 24.51 85 VAL F N 1
ATOM 2999 C CA . VAL F 1 30 ? 58.470 71.746 53.826 1.00 21.45 85 VAL F CA 1
ATOM 3000 C C . VAL F 1 30 ? 58.072 71.953 52.366 1.00 22.21 85 VAL F C 1
ATOM 3001 O O . VAL F 1 30 ? 57.541 71.024 51.724 1.00 21.83 85 VAL F O 1
ATOM 3005 N N . PHE F 1 31 ? 58.244 73.174 51.854 1.00 21.91 86 PHE F N 1
ATOM 3006 C CA . PHE F 1 31 ? 57.793 73.489 50.506 1.00 20.60 86 PHE F CA 1
ATOM 3007 C C . PHE F 1 31 ? 58.500 72.679 49.417 1.00 23.68 86 PHE F C 1
ATOM 3008 O O . PHE F 1 31 ? 57.892 72.373 48.387 1.00 20.92 86 PHE F O 1
ATOM 3016 N N . ASN F 1 32 ? 59.768 72.352 49.633 1.00 22.66 87 ASN F N 1
ATOM 3017 C CA . ASN F 1 32 ? 60.502 71.516 48.631 1.00 25.67 87 ASN F CA 1
ATOM 3018 C C . ASN F 1 32 ? 59.779 70.222 48.364 1.00 24.11 87 ASN F C 1
ATOM 3019 O O . ASN F 1 32 ? 59.813 69.748 47.279 1.00 25.94 87 ASN F O 1
ATOM 3024 N N . LYS F 1 33 ? 59.101 69.662 49.348 1.00 25.05 88 LYS F N 1
ATOM 3025 C CA . LYS F 1 33 ? 58.349 68.442 49.120 1.00 27.74 88 LYS F CA 1
ATOM 3026 C C . LYS F 1 33 ? 57.143 68.616 48.222 1.00 26.75 88 LYS F C 1
ATOM 3027 O O . LYS F 1 33 ? 56.675 67.626 47.676 1.00 27.64 88 LYS F O 1
ATOM 3033 N N . TYR F 1 34 ? 56.574 69.827 48.126 1.00 23.57 89 TYR F N 1
ATOM 3034 C CA . TYR F 1 34 ? 55.355 70.059 47.365 1.00 23.34 89 TYR F CA 1
ATOM 3035 C C . TYR F 1 34 ? 55.592 70.756 46.049 1.00 25.13 89 TYR F C 1
ATOM 3036 O O . TYR F 1 34 ? 54.671 70.911 45.212 1.00 23.28 89 TYR F O 1
ATOM 3045 N N . MET F 1 35 ? 56.823 71.212 45.859 1.00 24.10 90 MET F N 1
ATOM 3046 C CA . MET F 1 35 ? 57.123 72.097 44.754 1.00 24.83 90 MET F CA 1
ATOM 3047 C C . MET F 1 35 ? 56.827 71.435 43.427 1.00 23.51 90 MET F C 1
ATOM 3048 O O . MET F 1 35 ? 56.381 72.080 42.451 1.00 24.35 90 MET F O 1
ATOM 3053 N N . LYS F 1 36 ? 57.098 70.162 43.336 1.00 24.00 91 LYS F N 1
ATOM 3054 C CA . LYS F 1 36 ? 56.844 69.419 42.079 1.00 26.34 91 LYS F CA 1
ATOM 3055 C C . LYS F 1 36 ? 55.376 69.496 41.641 1.00 25.64 91 LYS F C 1
ATOM 3056 O O . LYS F 1 36 ? 55.096 69.582 40.432 1.00 27.07 91 LYS F O 1
ATOM 3062 N N . PHE F 1 37 ? 54.429 69.542 42.595 1.00 23.58 92 PHE F N 1
ATOM 3063 C CA . PHE F 1 37 ? 52.996 69.707 42.232 1.00 24.36 92 PHE F CA 1
ATOM 3064 C C . PHE F 1 37 ? 52.740 71.063 41.624 1.00 23.59 92 PHE F C 1
ATOM 3065 O O . PHE F 1 37 ? 52.118 71.186 40.592 1.00 24.39 92 PHE F O 1
ATOM 3073 N N . PHE F 1 38 ? 53.271 72.102 42.248 1.00 24.65 93 PHE F N 1
ATOM 3074 C CA . PHE F 1 38 ? 53.086 73.430 41.706 1.00 23.02 93 PHE F CA 1
ATOM 3075 C C . PHE F 1 38 ? 53.772 73.619 40.352 1.00 24.56 93 PHE F C 1
ATOM 3076 O O . PHE F 1 38 ? 53.235 74.260 39.417 1.00 23.71 93 PHE F O 1
ATOM 3084 N N . GLN F 1 39 ? 54.964 73.065 40.229 1.00 24.35 94 GLN F N 1
ATOM 3085 C CA . GLN F 1 39 ? 55.704 73.170 38.947 1.00 25.06 94 GLN F CA 1
ATOM 3086 C C . GLN F 1 39 ? 54.920 72.530 37.827 1.00 24.50 94 GLN F C 1
ATOM 3087 O O . GLN F 1 39 ? 54.761 73.103 36.758 1.00 26.42 94 GLN F O 1
ATOM 3093 N N . LYS F 1 40 ? 54.484 71.304 38.028 1.00 24.42 95 LYS F N 1
ATOM 3094 C CA . LYS F 1 40 ? 53.738 70.607 37.000 1.00 26.30 95 LYS F CA 1
ATOM 3095 C C . LYS F 1 40 ? 52.492 71.316 36.585 1.00 28.69 95 LYS F C 1
ATOM 3096 O O . LYS F 1 40 ? 52.208 71.423 35.379 1.00 29.82 95 LYS F O 1
ATOM 3102 N N . ALA F 1 41 ? 51.747 71.835 37.565 1.00 27.97 96 ALA F N 1
ATOM 3103 C CA . ALA F 1 41 ? 50.546 72.573 37.226 1.00 27.54 96 ALA F CA 1
ATOM 3104 C C . ALA F 1 41 ? 50.850 73.854 36.454 1.00 25.65 96 ALA F C 1
ATOM 3105 O O . ALA F 1 41 ? 50.159 74.196 35.499 1.00 25.15 96 ALA F O 1
ATOM 3107 N N . ALA F 1 42 ? 51.873 74.571 36.860 1.00 25.81 97 ALA F N 1
ATOM 3108 C CA . ALA F 1 42 ? 52.233 75.793 36.148 1.00 26.28 97 ALA F CA 1
ATOM 3109 C C . ALA F 1 42 ? 52.698 75.536 34.694 1.00 26.24 97 ALA F C 1
ATOM 3110 O O . ALA F 1 42 ? 52.392 76.309 33.794 1.00 29.38 97 ALA F O 1
ATOM 3112 N N . LEU F 1 43 ? 53.524 74.521 34.497 1.00 28.89 98 LEU F N 1
ATOM 3113 C CA . LEU F 1 43 ? 53.970 74.115 33.156 1.00 30.21 98 LEU F CA 1
ATOM 3114 C C . LEU F 1 43 ? 52.793 73.685 32.305 1.00 31.88 98 LEU F C 1
ATOM 3115 O O . LEU F 1 43 ? 52.726 74.067 31.128 1.00 31.93 98 LEU F O 1
ATOM 3120 N N . ASN F 1 44 ? 51.878 72.906 32.879 1.00 30.58 99 ASN F N 1
ATOM 3121 C CA . ASN F 1 44 ? 50.634 72.555 32.181 1.00 32.86 99 ASN F CA 1
ATOM 3122 C C . ASN F 1 44 ? 49.865 73.772 31.725 1.00 31.76 99 ASN F C 1
ATOM 3123 O O . ASN F 1 44 ? 49.395 73.787 30.623 1.00 36.65 99 ASN F O 1
ATOM 3128 N N . VAL F 1 45 ? 49.765 74.797 32.556 1.00 37.41 100 VAL F N 1
ATOM 3129 C CA . VAL F 1 45 ? 49.109 76.012 32.140 1.00 36.87 100 VAL F CA 1
ATOM 3130 C C . VAL F 1 45 ? 49.881 76.629 30.953 1.00 39.17 100 VAL F C 1
ATOM 3131 O O . VAL F 1 45 ? 49.296 76.994 29.958 1.00 31.53 100 VAL F O 1
ATOM 3135 N N . ARG F 1 46 ? 51.193 76.757 31.066 1.00 36.62 101 ARG F N 1
ATOM 3136 C CA . ARG F 1 46 ? 51.954 77.428 30.013 1.00 37.40 101 ARG F CA 1
ATOM 3137 C C . ARG F 1 46 ? 51.976 76.675 28.675 1.00 37.10 101 ARG F C 1
ATOM 3138 O O . ARG F 1 46 ? 51.844 77.304 27.636 1.00 44.01 101 ARG F O 1
ATOM 3146 N N . ASP F 1 47 ? 52.184 75.364 28.736 1.00 36.21 102 ASP F N 1
ATOM 3147 C CA . ASP F 1 47 ? 52.447 74.456 27.599 1.00 40.98 102 ASP F CA 1
ATOM 3148 C C . ASP F 1 47 ? 51.395 73.490 26.991 1.00 51.64 102 ASP F C 1
ATOM 3149 O O . ASP F 1 47 ? 51.431 73.240 25.786 1.00 43.59 102 ASP F O 1
ATOM 3154 N N . ASN F 1 48 ? 50.571 72.828 27.802 1.00 62.10 103 ASN F N 1
ATOM 3155 C CA . ASN F 1 48 ? 49.564 71.890 27.303 1.00 55.60 103 ASN F CA 1
ATOM 3156 C C . ASN F 1 48 ? 48.331 72.691 26.929 1.00 52.32 103 ASN F C 1
ATOM 3157 O O . ASN F 1 48 ? 47.732 72.552 25.853 1.00 62.11 103 ASN F O 1
ATOM 3162 N N . VAL F 1 49 ? 47.948 73.538 27.864 1.00 53.44 104 VAL F N 1
ATOM 3163 C CA . VAL F 1 49 ? 46.951 74.551 27.606 1.00 59.38 104 VAL F CA 1
ATOM 3164 C C . VAL F 1 49 ? 47.745 75.683 26.988 1.00 56.63 104 VAL F C 1
ATOM 3165 O O . VAL F 1 49 ? 48.945 75.808 27.199 1.00 64.59 104 VAL F O 1
ATOM 3169 N N . GLY F 1 50 ? 47.064 76.504 26.234 1.00 53.88 105 GLY F N 1
ATOM 3170 C CA . GLY F 1 50 ? 47.745 77.411 25.341 1.00 68.70 105 GLY F CA 1
ATOM 3171 C C . GLY F 1 50 ? 48.520 78.596 25.937 1.00 63.25 105 GLY F C 1
ATOM 3172 O O . GLY F 1 50 ? 49.277 79.255 25.226 1.00 57.52 105 GLY F O 1
ATOM 3173 N N . GLU F 1 51 ? 48.399 78.803 27.253 1.00 67.51 106 GLU F N 1
ATOM 3174 C CA . GLU F 1 51 ? 48.606 80.141 27.867 1.00 66.05 106 GLU F CA 1
ATOM 3175 C C . GLU F 1 51 ? 50.014 80.789 27.765 1.00 67.44 106 GLU F C 1
ATOM 3176 O O . GLU F 1 51 ? 51.052 80.194 28.138 1.00 59.18 106 GLU F O 1
ATOM 3182 N N . GLU F 1 52 ? 50.024 81.994 27.184 1.00 61.57 107 GLU F N 1
ATOM 3183 C CA . GLU F 1 52 ? 51.089 82.986 27.400 1.00 61.62 107 GLU F CA 1
ATOM 3184 C C . GLU F 1 52 ? 51.352 83.437 28.876 1.00 55.09 107 GLU F C 1
ATOM 3185 O O . GLU F 1 52 ? 50.885 84.497 29.300 1.00 54.72 107 GLU F O 1
ATOM 3191 N N . VAL F 1 53 ? 52.169 82.673 29.606 1.00 45.63 108 VAL F N 1
ATOM 3192 C CA . VAL F 1 53 ? 52.422 82.891 31.048 1.00 45.99 108 VAL F CA 1
ATOM 3193 C C . VAL F 1 53 ? 53.850 82.685 31.496 1.00 38.00 108 VAL F C 1
ATOM 3194 O O . VAL F 1 53 ? 54.619 81.874 30.958 1.00 37.14 108 VAL F O 1
ATOM 3198 N N . ASP F 1 54 ? 54.143 83.305 32.623 1.00 33.70 109 ASP F N 1
ATOM 3199 C CA . ASP F 1 54 ? 55.393 83.076 33.324 1.00 34.55 109 ASP F CA 1
ATOM 3200 C C . ASP F 1 54 ? 55.175 81.989 34.406 1.00 38.90 109 ASP F C 1
ATOM 3201 O O . ASP F 1 54 ? 54.606 82.261 35.465 1.00 35.29 109 ASP F O 1
ATOM 3206 N N . ALA F 1 55 ? 55.654 80.775 34.145 1.00 39.08 110 ALA F N 1
ATOM 3207 C CA . ALA F 1 55 ? 55.439 79.635 35.040 1.00 34.99 110 ALA F CA 1
ATOM 3208 C C . ALA F 1 55 ? 56.038 79.837 36.431 1.00 33.84 110 ALA F C 1
ATOM 3209 O O . ALA F 1 55 ? 55.422 79.458 37.451 1.00 28.44 110 ALA F O 1
ATOM 3211 N N . GLU F 1 56 ? 57.218 80.446 36.475 1.00 31.21 111 GLU F N 1
ATOM 3212 C CA . GLU F 1 56 ? 57.925 80.648 37.725 1.00 33.11 111 GLU F CA 1
ATOM 3213 C C . GLU F 1 56 ? 57.128 81.574 38.616 1.00 31.56 111 GLU F C 1
ATOM 3214 O O . GLU F 1 56 ? 56.972 81.348 39.812 1.00 29.48 111 GLU F O 1
ATOM 3220 N N . GLN F 1 57 ? 56.572 82.600 38.021 1.00 33.37 112 GLN F N 1
ATOM 3221 C CA . GLN F 1 57 ? 55.715 83.511 38.750 1.00 36.86 112 GLN F CA 1
ATOM 3222 C C . GLN F 1 57 ? 54.426 82.859 39.246 1.00 31.73 112 GLN F C 1
ATOM 3223 O O . GLN F 1 57 ? 53.944 83.209 40.303 1.00 28.23 112 GLN F O 1
ATOM 3229 N N . LEU F 1 58 ? 53.834 81.958 38.459 1.00 30.44 113 LEU F N 1
ATOM 3230 C CA . LEU F 1 58 ? 52.631 81.231 38.934 1.00 31.95 113 LEU F CA 1
ATOM 3231 C C . LEU F 1 58 ? 52.957 80.388 40.144 1.00 25.55 113 LEU F C 1
ATOM 3232 O O . LEU F 1 58 ? 52.203 80.348 41.099 1.00 25.93 113 LEU F O 1
ATOM 3237 N N . ILE F 1 59 ? 54.126 79.777 40.137 1.00 27.16 114 ILE F N 1
ATOM 3238 C CA . ILE F 1 59 ? 54.563 78.932 41.242 1.00 27.69 114 ILE F CA 1
ATOM 3239 C C . ILE F 1 59 ? 54.796 79.730 42.538 1.00 26.07 114 ILE F C 1
ATOM 3240 O O . ILE F 1 59 ? 54.262 79.400 43.608 1.00 26.39 114 ILE F O 1
ATOM 3245 N N . GLN F 1 60 ? 55.498 80.840 42.396 1.00 25.32 115 GLN F N 1
ATOM 3246 C CA . GLN F 1 60 ? 55.763 81.714 43.530 1.00 29.23 115 GLN F CA 1
ATOM 3247 C C . GLN F 1 60 ? 54.505 82.284 44.157 1.00 25.79 115 GLN F C 1
ATOM 3248 O O . GLN F 1 60 ? 54.422 82.375 45.386 1.00 27.63 115 GLN F O 1
ATOM 3254 N N . GLU F 1 61 ? 53.576 82.735 43.320 1.00 23.62 116 GLU F N 1
ATOM 3255 C CA . GLU F 1 61 ? 52.325 83.303 43.802 1.00 26.07 116 GLU F CA 1
ATOM 3256 C C . GLU F 1 61 ? 51.560 82.249 44.583 1.00 23.38 116 GLU F C 1
ATOM 3257 O O . GLU F 1 61 ? 50.958 82.538 45.585 1.00 21.62 116 GLU F O 1
ATOM 3263 N N . ALA F 1 62 ? 51.548 81.025 44.084 1.00 23.67 117 ALA F N 1
ATOM 3264 C CA . ALA F 1 62 ? 50.778 79.964 44.755 1.00 22.90 117 ALA F CA 1
ATOM 3265 C C . ALA F 1 62 ? 51.450 79.628 46.103 1.00 21.64 117 ALA F C 1
ATOM 3266 O O . ALA F 1 62 ? 50.794 79.434 47.104 1.00 22.82 117 ALA F O 1
ATOM 3268 N N . CYS F 1 63 ? 52.760 79.631 46.154 1.00 19.95 118 CYS F N 1
ATOM 3269 C CA . CYS F 1 63 ? 53.473 79.424 47.443 1.00 21.59 118 CYS F CA 1
ATOM 3270 C C . CYS F 1 63 ? 53.227 80.547 48.478 1.00 20.93 118 CYS F C 1
ATOM 3271 O O . CYS F 1 63 ? 52.982 80.274 49.650 1.00 19.26 118 CYS F O 1
ATOM 3274 N N . ARG F 1 64 ? 53.271 81.795 48.033 1.00 21.54 119 ARG F N 1
ATOM 3275 C CA . ARG F 1 64 ? 52.935 82.917 48.916 1.00 23.71 119 ARG F CA 1
ATOM 3276 C C . ARG F 1 64 ? 51.463 82.824 49.386 1.00 22.34 119 ARG F C 1
ATOM 3277 O O . ARG F 1 64 ? 51.207 83.078 50.566 1.00 20.01 119 ARG F O 1
ATOM 3285 N N . SER F 1 65 ? 50.538 82.426 48.494 1.00 22.29 120 SER F N 1
ATOM 3286 C CA . SER F 1 65 ? 49.134 82.182 48.919 1.00 22.82 120 SER F CA 1
ATOM 3287 C C . SER F 1 65 ? 49.039 81.106 49.924 1.00 20.95 120 SER F C 1
ATOM 3288 O O . SER F 1 65 ? 48.264 81.215 50.862 1.00 20.24 120 SER F O 1
ATOM 3291 N N A CYS F 1 66 ? 49.851 80.065 49.780 0.50 20.27 121 CYS F N 1
ATOM 3292 N N B CYS F 1 66 ? 49.857 80.033 49.795 0.50 20.79 121 CYS F N 1
ATOM 3293 C CA A CYS F 1 66 ? 49.862 79.010 50.735 0.50 18.97 121 CYS F CA 1
ATOM 3294 C CA B CYS F 1 66 ? 49.896 78.970 50.826 0.50 19.91 121 CYS F CA 1
ATOM 3295 C C A CYS F 1 66 ? 50.261 79.496 52.136 0.50 19.48 121 CYS F C 1
ATOM 3296 C C B CYS F 1 66 ? 50.259 79.503 52.188 0.50 20.00 121 CYS F C 1
ATOM 3297 O O A CYS F 1 66 ? 49.655 79.098 53.149 0.50 19.99 121 CYS F O 1
ATOM 3298 O O B CYS F 1 66 ? 49.685 79.098 53.227 0.50 20.05 121 CYS F O 1
ATOM 3303 N N . LEU F 1 67 ? 51.286 80.346 52.219 1.00 18.53 122 LEU F N 1
ATOM 3304 C CA . LEU F 1 67 ? 51.719 80.896 53.497 1.00 17.94 122 LEU F CA 1
ATOM 3305 C C . LEU F 1 67 ? 50.597 81.822 54.062 1.00 17.45 122 LEU F C 1
ATOM 3306 O O . LEU F 1 67 ? 50.366 81.830 55.255 1.00 17.61 122 LEU F O 1
ATOM 3311 N N . GLU F 1 68 ? 49.952 82.579 53.196 1.00 18.93 123 GLU F N 1
ATOM 3312 C CA . GLU F 1 68 ? 48.862 83.483 53.641 1.00 20.51 123 GLU F CA 1
ATOM 3313 C C . GLU F 1 68 ? 47.752 82.651 54.277 1.00 21.45 123 GLU F C 1
ATOM 3314 O O . GLU F 1 68 ? 47.332 82.926 55.393 1.00 21.87 123 GLU F O 1
ATOM 3320 N N . GLN F 1 69 ? 47.370 81.545 53.621 1.00 21.10 124 GLN F N 1
ATOM 3321 C CA . GLN F 1 69 ? 46.291 80.734 54.119 1.00 20.64 124 GLN F CA 1
ATOM 3322 C C . GLN F 1 69 ? 46.692 80.005 55.385 1.00 21.91 124 GLN F C 1
ATOM 3323 O O . GLN F 1 69 ? 45.850 79.761 56.304 1.00 20.40 124 GLN F O 1
ATOM 3329 N N . ALA F 1 70 ? 47.963 79.665 55.489 1.00 19.59 125 ALA F N 1
ATOM 3330 C CA . ALA F 1 70 ? 48.446 79.052 56.734 1.00 19.79 125 ALA F CA 1
ATOM 3331 C C . ALA F 1 70 ? 48.333 79.930 57.968 1.00 20.16 125 ALA F C 1
ATOM 3332 O O . ALA F 1 70 ? 48.396 79.437 59.081 1.00 21.16 125 ALA F O 1
ATOM 3334 N N . LYS F 1 71 ? 48.181 81.226 57.785 1.00 22.70 126 LYS F N 1
ATOM 3335 C CA . LYS F 1 71 ? 47.972 82.095 58.949 1.00 23.69 126 LYS F CA 1
ATOM 3336 C C . LYS F 1 71 ? 46.686 81.749 59.727 1.00 25.49 126 LYS F C 1
ATOM 3337 O O . LYS F 1 71 ? 46.607 82.074 60.905 1.00 22.86 126 LYS F O 1
ATOM 3343 N N . LEU F 1 72 ? 45.725 81.055 59.067 1.00 26.00 127 LEU F N 1
ATOM 3344 C CA . LEU F 1 72 ? 44.531 80.584 59.739 1.00 25.85 127 LEU F CA 1
ATOM 3345 C C . LEU F 1 72 ? 44.832 79.568 60.819 1.00 27.37 127 LEU F C 1
ATOM 3346 O O . LEU F 1 72 ? 44.061 79.441 61.761 1.00 29.14 127 LEU F O 1
ATOM 3351 N N . LEU F 1 73 ? 46.003 78.947 60.808 1.00 25.35 128 LEU F N 1
ATOM 3352 C CA . LEU F 1 73 ? 46.408 78.164 61.952 1.00 26.88 128 LEU F CA 1
ATOM 3353 C C . LEU F 1 73 ? 46.580 78.981 63.238 1.00 29.82 128 LEU F C 1
ATOM 3354 O O . LEU F 1 73 ? 46.566 78.412 64.302 1.00 26.24 128 LEU F O 1
ATOM 3359 N N . PHE F 1 74 ? 46.811 80.281 63.115 1.00 28.19 129 PHE F N 1
ATOM 3360 C CA . PHE F 1 74 ? 47.165 81.123 64.259 1.00 34.68 129 PHE F CA 1
ATOM 3361 C C . PHE F 1 74 ? 46.220 82.313 64.309 1.00 37.08 129 PHE F C 1
ATOM 3362 O O . PHE F 1 74 ? 46.654 83.426 64.492 1.00 39.69 129 PHE F O 1
ATOM 3370 N N . SER F 1 75 ? 44.945 82.086 64.022 1.00 46.03 130 SER F N 1
ATOM 3371 C CA . SER F 1 75 ? 43.961 83.169 63.815 1.00 52.51 130 SER F CA 1
ATOM 3372 C C . SER F 1 75 ? 42.700 82.780 64.560 1.00 53.57 130 SER F C 1
ATOM 3373 O O . SER F 1 75 ? 42.676 82.903 65.780 1.00 64.96 130 SER F O 1
#